Protein AF-A0A165WJ11-F1 (afdb_monomer_lite)

pLDDT: mean 82.3, std 11.99, range [43.03, 96.94]

Structure (mmCIF, N/CA/C/O backbone):
data_AF-A0A165WJ11-F1
#
_entry.id   AF-A0A165WJ11-F1
#
loop_
_atom_site.group_PDB
_atom_site.id
_atom_site.type_symbol
_atom_site.label_atom_id
_atom_site.label_alt_id
_atom_site.label_comp_id
_atom_site.label_asym_id
_atom_site.label_entity_id
_atom_site.label_seq_id
_atom_site.pdbx_PDB_ins_code
_atom_site.Cartn_x
_atom_site.Cartn_y
_atom_site.Cartn_z
_atom_site.occupancy
_atom_site.B_iso_or_equiv
_atom_site.auth_seq_id
_atom_site.auth_comp_id
_atom_site.auth_asym_id
_atom_site.auth_atom_id
_atom_site.pdbx_PDB_model_num
ATOM 1 N N . MET A 1 1 ? 4.875 23.033 -40.066 1.00 48.59 1 MET A N 1
ATOM 2 C CA . MET A 1 1 ? 4.685 21.988 -39.032 1.00 48.59 1 MET A CA 1
ATOM 3 C C . MET A 1 1 ? 4.139 22.684 -37.795 1.00 48.59 1 MET A C 1
ATOM 5 O O . MET A 1 1 ? 4.815 23.582 -37.316 1.00 48.59 1 MET A O 1
ATOM 9 N N . ASN A 1 2 ? 2.924 22.356 -37.334 1.00 47.69 2 ASN A N 1
ATOM 10 C CA . ASN A 1 2 ? 2.349 22.996 -36.141 1.00 47.69 2 ASN A CA 1
ATOM 11 C C . ASN A 1 2 ? 3.231 22.732 -34.910 1.00 47.69 2 ASN A C 1
ATOM 13 O O . ASN A 1 2 ? 3.652 21.597 -34.676 1.00 47.69 2 ASN A O 1
ATOM 17 N N . ASP A 1 3 ? 3.474 23.776 -34.120 1.00 55.25 3 ASP A N 1
ATOM 18 C CA . ASP A 1 3 ? 4.407 23.809 -32.983 1.00 55.25 3 ASP A CA 1
ATOM 19 C C . ASP A 1 3 ? 4.107 22.725 -31.920 1.00 55.25 3 ASP A C 1
ATOM 21 O O . ASP A 1 3 ? 4.991 22.093 -31.335 1.00 55.25 3 ASP A O 1
ATOM 25 N N . MET A 1 4 ? 2.824 22.382 -31.767 1.00 52.50 4 MET A N 1
ATOM 26 C CA . MET A 1 4 ? 2.350 21.315 -30.882 1.00 52.50 4 MET A CA 1
ATOM 27 C C . MET A 1 4 ? 2.879 19.917 -31.260 1.00 52.50 4 MET A C 1
ATOM 29 O O . MET A 1 4 ? 3.156 19.108 -30.371 1.00 52.50 4 MET A O 1
ATOM 33 N N . ASN A 1 5 ? 3.056 19.623 -32.552 1.00 67.88 5 ASN A N 1
ATOM 34 C CA . ASN A 1 5 ? 3.582 18.329 -32.999 1.00 67.88 5 ASN A CA 1
ATOM 35 C C . ASN A 1 5 ? 5.097 18.247 -32.789 1.00 67.88 5 ASN A C 1
ATOM 37 O O . ASN A 1 5 ? 5.601 17.210 -32.367 1.00 67.88 5 ASN A O 1
ATOM 41 N N . LEU A 1 6 ? 5.810 19.362 -32.970 1.00 66.50 6 LEU A N 1
ATOM 42 C CA . LEU A 1 6 ? 7.246 19.445 -32.709 1.00 66.50 6 LEU A CA 1
ATOM 43 C C . LEU A 1 6 ? 7.560 19.243 -31.219 1.00 66.50 6 LEU A C 1
ATOM 45 O O . LEU A 1 6 ? 8.477 18.501 -30.875 1.00 66.50 6 LEU A O 1
ATOM 49 N N . LYS A 1 7 ? 6.763 19.834 -30.318 1.00 74.06 7 LYS A N 1
ATOM 50 C CA . LYS A 1 7 ? 6.911 19.640 -28.866 1.00 74.06 7 LYS A CA 1
ATOM 51 C C . LYS A 1 7 ? 6.667 18.190 -28.435 1.00 74.06 7 LYS A C 1
ATOM 53 O O . LYS A 1 7 ? 7.416 17.670 -27.611 1.00 74.06 7 LYS A O 1
ATOM 58 N N . LYS A 1 8 ? 5.649 17.523 -28.993 1.00 76.38 8 LYS A N 1
ATOM 59 C CA . LYS A 1 8 ? 5.380 16.098 -28.719 1.00 76.38 8 LYS A CA 1
ATOM 60 C C . LYS A 1 8 ? 6.546 15.217 -29.153 1.00 76.38 8 LYS A C 1
ATOM 62 O O . LYS A 1 8 ? 6.975 14.366 -28.382 1.00 76.38 8 LYS A O 1
ATOM 67 N N . ILE A 1 9 ? 7.077 15.476 -30.344 1.00 72.94 9 ILE A N 1
ATOM 68 C CA . ILE A 1 9 ? 8.211 14.738 -30.894 1.00 72.94 9 ILE A CA 1
ATOM 69 C C . ILE A 1 9 ? 9.472 14.960 -30.043 1.00 72.94 9 ILE A C 1
ATOM 71 O O . ILE A 1 9 ? 10.093 13.997 -29.611 1.00 72.94 9 ILE A O 1
ATOM 75 N N . ARG A 1 10 ? 9.780 16.206 -29.661 1.00 71.06 10 ARG A N 1
ATOM 76 C CA . ARG A 1 10 ? 10.898 16.520 -28.747 1.00 71.06 10 ARG A CA 1
ATOM 77 C C . ARG A 1 10 ? 10.795 15.793 -27.404 1.00 71.06 10 ARG A C 1
ATOM 79 O O . ARG A 1 10 ? 11.788 15.280 -26.897 1.00 71.06 10 ARG A O 1
ATOM 86 N N . ASN A 1 11 ? 9.594 15.737 -26.833 1.00 83.25 11 ASN A N 1
ATOM 87 C CA . ASN A 1 11 ? 9.373 15.105 -25.535 1.00 83.25 11 ASN A CA 1
ATOM 88 C C . ASN A 1 11 ? 9.396 13.572 -25.600 1.00 83.25 11 ASN A C 1
ATOM 90 O O . ASN A 1 11 ? 9.582 12.938 -24.561 1.00 83.25 11 ASN A O 1
ATOM 94 N N . LEU A 1 12 ? 9.214 12.974 -26.782 1.00 85.25 12 LEU A N 1
ATOM 95 C CA . LEU A 1 12 ? 9.145 11.525 -26.953 1.00 85.25 12 LEU A CA 1
ATOM 96 C C . LEU A 1 12 ? 10.451 10.846 -26.528 1.00 85.25 12 LEU A C 1
ATOM 98 O O . LEU A 1 12 ? 10.419 9.900 -25.742 1.00 85.25 12 LEU A O 1
ATOM 102 N N . THR A 1 13 ? 11.597 11.374 -26.963 1.00 84.12 13 THR A N 1
ATOM 103 C CA . THR A 1 13 ? 12.920 10.837 -26.610 1.00 84.12 13 THR A CA 1
ATOM 104 C C . THR A 1 13 ? 13.157 10.898 -25.101 1.00 84.12 13 THR A C 1
ATOM 106 O O . THR A 1 13 ? 13.431 9.884 -24.461 1.00 84.12 13 THR A O 1
ATOM 109 N N . THR A 1 14 ? 12.969 12.074 -24.492 1.00 86.12 14 THR A N 1
ATOM 110 C CA . THR A 1 14 ? 13.187 12.272 -23.050 1.00 86.12 14 THR A CA 1
ATOM 111 C C . THR A 1 14 ? 12.241 11.422 -22.202 1.00 86.12 14 THR A C 1
ATOM 113 O O . THR A 1 14 ? 12.669 10.826 -21.212 1.00 86.12 14 THR A O 1
ATOM 116 N N . ALA A 1 15 ? 10.965 11.326 -22.588 1.00 89.00 15 ALA A N 1
ATOM 117 C CA . ALA A 1 15 ? 9.985 10.513 -21.877 1.00 89.00 15 ALA A CA 1
ATOM 118 C C . ALA A 1 15 ? 10.317 9.016 -21.959 1.00 89.00 15 ALA A C 1
ATOM 120 O O . ALA A 1 15 ? 10.199 8.314 -20.954 1.00 89.00 15 ALA A O 1
ATOM 121 N N . THR A 1 16 ? 10.756 8.530 -23.122 1.00 87.81 16 THR A N 1
ATOM 122 C CA . THR A 1 16 ? 11.101 7.114 -23.328 1.00 87.81 16 THR A CA 1
ATOM 123 C C . THR A 1 16 ? 12.359 6.733 -22.547 1.00 87.81 16 THR A C 1
ATOM 125 O O . THR A 1 16 ? 12.336 5.745 -21.817 1.00 87.81 16 THR A O 1
ATOM 128 N N . ILE A 1 17 ? 13.399 7.576 -22.550 1.00 87.19 17 ILE A N 1
ATOM 129 C CA . ILE A 1 17 ? 14.606 7.377 -21.725 1.00 87.19 17 ILE A CA 1
ATOM 130 C C . ILE A 1 17 ? 14.259 7.361 -20.229 1.00 87.19 17 ILE A C 1
ATOM 132 O O . ILE A 1 17 ? 14.729 6.501 -19.480 1.00 87.19 17 ILE A O 1
ATOM 136 N N . ALA A 1 18 ? 13.420 8.294 -19.767 1.00 90.56 18 ALA A N 1
ATOM 137 C CA . ALA A 1 18 ? 12.992 8.330 -18.369 1.00 90.56 18 ALA A CA 1
ATOM 138 C C . ALA A 1 18 ? 12.208 7.064 -17.979 1.00 90.56 18 ALA A C 1
ATOM 140 O O . ALA A 1 18 ? 12.424 6.509 -16.897 1.00 90.56 18 ALA A O 1
ATOM 141 N N . LYS A 1 19 ? 11.335 6.572 -18.871 1.00 92.00 19 LYS A N 1
ATOM 142 C CA . LYS A 1 19 ? 10.634 5.292 -18.695 1.00 92.00 19 LYS A CA 1
ATOM 143 C C . LYS A 1 19 ? 11.618 4.126 -18.633 1.00 92.00 19 LYS A C 1
ATOM 145 O O . LYS A 1 19 ? 11.514 3.339 -17.696 1.00 92.00 19 LYS A O 1
ATOM 150 N N . TYR A 1 20 ? 12.583 4.048 -19.550 1.00 91.06 20 TYR A N 1
ATOM 151 C CA . TYR A 1 20 ? 13.607 3.001 -19.568 1.00 91.06 20 TYR A CA 1
ATOM 152 C C . TYR A 1 20 ? 14.383 2.952 -18.252 1.00 91.06 20 TYR A C 1
ATOM 154 O O . TYR A 1 20 ? 14.381 1.922 -17.583 1.00 91.06 20 TYR A O 1
ATOM 162 N N . LYS A 1 21 ? 14.947 4.081 -17.802 1.00 91.56 21 LYS A N 1
ATOM 163 C CA . LYS A 1 21 ? 15.697 4.151 -16.533 1.00 91.56 21 LYS A CA 1
ATOM 164 C C . LYS A 1 21 ? 14.852 3.704 -15.341 1.00 91.56 21 LYS A C 1
ATOM 166 O O . LYS A 1 21 ? 15.313 2.935 -14.501 1.00 91.56 21 LYS A O 1
ATOM 171 N N . LYS A 1 22 ? 13.589 4.142 -15.289 1.00 93.62 22 LYS A N 1
ATOM 172 C CA . LYS A 1 22 ? 12.646 3.720 -14.249 1.00 93.62 22 LYS A CA 1
ATOM 173 C C . LYS A 1 22 ? 12.397 2.210 -14.294 1.00 93.62 22 LYS A C 1
ATOM 175 O O . LYS A 1 22 ? 12.379 1.569 -13.247 1.00 93.62 22 LYS A O 1
ATOM 180 N N . LYS A 1 23 ? 12.181 1.637 -15.480 1.00 92.31 23 LYS A N 1
ATOM 181 C CA . LYS A 1 23 ? 11.913 0.202 -15.647 1.00 92.31 23 LYS A CA 1
ATOM 182 C C . LYS A 1 23 ? 13.143 -0.659 -15.371 1.00 92.31 23 LYS A C 1
ATOM 184 O O . LYS A 1 23 ? 12.988 -1.687 -14.720 1.00 92.31 23 LYS A O 1
ATOM 189 N N . ALA A 1 24 ? 14.337 -0.203 -15.741 1.00 92.12 24 ALA A N 1
ATOM 190 C CA . ALA A 1 24 ? 15.605 -0.845 -15.400 1.00 92.12 24 ALA A CA 1
ATOM 191 C C . ALA A 1 24 ? 15.810 -0.931 -13.877 1.00 92.12 24 ALA A C 1
ATOM 193 O O . ALA A 1 24 ? 16.044 -2.016 -13.352 1.00 92.12 24 ALA A O 1
ATOM 194 N N . ALA A 1 25 ? 15.593 0.166 -13.145 1.00 92.62 25 ALA A N 1
ATOM 195 C CA . ALA A 1 25 ? 15.669 0.151 -11.680 1.00 92.62 25 ALA A CA 1
ATOM 196 C C . ALA A 1 25 ? 14.619 -0.785 -11.041 1.00 92.62 25 ALA A C 1
ATOM 198 O O . ALA A 1 25 ? 14.902 -1.503 -10.081 1.00 92.62 25 ALA A O 1
ATOM 199 N N . ILE A 1 26 ? 13.396 -0.823 -11.591 1.00 91.50 26 ILE A N 1
ATOM 200 C CA . ILE A 1 26 ? 12.354 -1.762 -11.140 1.00 91.50 26 ILE A CA 1
ATOM 201 C C . ILE A 1 26 ? 12.776 -3.215 -11.399 1.00 91.50 26 ILE A C 1
ATOM 203 O O . ILE A 1 26 ? 12.565 -4.065 -10.535 1.00 91.50 26 ILE A O 1
ATOM 207 N N . ARG A 1 27 ? 13.378 -3.507 -12.557 1.00 93.00 27 ARG A N 1
ATOM 208 C CA . ARG A 1 27 ? 13.888 -4.839 -12.900 1.00 93.00 27 ARG A CA 1
ATOM 209 C C . ARG A 1 27 ? 14.934 -5.307 -11.890 1.00 93.00 27 ARG A C 1
ATOM 211 O O . ARG A 1 27 ? 14.823 -6.426 -11.403 1.00 93.00 27 ARG A O 1
ATOM 218 N N . GLU A 1 28 ? 15.898 -4.458 -11.532 1.00 92.25 28 GLU A N 1
ATOM 219 C CA . GLU A 1 28 ? 16.914 -4.781 -10.517 1.00 92.25 28 GLU A CA 1
ATOM 220 C C . GLU A 1 28 ? 16.280 -5.133 -9.166 1.00 92.25 28 GLU A C 1
ATOM 222 O O . GLU A 1 28 ? 16.619 -6.149 -8.559 1.00 92.25 28 GLU A O 1
ATOM 227 N N . SER A 1 29 ? 15.292 -4.347 -8.729 1.00 87.56 29 SER A N 1
ATOM 228 C CA . SER A 1 29 ? 14.539 -4.628 -7.503 1.00 87.56 29 SER A CA 1
ATOM 229 C C . SER A 1 29 ? 13.782 -5.964 -7.572 1.00 87.56 29 SER A C 1
ATOM 231 O O . SER A 1 29 ? 13.807 -6.742 -6.615 1.00 87.56 29 SER A O 1
ATOM 233 N N . ARG A 1 30 ? 13.148 -6.275 -8.711 1.00 90.12 30 ARG A N 1
ATOM 234 C CA . ARG A 1 30 ? 12.429 -7.544 -8.928 1.00 90.12 30 ARG A CA 1
ATOM 235 C C . ARG A 1 30 ? 13.365 -8.749 -8.98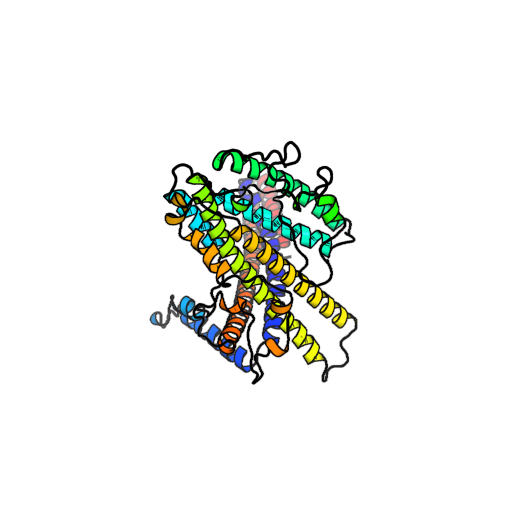1 1.00 90.12 30 ARG A C 1
ATOM 237 O O . ARG A 1 30 ? 13.032 -9.790 -8.421 1.00 90.12 30 ARG A O 1
ATOM 244 N N . MET A 1 31 ? 14.538 -8.600 -9.591 1.00 91.75 31 MET A N 1
ATOM 245 C CA . MET A 1 31 ? 15.580 -9.627 -9.613 1.00 91.75 31 MET A CA 1
ATOM 246 C C . MET A 1 31 ? 16.073 -9.927 -8.193 1.00 91.75 31 MET A C 1
ATOM 248 O O . MET A 1 31 ? 16.050 -11.079 -7.769 1.00 91.75 31 MET A O 1
ATOM 252 N N . ALA A 1 32 ? 16.377 -8.889 -7.407 1.00 86.19 32 ALA A N 1
ATOM 253 C CA . ALA A 1 32 ? 16.774 -9.047 -6.009 1.00 86.19 32 ALA A CA 1
ATOM 254 C C . ALA A 1 32 ? 15.692 -9.737 -5.152 1.00 86.19 32 ALA A C 1
ATOM 256 O O . ALA A 1 32 ? 16.013 -10.534 -4.264 1.00 86.19 32 ALA A O 1
ATOM 257 N N . LEU A 1 33 ? 14.408 -9.458 -5.418 1.00 84.75 33 LEU A N 1
ATOM 258 C CA . LEU A 1 33 ? 13.287 -10.143 -4.771 1.00 84.75 33 LEU A CA 1
ATOM 259 C C . LEU A 1 33 ? 13.218 -11.624 -5.170 1.00 84.75 33 LEU A C 1
ATOM 261 O O . LEU A 1 33 ? 13.041 -12.475 -4.297 1.00 84.75 33 LEU A O 1
ATOM 265 N N . LEU A 1 34 ? 13.362 -11.945 -6.458 1.00 88.75 34 LEU A N 1
ATOM 266 C CA . LEU A 1 34 ? 13.363 -13.328 -6.935 1.00 88.75 34 LEU A CA 1
ATOM 267 C C . LEU A 1 34 ? 14.520 -14.126 -6.321 1.00 88.75 34 LEU A C 1
ATOM 269 O O . LEU A 1 34 ? 14.297 -15.241 -5.849 1.00 88.75 34 LEU A O 1
ATOM 273 N N . ASP A 1 35 ? 15.712 -13.537 -6.236 1.00 85.69 35 ASP A N 1
ATOM 274 C CA . ASP A 1 35 ? 16.878 -14.148 -5.590 1.00 85.69 35 ASP A CA 1
ATOM 275 C C . ASP A 1 35 ? 16.649 -14.379 -4.090 1.00 85.69 35 ASP A C 1
ATOM 277 O O . ASP A 1 35 ? 17.054 -15.402 -3.533 1.00 85.69 35 ASP A O 1
ATOM 281 N N . ALA A 1 36 ? 15.952 -13.459 -3.413 1.00 78.69 36 ALA A N 1
ATOM 282 C CA . ALA A 1 36 ? 15.526 -13.653 -2.027 1.00 78.69 36 ALA A CA 1
ATOM 283 C C . ALA A 1 36 ? 14.542 -14.810 -1.873 1.00 78.69 36 ALA A C 1
ATOM 285 O O . ALA A 1 36 ? 14.708 -15.642 -0.981 1.00 78.69 36 ALA A O 1
ATOM 286 N N . MET A 1 37 ? 13.560 -14.920 -2.766 1.00 82.25 37 MET A N 1
ATOM 287 C CA . MET A 1 37 ? 12.612 -16.034 -2.740 1.00 82.25 37 MET A CA 1
ATOM 288 C C . MET A 1 37 ? 13.270 -17.364 -3.115 1.00 82.25 37 MET A C 1
ATOM 290 O O . MET A 1 37 ? 12.893 -18.412 -2.585 1.00 82.25 37 MET A O 1
ATOM 294 N N . ALA A 1 38 ? 14.283 -17.336 -3.983 1.00 81.75 38 ALA A N 1
ATOM 295 C CA . ALA A 1 38 ? 15.008 -18.521 -4.414 1.00 81.75 38 ALA A CA 1
ATOM 296 C C . ALA A 1 38 ? 15.762 -19.223 -3.279 1.00 81.75 38 ALA A C 1
ATOM 298 O O . ALA A 1 38 ? 15.949 -20.435 -3.318 1.00 81.75 38 ALA A O 1
ATOM 299 N N . GLN A 1 39 ? 16.153 -18.472 -2.256 1.00 74.81 39 GLN A N 1
ATOM 300 C CA . GLN A 1 39 ? 16.848 -18.997 -1.080 1.00 74.81 39 GLN A CA 1
ATOM 301 C C . GLN A 1 39 ? 15.892 -19.529 -0.007 1.00 74.81 39 GLN A C 1
ATOM 303 O O . GLN A 1 39 ? 16.293 -20.310 0.853 1.00 74.81 39 GLN A O 1
ATOM 308 N N . ASN A 1 40 ? 14.617 -19.145 -0.074 1.00 72.00 40 ASN A N 1
ATOM 309 C CA . ASN A 1 40 ? 13.575 -19.636 0.829 1.00 72.00 40 ASN A CA 1
ATOM 310 C C . ASN A 1 40 ? 12.921 -20.929 0.357 1.00 72.00 40 ASN A C 1
ATOM 312 O O . ASN A 1 40 ? 12.120 -21.509 1.082 1.00 72.00 40 ASN A O 1
ATOM 316 N N . SER A 1 41 ? 13.222 -21.358 -0.864 1.00 77.25 41 SER A N 1
ATOM 317 C CA . SER A 1 41 ? 12.546 -22.465 -1.522 1.00 77.25 41 SER A CA 1
ATOM 318 C C . SER A 1 41 ? 13.551 -23.488 -2.034 1.00 77.25 41 SER A C 1
ATOM 320 O O . SER A 1 41 ? 14.612 -23.149 -2.567 1.00 77.25 41 SER A O 1
ATOM 322 N N . SER A 1 42 ? 13.206 -24.767 -1.886 1.00 81.62 42 SER A N 1
ATOM 323 C CA . SER A 1 42 ? 14.030 -25.851 -2.416 1.00 81.62 42 SER A CA 1
ATOM 324 C C . SER A 1 42 ? 14.133 -25.757 -3.945 1.00 81.62 42 SER A C 1
ATOM 326 O O . SER A 1 42 ? 13.233 -25.243 -4.618 1.00 81.62 42 SER A O 1
ATOM 328 N N . VAL A 1 43 ? 15.229 -26.266 -4.515 1.00 84.81 43 VAL A N 1
ATOM 329 C CA . VAL A 1 43 ? 15.399 -26.351 -5.979 1.00 84.81 43 VAL A CA 1
ATOM 330 C C . VAL A 1 43 ? 14.256 -27.160 -6.605 1.00 84.81 43 VAL A C 1
ATOM 332 O O . VAL A 1 43 ? 13.717 -26.761 -7.636 1.00 84.81 43 VAL A O 1
ATOM 335 N N . THR A 1 44 ? 13.826 -28.237 -5.947 1.00 85.88 44 THR A N 1
ATOM 336 C CA . THR A 1 44 ? 12.707 -29.084 -6.379 1.00 85.88 44 THR A CA 1
ATOM 337 C C . THR A 1 44 ? 11.398 -28.299 -6.457 1.00 85.88 44 THR A C 1
ATOM 339 O O . THR A 1 44 ? 10.725 -28.321 -7.486 1.00 85.88 44 THR A O 1
ATOM 342 N N . SER A 1 45 ? 11.061 -27.541 -5.407 1.00 86.06 45 SER A N 1
ATOM 343 C CA . SER A 1 45 ? 9.864 -26.691 -5.378 1.00 86.06 45 SER A CA 1
ATOM 344 C C . SER A 1 45 ? 9.895 -25.660 -6.504 1.00 86.06 45 SER A C 1
ATOM 346 O O . SER A 1 45 ? 8.920 -25.518 -7.235 1.00 86.06 45 SER A O 1
ATOM 348 N N . ARG A 1 46 ? 11.036 -24.987 -6.698 1.00 88.69 46 ARG A N 1
ATOM 349 C CA . ARG A 1 46 ? 11.197 -23.976 -7.751 1.00 88.69 46 ARG A CA 1
ATOM 350 C C . ARG A 1 46 ? 11.090 -24.546 -9.154 1.00 88.69 46 ARG A C 1
ATOM 352 O O . ARG A 1 46 ? 10.482 -23.913 -10.007 1.00 88.69 46 ARG A O 1
ATOM 359 N N . THR A 1 47 ? 11.652 -25.728 -9.385 1.00 90.25 47 THR A N 1
ATOM 360 C CA . THR A 1 47 ? 11.561 -26.417 -10.680 1.00 90.25 47 THR A CA 1
ATOM 361 C C . THR A 1 47 ? 10.102 -26.724 -11.001 1.00 90.25 47 THR A C 1
ATOM 363 O O . THR A 1 47 ? 9.605 -26.316 -12.047 1.00 90.25 47 THR A O 1
ATOM 366 N N . LYS A 1 48 ? 9.371 -27.293 -10.034 1.00 90.00 48 LYS A N 1
ATOM 367 C CA . LYS A 1 48 ? 7.929 -27.532 -10.153 1.00 90.00 48 LYS A CA 1
ATOM 368 C C . LYS A 1 48 ? 7.154 -26.244 -10.445 1.00 90.00 48 LYS A C 1
ATOM 370 O O . LYS A 1 48 ? 6.296 -26.221 -11.319 1.00 90.00 48 LYS A O 1
ATOM 375 N N . TRP A 1 49 ? 7.432 -25.152 -9.735 1.00 91.00 49 TRP A N 1
ATOM 376 C CA . TRP A 1 49 ? 6.736 -23.881 -9.964 1.00 91.00 49 TRP A CA 1
ATOM 377 C C . TRP A 1 49 ? 7.083 -23.257 -11.322 1.00 91.00 49 TRP A C 1
ATOM 379 O O . TRP A 1 49 ? 6.208 -22.690 -11.972 1.00 91.00 49 TRP A O 1
ATOM 389 N N . GLN A 1 50 ? 8.326 -23.401 -11.790 1.00 91.19 50 GLN A N 1
ATOM 390 C CA . GLN A 1 50 ? 8.742 -22.967 -13.125 1.00 91.19 50 GLN A CA 1
ATOM 391 C C . GLN A 1 50 ? 8.004 -23.750 -14.221 1.00 91.19 50 GLN A C 1
ATOM 393 O O . GLN A 1 50 ? 7.555 -23.154 -15.197 1.00 91.19 50 GLN A O 1
ATOM 398 N N . GLU A 1 51 ? 7.827 -25.062 -14.050 1.00 91.31 51 GLU A N 1
ATOM 399 C CA . GLU A 1 51 ? 7.023 -25.891 -14.955 1.00 91.31 51 GLU A CA 1
ATOM 400 C C . GLU A 1 51 ? 5.557 -25.450 -14.975 1.00 91.31 51 GLU A C 1
ATOM 402 O O . GLU A 1 51 ? 4.953 -25.366 -16.046 1.00 91.31 51 GLU A O 1
ATOM 407 N N . GLN A 1 52 ? 4.994 -25.105 -13.811 1.00 89.44 52 GLN A N 1
ATOM 408 C CA . GLN A 1 52 ? 3.633 -24.575 -13.725 1.00 89.44 52 GLN A CA 1
ATOM 409 C C . GLN A 1 52 ? 3.492 -23.232 -14.461 1.00 89.44 52 GLN A C 1
ATOM 411 O O . GLN A 1 52 ? 2.521 -23.051 -15.193 1.00 89.44 52 GLN A O 1
ATOM 416 N N . ILE A 1 53 ? 4.467 -22.319 -14.338 1.00 89.56 53 ILE A N 1
ATOM 417 C CA . ILE A 1 53 ? 4.498 -21.063 -15.113 1.00 89.56 53 ILE A CA 1
ATOM 418 C C . ILE A 1 53 ? 4.587 -21.359 -16.614 1.00 89.56 53 ILE A C 1
ATOM 420 O O . ILE A 1 53 ? 3.818 -20.811 -17.400 1.00 89.56 53 ILE A O 1
ATOM 424 N N . ALA A 1 54 ? 5.479 -22.263 -17.027 1.00 88.38 54 ALA A N 1
ATOM 425 C CA . ALA A 1 54 ? 5.638 -22.629 -18.433 1.00 88.38 54 ALA A CA 1
ATOM 426 C C . ALA A 1 54 ? 4.368 -23.273 -19.016 1.00 88.38 54 ALA A C 1
ATOM 428 O O . ALA A 1 54 ? 4.072 -23.111 -20.201 1.00 88.38 54 ALA A O 1
ATOM 429 N N . LEU A 1 55 ? 3.614 -24.019 -18.208 1.00 87.62 55 LEU A N 1
ATOM 430 C CA . LEU A 1 55 ? 2.299 -24.531 -18.586 1.00 87.62 55 LEU A CA 1
ATOM 431 C C . LEU A 1 55 ? 1.275 -23.396 -18.718 1.00 87.62 55 LEU A C 1
ATOM 433 O O . LEU A 1 55 ? 0.524 -23.375 -19.691 1.00 87.62 55 LEU A O 1
ATOM 437 N N . ALA A 1 56 ? 1.268 -22.447 -17.778 1.00 86.12 56 ALA A N 1
ATOM 438 C CA . ALA A 1 56 ? 0.373 -21.293 -17.805 1.00 86.12 56 ALA A CA 1
ATOM 439 C C . ALA A 1 56 ? 0.593 -20.420 -19.044 1.00 86.12 56 ALA A C 1
ATOM 441 O O . ALA A 1 56 ? -0.367 -20.084 -19.734 1.00 86.12 56 ALA A O 1
ATOM 442 N N . TYR A 1 57 ? 1.849 -20.124 -19.384 1.00 84.81 57 TYR A N 1
ATOM 443 C CA . TYR A 1 57 ? 2.180 -19.397 -20.609 1.00 84.81 57 TYR A CA 1
ATOM 444 C C . TYR A 1 57 ? 1.744 -20.171 -21.853 1.00 84.81 57 TYR A C 1
ATOM 446 O O . TYR A 1 57 ? 1.053 -19.605 -22.692 1.00 84.81 57 TYR A O 1
ATOM 454 N N . ARG A 1 58 ? 2.020 -21.480 -21.934 1.00 83.62 58 ARG A N 1
ATOM 455 C CA . ARG A 1 58 ? 1.582 -22.312 -23.069 1.00 83.62 58 ARG A CA 1
ATOM 456 C C . ARG A 1 58 ? 0.066 -22.316 -23.276 1.00 83.62 58 ARG A C 1
ATOM 458 O O . ARG A 1 58 ? -0.373 -22.224 -24.412 1.00 83.62 58 ARG A O 1
ATOM 465 N N . ARG A 1 59 ? -0.730 -22.396 -22.205 1.00 81.19 59 ARG A N 1
ATOM 466 C CA . ARG A 1 59 ? -2.205 -22.395 -22.293 1.00 81.19 59 ARG A CA 1
ATOM 467 C C . ARG A 1 59 ? -2.807 -21.018 -22.575 1.00 81.19 59 ARG A C 1
ATOM 469 O O . ARG A 1 59 ? -3.964 -20.930 -22.973 1.00 81.19 59 ARG A O 1
ATOM 476 N N . ARG A 1 60 ? -2.044 -19.944 -22.360 1.00 78.12 60 ARG A N 1
ATOM 477 C CA . ARG A 1 60 ? -2.464 -18.564 -22.636 1.00 78.12 60 ARG A CA 1
ATOM 478 C C . ARG A 1 60 ? -1.989 -18.065 -24.001 1.00 78.12 60 ARG A C 1
ATOM 480 O O . ARG A 1 60 ? -2.599 -17.159 -24.562 1.00 78.12 60 ARG A O 1
ATOM 487 N N . SER A 1 61 ? -0.905 -18.619 -24.530 1.00 78.06 61 SER A N 1
ATOM 488 C CA . SER A 1 61 ? -0.429 -18.304 -25.872 1.00 78.06 61 SER A CA 1
ATOM 489 C C . SER A 1 61 ? -1.397 -18.863 -26.909 1.00 78.06 61 SER A C 1
ATOM 491 O O . SER A 1 61 ? -1.728 -20.046 -26.893 1.00 78.06 61 SER A O 1
ATOM 493 N N . ILE A 1 62 ? -1.852 -18.000 -27.817 1.00 73.88 62 ILE A N 1
ATOM 494 C CA . ILE A 1 62 ? -2.641 -18.429 -28.970 1.00 73.88 62 ILE A CA 1
ATOM 495 C C . ILE A 1 62 ? -1.687 -19.154 -29.916 1.00 73.88 62 ILE A C 1
ATOM 497 O O . ILE A 1 62 ? -0.871 -18.526 -30.588 1.00 73.88 62 ILE A O 1
ATOM 501 N N . ASP A 1 63 ? -1.787 -20.477 -29.949 1.00 74.94 63 ASP A N 1
ATOM 502 C CA . ASP A 1 63 ? -1.181 -21.281 -30.998 1.00 74.94 63 ASP A CA 1
ATOM 503 C C . ASP A 1 63 ? -2.122 -21.287 -32.209 1.00 74.94 63 ASP A C 1
ATOM 505 O O . ASP A 1 63 ? -3.224 -21.834 -32.152 1.00 74.94 63 ASP A O 1
ATOM 509 N N . LEU A 1 64 ? -1.694 -20.664 -33.309 1.00 74.19 64 LEU A N 1
ATOM 510 C CA . LEU A 1 64 ? -2.470 -20.621 -34.551 1.00 74.19 64 LEU A CA 1
ATOM 511 C C . LEU A 1 64 ? -2.668 -22.019 -35.158 1.00 74.19 64 LEU A C 1
ATOM 513 O O . LEU A 1 64 ? -3.663 -22.235 -35.847 1.00 74.19 64 LEU A O 1
ATOM 517 N N . ALA A 1 65 ? -1.766 -22.970 -34.885 1.00 79.44 65 ALA A N 1
ATOM 518 C CA . ALA A 1 65 ? -1.901 -24.358 -35.323 1.00 79.44 65 ALA A CA 1
ATOM 519 C C . ALA A 1 65 ? -2.877 -25.155 -34.441 1.00 79.44 65 ALA A C 1
ATOM 521 O O . ALA A 1 65 ? -3.476 -26.126 -34.906 1.00 79.44 65 ALA A O 1
ATOM 522 N N . ASN A 1 66 ? -3.081 -24.738 -33.187 1.00 75.50 66 ASN A N 1
ATOM 523 C CA . ASN A 1 66 ? -4.044 -25.358 -32.281 1.00 75.50 66 ASN A CA 1
ATOM 524 C C . ASN A 1 66 ? -4.795 -24.332 -31.406 1.00 75.50 66 ASN A C 1
ATOM 526 O O . ASN A 1 66 ? -4.569 -24.255 -30.194 1.00 75.50 66 ASN A O 1
ATOM 530 N N . PRO A 1 67 ? -5.771 -23.596 -31.975 1.00 77.75 67 PRO A N 1
ATOM 531 C CA . PRO A 1 67 ? -6.507 -22.561 -31.244 1.00 77.75 67 PRO A CA 1
ATOM 532 C C . PRO A 1 67 ? -7.308 -23.089 -30.045 1.00 77.75 67 PRO A C 1
ATOM 534 O O . PRO A 1 67 ? -7.620 -22.335 -29.129 1.00 77.75 67 PRO A O 1
ATOM 537 N N . ARG A 1 68 ? -7.634 -24.390 -30.023 1.00 77.62 68 ARG A N 1
ATOM 538 C CA . ARG A 1 68 ? -8.359 -25.039 -28.916 1.00 77.62 68 ARG A CA 1
ATOM 539 C C . ARG A 1 68 ? -7.506 -25.213 -27.656 1.00 77.62 68 ARG A C 1
ATOM 541 O O . ARG A 1 68 ? -8.061 -25.494 -26.600 1.00 77.62 68 ARG A O 1
ATOM 548 N N . ALA A 1 69 ? -6.183 -25.067 -27.757 1.00 76.62 69 ALA A N 1
ATOM 549 C CA . ALA A 1 69 ? -5.281 -25.109 -26.607 1.00 76.62 69 ALA A CA 1
ATOM 550 C C . ALA A 1 69 ? -5.325 -23.822 -25.760 1.00 76.62 69 ALA A C 1
ATOM 552 O O . ALA A 1 69 ? -4.833 -23.828 -24.629 1.00 76.62 69 ALA A O 1
ATOM 553 N N . TYR A 1 70 ? -5.912 -22.743 -26.293 1.00 82.38 70 TYR A N 1
ATOM 554 C CA . TYR A 1 70 ? -6.094 -21.484 -25.582 1.00 82.38 70 TYR A CA 1
ATOM 555 C C . TYR A 1 70 ? -7.205 -21.605 -24.532 1.00 82.38 70 TYR A C 1
ATOM 557 O O . TYR A 1 70 ? -8.374 -21.801 -24.865 1.00 82.38 70 TYR A O 1
ATOM 565 N N . ASP A 1 71 ? -6.840 -21.443 -23.263 1.00 80.62 71 ASP A N 1
ATOM 566 C CA . ASP A 1 71 ? -7.775 -21.411 -22.139 1.00 80.62 71 ASP A CA 1
ATOM 567 C C . ASP A 1 71 ? -7.659 -20.065 -21.400 1.00 80.62 71 ASP A C 1
ATOM 569 O O . ASP A 1 71 ? -6.742 -19.873 -20.590 1.00 80.62 71 ASP A O 1
ATOM 573 N N . PRO A 1 72 ? -8.582 -19.114 -21.643 1.00 75.69 72 PRO A N 1
ATOM 574 C CA . PRO A 1 72 ? -8.531 -17.794 -21.021 1.00 75.69 72 PRO A CA 1
ATOM 575 C C . PRO A 1 72 ? -8.740 -17.841 -19.501 1.00 75.69 72 PRO A C 1
ATOM 577 O O . PRO A 1 72 ? -8.264 -16.946 -18.805 1.00 75.69 72 PRO A O 1
ATOM 580 N N . LYS A 1 73 ? -9.414 -18.874 -18.975 1.00 82.44 73 LYS A N 1
ATOM 581 C CA . LYS A 1 73 ? -9.724 -19.020 -17.541 1.00 82.44 73 LYS A CA 1
ATOM 582 C C . LYS A 1 73 ? -8.637 -19.771 -16.773 1.00 82.44 73 LYS A C 1
ATOM 584 O O . LYS A 1 73 ? -8.666 -19.818 -15.540 1.00 82.44 73 LYS A O 1
ATOM 589 N N . PHE A 1 74 ? -7.648 -20.335 -17.468 1.00 80.94 74 PHE A N 1
ATOM 590 C CA . PHE A 1 74 ? -6.564 -21.074 -16.825 1.00 80.94 74 PHE A CA 1
ATOM 591 C C . PHE A 1 74 ? -5.792 -20.213 -15.821 1.00 80.94 74 PHE A C 1
ATOM 593 O O . PHE A 1 74 ? -5.406 -20.700 -14.760 1.00 80.94 74 PHE A O 1
ATOM 600 N N . MET A 1 75 ? -5.598 -18.925 -16.124 1.00 78.12 75 MET A N 1
ATOM 601 C CA . MET A 1 75 ? -4.879 -17.999 -15.244 1.00 78.12 75 MET A CA 1
ATOM 602 C C . MET A 1 75 ? -5.603 -17.774 -13.915 1.00 78.12 75 MET A C 1
ATOM 604 O O . MET A 1 75 ? -4.941 -17.714 -12.880 1.00 78.12 75 MET A O 1
ATOM 608 N N . ASP A 1 76 ? -6.938 -17.728 -13.926 1.00 79.69 76 ASP A N 1
ATOM 609 C CA . ASP A 1 76 ? -7.741 -17.589 -12.706 1.00 79.69 76 ASP A CA 1
ATOM 610 C C . ASP A 1 76 ? -7.562 -18.810 -11.800 1.00 79.69 76 ASP A C 1
ATOM 612 O O . ASP A 1 76 ? -7.429 -18.684 -10.585 1.00 79.69 76 ASP A O 1
ATOM 616 N N . THR A 1 77 ? -7.473 -20.000 -12.402 1.00 80.69 77 THR A N 1
ATOM 617 C CA . THR A 1 77 ? -7.218 -21.251 -11.675 1.00 80.69 77 THR A CA 1
ATOM 618 C C . THR A 1 77 ? -5.772 -21.326 -11.177 1.00 80.69 77 THR A C 1
ATOM 620 O O . THR A 1 77 ? -5.526 -21.709 -10.037 1.00 80.69 77 THR A O 1
ATOM 623 N N . PHE A 1 78 ? -4.803 -20.936 -12.008 1.00 82.19 78 PHE A N 1
ATOM 624 C CA . PHE A 1 78 ? -3.375 -20.960 -11.683 1.00 82.19 78 PHE A CA 1
ATOM 625 C C . PHE A 1 78 ? -3.017 -20.021 -10.522 1.00 82.19 78 PHE A C 1
ATOM 627 O O . PHE A 1 78 ? -2.221 -20.384 -9.648 1.00 82.19 78 PHE A O 1
ATOM 634 N N . PHE A 1 79 ? -3.629 -18.834 -10.499 1.00 80.31 79 PHE A N 1
ATOM 635 C CA . PHE A 1 79 ? -3.462 -17.849 -9.433 1.00 80.31 79 PHE A CA 1
ATOM 636 C C . PHE A 1 79 ? -4.435 -18.028 -8.265 1.00 80.31 79 PHE A C 1
ATOM 638 O O . PHE A 1 79 ? -4.402 -17.222 -7.334 1.00 80.31 79 PHE A O 1
ATOM 645 N N . ASN A 1 80 ? -5.269 -19.072 -8.271 1.00 81.50 80 ASN A N 1
ATOM 646 C CA . ASN A 1 80 ? -6.141 -19.362 -7.143 1.00 81.50 80 ASN A CA 1
ATOM 647 C C . ASN A 1 80 ? -5.300 -19.813 -5.939 1.00 81.50 80 ASN A C 1
ATOM 649 O O . ASN A 1 80 ? -4.871 -20.963 -5.846 1.00 81.50 80 ASN A O 1
ATOM 653 N N . SER A 1 81 ? -5.018 -18.874 -5.042 1.00 81.31 81 SER A N 1
ATOM 654 C CA . SER A 1 81 ? -4.273 -19.095 -3.808 1.00 81.31 81 SER A CA 1
ATOM 655 C C . SER A 1 81 ? -5.187 -19.508 -2.659 1.00 81.31 81 SER A C 1
ATOM 657 O O . SER A 1 81 ? -6.347 -19.095 -2.585 1.00 81.31 81 SER A O 1
ATOM 659 N N . LEU A 1 82 ? -4.634 -20.267 -1.711 1.00 82.25 82 LEU A N 1
ATOM 660 C CA . LEU A 1 82 ? -5.317 -20.679 -0.477 1.00 82.25 82 LEU A CA 1
ATOM 661 C C . LEU A 1 82 ? -5.564 -19.502 0.479 1.00 82.25 82 LEU A C 1
ATOM 663 O O . LEU A 1 82 ? -6.420 -19.574 1.361 1.00 82.25 82 LEU A O 1
ATOM 667 N N . PHE A 1 83 ? -4.837 -18.402 0.291 1.00 79.19 83 PHE A N 1
ATOM 668 C CA . PHE A 1 83 ? -5.027 -17.148 1.007 1.00 79.19 83 PHE A CA 1
ATOM 669 C C . PHE A 1 83 ? -5.700 -16.102 0.118 1.00 79.19 83 PHE A C 1
ATOM 671 O O . PHE A 1 83 ? -5.507 -16.061 -1.097 1.00 79.19 83 PHE A O 1
ATOM 678 N N . ILE A 1 84 ? -6.489 -15.239 0.742 1.00 80.88 84 ILE A N 1
ATOM 679 C CA . ILE A 1 84 ? -7.115 -14.082 0.120 1.00 80.88 84 ILE A CA 1
ATOM 680 C C . ILE A 1 84 ? -6.116 -12.935 0.211 1.00 80.88 84 ILE A C 1
ATOM 682 O O . ILE A 1 84 ? -5.752 -12.510 1.307 1.00 80.88 84 ILE A O 1
ATOM 686 N N . THR A 1 85 ? -5.678 -12.425 -0.938 1.00 81.12 85 THR A N 1
ATOM 687 C CA . THR A 1 85 ? -4.937 -11.162 -0.991 1.00 81.12 85 THR A CA 1
ATOM 688 C C . THR A 1 85 ? -5.939 -10.025 -0.812 1.00 81.12 85 THR A C 1
ATOM 690 O O . THR A 1 85 ? -6.812 -9.865 -1.671 1.00 81.12 85 THR A O 1
ATOM 693 N N . PRO A 1 86 ? -5.858 -9.243 0.276 1.00 84.56 86 PRO A N 1
ATOM 694 C CA . PRO A 1 86 ? -6.747 -8.109 0.470 1.00 84.56 86 PRO A CA 1
ATOM 695 C C . PRO A 1 86 ? -6.570 -7.113 -0.678 1.00 84.56 86 PRO A C 1
ATOM 697 O O . PRO A 1 86 ? -5.452 -6.834 -1.109 1.00 84.56 86 PRO A O 1
ATOM 700 N N . ASN A 1 87 ? -7.680 -6.586 -1.193 1.00 87.50 87 ASN A N 1
ATOM 701 C CA . ASN A 1 87 ? -7.655 -5.568 -2.234 1.00 87.50 87 ASN A CA 1
ATOM 702 C C . ASN A 1 87 ? -8.379 -4.321 -1.741 1.00 87.50 87 ASN A C 1
ATOM 704 O O . ASN A 1 87 ? -9.575 -4.131 -1.963 1.00 87.50 87 ASN A O 1
ATOM 708 N N . LYS A 1 88 ? -7.608 -3.451 -1.087 1.00 88.06 88 LYS A N 1
ATOM 709 C CA . LYS A 1 88 ? -8.091 -2.166 -0.585 1.00 88.06 88 LYS A CA 1
ATOM 710 C C . LYS A 1 88 ? -8.770 -1.333 -1.684 1.00 88.06 88 LYS A C 1
ATOM 712 O O . LYS A 1 88 ? -9.795 -0.723 -1.416 1.00 88.06 88 LYS A O 1
ATOM 717 N N . GLY A 1 89 ? -8.230 -1.317 -2.906 1.00 90.25 89 GLY A N 1
ATOM 718 C CA . GLY A 1 89 ? -8.793 -0.527 -4.007 1.00 90.25 89 GLY A CA 1
ATOM 719 C C . GLY A 1 89 ? -10.169 -1.026 -4.453 1.00 90.25 89 GLY A C 1
ATOM 720 O O . GLY A 1 89 ? -11.059 -0.221 -4.707 1.00 90.25 89 GLY A O 1
ATOM 721 N N . ALA A 1 90 ? -10.367 -2.346 -4.482 1.00 92.31 90 ALA A N 1
ATOM 722 C CA . ALA A 1 90 ? -11.679 -2.933 -4.749 1.00 92.31 90 ALA A CA 1
ATOM 723 C C . ALA A 1 90 ? -12.682 -2.618 -3.628 1.00 92.31 90 ALA A C 1
ATOM 725 O O . ALA A 1 90 ? -13.829 -2.292 -3.916 1.00 92.31 90 ALA A O 1
ATOM 726 N N . ALA A 1 91 ? -12.246 -2.649 -2.363 1.00 92.69 91 ALA A N 1
ATOM 727 C CA . ALA A 1 91 ? -13.093 -2.276 -1.231 1.00 92.69 91 ALA A CA 1
ATOM 728 C C . ALA A 1 91 ? -13.483 -0.785 -1.256 1.00 92.69 91 ALA A C 1
ATOM 730 O O . ALA A 1 91 ? -14.647 -0.462 -1.032 1.00 92.69 91 ALA A O 1
ATOM 731 N N . GLU A 1 92 ? -12.538 0.111 -1.575 1.00 94.06 92 GLU A N 1
ATOM 732 C CA . GLU A 1 92 ? -12.801 1.547 -1.754 1.00 94.06 92 GLU A CA 1
ATOM 733 C C . GLU A 1 92 ? -13.822 1.791 -2.874 1.00 94.06 92 GLU A C 1
ATOM 735 O O . GLU A 1 92 ? -14.765 2.556 -2.679 1.00 94.06 92 GLU A O 1
ATOM 740 N N . LEU A 1 93 ? -13.668 1.121 -4.022 1.00 94.56 93 LEU A N 1
ATOM 741 C CA . LEU A 1 93 ? -14.597 1.242 -5.147 1.00 94.56 93 LEU A CA 1
ATOM 742 C C . LEU A 1 93 ? -15.998 0.737 -4.785 1.00 94.56 93 LEU A C 1
ATOM 744 O O . LEU A 1 93 ? -16.963 1.468 -4.980 1.00 94.56 93 LEU A O 1
ATOM 748 N N . ALA A 1 94 ? -16.101 -0.456 -4.195 1.00 94.38 94 ALA A N 1
ATOM 749 C CA . ALA A 1 94 ? -17.381 -1.031 -3.788 1.00 94.38 94 ALA A CA 1
ATOM 750 C C . ALA A 1 94 ? -18.127 -0.129 -2.792 1.00 94.38 94 ALA A C 1
ATOM 752 O O . ALA A 1 94 ? -19.347 0.008 -2.862 1.00 94.38 94 ALA A O 1
ATOM 753 N N . LEU A 1 95 ? -17.399 0.530 -1.883 1.00 94.12 95 LEU A N 1
ATOM 754 C CA . LEU A 1 95 ? -18.000 1.477 -0.950 1.00 94.12 95 LEU A CA 1
ATOM 755 C C . LEU A 1 95 ? -18.498 2.748 -1.646 1.00 94.12 95 LEU A C 1
ATOM 757 O O . LEU A 1 95 ? -19.561 3.255 -1.300 1.00 94.12 95 LEU A O 1
ATOM 761 N N . ILE A 1 96 ? -17.742 3.270 -2.614 1.00 94.31 96 ILE A N 1
ATOM 762 C CA . ILE A 1 96 ? -18.151 4.442 -3.400 1.00 94.31 96 ILE A CA 1
ATOM 763 C C . ILE A 1 96 ? -19.396 4.118 -4.230 1.00 94.31 96 ILE A C 1
ATOM 765 O O . ILE A 1 96 ? -20.335 4.909 -4.244 1.00 94.31 96 ILE A O 1
ATOM 769 N N . GLU A 1 97 ? -19.429 2.958 -4.885 1.00 94.00 97 GLU A N 1
ATOM 770 C CA . GLU A 1 97 ? -20.587 2.499 -5.661 1.00 94.00 97 GLU A CA 1
ATOM 771 C C . GLU A 1 97 ? -21.826 2.331 -4.774 1.00 94.00 97 GLU A C 1
ATOM 773 O O . GLU A 1 97 ? -22.914 2.768 -5.147 1.00 94.00 97 GLU A O 1
ATOM 778 N N . ARG A 1 98 ? -21.652 1.781 -3.566 1.00 92.12 98 ARG A N 1
ATOM 779 C CA . ARG A 1 98 ? -22.720 1.690 -2.564 1.00 92.12 98 ARG A CA 1
ATOM 780 C C . ARG A 1 98 ? -23.238 3.067 -2.140 1.00 92.12 98 ARG A C 1
ATOM 782 O O . ARG A 1 98 ? -24.446 3.272 -2.114 1.00 92.12 98 ARG A O 1
ATOM 789 N N . ASP A 1 99 ? -22.350 4.020 -1.863 1.00 93.06 99 ASP A N 1
ATOM 790 C CA . ASP A 1 99 ? -22.726 5.389 -1.475 1.00 93.06 99 ASP A CA 1
ATOM 791 C C . ASP A 1 99 ? -23.523 6.107 -2.568 1.00 93.06 99 ASP A C 1
ATOM 793 O O . ASP A 1 99 ? -24.521 6.767 -2.281 1.00 93.06 99 ASP A O 1
ATOM 797 N N . MET A 1 100 ? -23.123 5.915 -3.827 1.00 90.56 100 MET A N 1
ATOM 798 C CA . MET A 1 100 ? -23.835 6.445 -4.991 1.00 90.56 100 MET A CA 1
ATOM 799 C C . MET A 1 100 ? -25.210 5.801 -5.206 1.00 90.56 100 MET A C 1
ATOM 801 O O . MET A 1 100 ? -26.094 6.452 -5.755 1.00 90.56 100 MET A O 1
ATOM 805 N N . ALA A 1 101 ? -25.395 4.541 -4.810 1.00 89.44 101 ALA A N 1
ATOM 806 C CA . ALA A 1 101 ? -26.677 3.849 -4.929 1.00 89.44 101 ALA A CA 1
ATOM 807 C C . ALA A 1 101 ? -27.652 4.206 -3.793 1.00 89.44 101 ALA A C 1
ATOM 809 O O . ALA A 1 101 ? -28.860 4.246 -4.011 1.00 89.44 101 ALA A O 1
ATOM 810 N N . GLU A 1 102 ? -27.138 4.453 -2.585 1.00 83.81 102 GLU A N 1
ATOM 811 C CA . GLU A 1 102 ? -27.950 4.690 -1.385 1.00 83.81 102 GLU A CA 1
ATOM 812 C C . GLU A 1 102 ? -28.316 6.169 -1.157 1.00 83.81 102 GLU A C 1
ATOM 814 O O . GLU A 1 102 ? -29.195 6.452 -0.341 1.00 83.81 102 GLU A O 1
ATOM 819 N N . THR A 1 103 ? -27.656 7.128 -1.824 1.00 80.44 103 THR A N 1
ATOM 820 C CA . THR A 1 103 ? -27.840 8.565 -1.542 1.00 80.44 103 THR A CA 1
ATOM 821 C C . THR A 1 103 ? -27.892 9.451 -2.788 1.00 80.44 103 THR A C 1
ATOM 823 O O . THR A 1 103 ? -27.189 9.226 -3.767 1.00 80.44 103 THR A O 1
ATOM 826 N N . ASN A 1 104 ? -28.697 10.520 -2.718 1.00 73.50 104 ASN A N 1
ATOM 827 C CA . ASN A 1 104 ? -28.754 11.563 -3.753 1.00 73.50 104 ASN A CA 1
ATOM 828 C C . ASN A 1 104 ? -27.588 12.568 -3.659 1.00 73.50 104 ASN A C 1
ATOM 830 O O . ASN A 1 104 ? -27.290 13.252 -4.636 1.00 73.50 104 ASN A O 1
ATOM 834 N N . GLU A 1 105 ? -26.920 12.652 -2.503 1.00 76.69 105 GLU A N 1
ATOM 835 C CA . GLU A 1 105 ? -25.754 13.510 -2.255 1.00 76.69 105 GLU A CA 1
ATOM 836 C C . GLU A 1 105 ? -24.538 12.651 -1.854 1.00 76.69 105 GLU A C 1
ATOM 838 O O . GLU A 1 105 ? -24.193 12.560 -0.673 1.00 76.69 105 GLU A O 1
ATOM 843 N N . PRO A 1 106 ? -23.885 11.982 -2.823 1.00 81.56 106 PRO A N 1
ATOM 844 C CA . PRO A 1 106 ? -22.766 11.092 -2.544 1.00 81.56 106 PRO A CA 1
ATOM 845 C C . PRO A 1 106 ? -21.541 11.874 -2.060 1.00 81.56 106 PRO A C 1
ATOM 847 O O . PRO A 1 106 ? -21.230 12.969 -2.536 1.00 81.56 106 PRO A O 1
ATOM 850 N N . GLY A 1 107 ? -20.777 11.281 -1.148 1.00 89.62 107 GLY A N 1
ATOM 851 C CA . GLY A 1 107 ? -19.599 11.936 -0.577 1.00 89.62 107 GLY A CA 1
ATOM 852 C C . GLY A 1 107 ? -19.140 11.347 0.748 1.00 89.62 107 GLY A C 1
ATOM 853 O O . GLY A 1 107 ? -17.983 11.545 1.134 1.00 89.62 107 GLY A O 1
ATOM 854 N N . LEU A 1 108 ? -20.000 10.573 1.408 1.00 93.56 108 LEU A N 1
ATOM 855 C CA . LEU A 1 108 ? -19.728 9.957 2.696 1.00 93.56 108 LEU A CA 1
ATOM 856 C C . LEU A 1 108 ? -18.635 8.892 2.592 1.00 93.56 108 LEU A C 1
ATOM 858 O O . LEU A 1 108 ? -17.686 8.908 3.377 1.00 93.56 108 LEU A O 1
ATOM 862 N N . ALA A 1 109 ? -18.691 8.024 1.578 1.00 94.88 109 ALA A N 1
ATOM 863 C CA . ALA A 1 109 ? -17.648 7.021 1.352 1.00 94.88 109 ALA A CA 1
ATOM 864 C C . ALA A 1 109 ? -16.278 7.680 1.144 1.00 94.88 109 ALA A C 1
ATOM 866 O O . ALA A 1 109 ? -15.280 7.306 1.763 1.00 94.88 109 ALA A O 1
ATOM 867 N N . LYS A 1 110 ? -16.235 8.730 0.316 1.00 95.31 110 LYS A N 1
ATOM 868 C CA . LYS A 1 110 ? -15.009 9.482 0.032 1.00 95.31 110 LYS A CA 1
ATOM 869 C C . LYS A 1 110 ? -14.487 10.220 1.263 1.00 95.31 110 LYS A C 1
ATOM 871 O O . LYS A 1 110 ? -13.269 10.306 1.436 1.00 95.31 110 LYS A O 1
ATOM 876 N N . LEU A 1 111 ? -15.373 10.747 2.110 1.00 96.31 111 LEU A N 1
ATOM 877 C CA . LEU A 1 111 ? -15.001 11.320 3.400 1.00 96.31 111 LEU A CA 1
ATOM 878 C C . LEU A 1 111 ? -14.274 10.260 4.237 1.00 96.31 111 LEU A C 1
ATOM 880 O O . LEU A 1 111 ? -13.100 10.451 4.554 1.00 96.31 111 LEU A O 1
ATOM 884 N N . ILE A 1 112 ? -14.915 9.119 4.501 1.00 96.75 112 ILE A N 1
ATOM 885 C CA . ILE A 1 112 ? -14.350 8.039 5.324 1.00 96.75 112 ILE A CA 1
ATOM 886 C C . ILE A 1 112 ? -13.006 7.544 4.774 1.00 96.75 112 ILE A C 1
ATOM 888 O O . ILE A 1 112 ? -12.024 7.475 5.517 1.00 96.75 112 ILE A O 1
ATOM 892 N N . ILE A 1 113 ? -12.924 7.264 3.470 1.00 96.25 113 ILE A N 1
ATOM 893 C CA . ILE A 1 113 ? -11.693 6.796 2.816 1.00 96.25 113 ILE A CA 1
ATOM 894 C C . ILE A 1 113 ? -10.548 7.795 3.034 1.00 96.25 113 ILE A C 1
ATOM 896 O O . ILE A 1 113 ? -9.462 7.409 3.475 1.00 96.25 113 ILE A O 1
ATOM 900 N N . ASN A 1 114 ? -10.788 9.085 2.783 1.00 96.56 114 ASN A N 1
ATOM 901 C CA . ASN A 1 114 ? -9.769 10.119 2.957 1.00 96.56 114 ASN A CA 1
ATOM 902 C C . ASN A 1 114 ? -9.351 10.283 4.424 1.00 96.56 114 ASN A C 1
ATOM 904 O O . ASN A 1 114 ? -8.166 10.464 4.700 1.00 96.56 114 ASN A O 1
ATOM 908 N N . GLY A 1 115 ? -10.297 10.206 5.364 1.00 96.38 115 GLY A N 1
ATOM 909 C CA . GLY A 1 115 ? -10.002 10.314 6.793 1.00 96.38 115 GLY A CA 1
ATOM 910 C C . GLY A 1 115 ? -9.137 9.157 7.297 1.00 96.38 115 GLY A C 1
ATOM 911 O O . GLY A 1 115 ? -8.154 9.378 8.005 1.00 96.38 115 GLY A O 1
ATOM 912 N N . LEU A 1 116 ? -9.424 7.926 6.864 1.00 95.56 116 LEU A N 1
ATOM 913 C CA . LEU A 1 116 ? -8.601 6.757 7.194 1.00 95.56 116 LEU A CA 1
ATOM 914 C C . LEU A 1 116 ? -7.199 6.842 6.577 1.00 95.56 116 LEU A C 1
ATOM 916 O O . LEU A 1 116 ? -6.213 6.527 7.245 1.00 95.56 116 LEU A O 1
ATOM 920 N N . GLN A 1 117 ? -7.087 7.318 5.332 1.00 95.38 117 GLN A N 1
ATOM 921 C CA . GLN A 1 117 ? -5.789 7.562 4.695 1.00 95.38 117 GLN A CA 1
ATOM 922 C C . GLN A 1 117 ? -4.968 8.614 5.461 1.00 95.38 117 GLN A C 1
ATOM 924 O O . GLN A 1 117 ? -3.769 8.417 5.657 1.00 95.38 117 GLN A O 1
ATOM 929 N N . LEU A 1 118 ? -5.605 9.686 5.953 1.00 96.25 118 LEU A N 1
ATOM 930 C CA . LEU A 1 118 ? -4.950 10.686 6.804 1.00 96.25 118 LEU A CA 1
ATOM 931 C C . LEU A 1 118 ? -4.451 10.078 8.116 1.00 96.25 118 LEU A C 1
ATOM 933 O O . LEU A 1 118 ? -3.309 10.326 8.489 1.00 96.25 118 LEU A O 1
ATOM 937 N N . GLN A 1 119 ? -5.253 9.250 8.791 1.00 94.69 119 GLN A N 1
ATOM 938 C CA . GLN A 1 119 ? -4.823 8.585 10.026 1.00 94.69 119 GLN A CA 1
ATOM 939 C C . GLN A 1 119 ? -3.616 7.665 9.813 1.00 94.69 119 GLN A C 1
ATOM 941 O O . GLN A 1 119 ? -2.734 7.584 10.665 1.00 94.69 119 GLN A O 1
ATOM 946 N N . ILE A 1 120 ? -3.536 6.982 8.675 1.00 92.81 120 ILE A N 1
ATOM 947 C CA . ILE A 1 120 ? -2.392 6.110 8.376 1.00 92.81 120 ILE A CA 1
ATOM 948 C C . ILE A 1 120 ? -1.154 6.928 8.080 1.00 92.81 120 ILE A C 1
ATOM 950 O O . ILE A 1 120 ? -0.088 6.619 8.600 1.00 92.81 120 ILE A O 1
ATOM 954 N N . GLU A 1 121 ? -1.299 8.007 7.320 1.00 93.94 121 GLU A N 1
ATOM 955 C CA . GLU A 1 121 ? -0.217 8.951 7.078 1.00 93.94 121 GLU A CA 1
ATOM 956 C C . GLU A 1 121 ? 0.296 9.568 8.389 1.00 93.94 121 GLU A C 1
ATOM 958 O O . GLU A 1 121 ? 1.505 9.624 8.602 1.00 93.94 121 GLU A O 1
ATOM 963 N N . GLN A 1 122 ? -0.600 9.938 9.311 1.00 94.12 122 GLN A N 1
ATOM 964 C CA . GLN A 1 122 ? -0.248 10.382 10.663 1.00 94.12 122 GLN A CA 1
ATOM 965 C C . GLN A 1 122 ? 0.601 9.336 11.401 1.00 94.12 122 GLN A C 1
ATOM 967 O O . GLN A 1 122 ? 1.674 9.658 11.909 1.00 94.12 122 GLN A O 1
ATOM 972 N N . LEU A 1 123 ? 0.165 8.074 11.422 1.00 92.06 123 LEU A N 1
ATOM 973 C CA . LEU A 1 123 ? 0.900 6.983 12.070 1.00 92.06 123 LEU A CA 1
ATOM 974 C C . LEU A 1 123 ? 2.249 6.709 11.382 1.00 92.06 123 LEU A C 1
ATOM 976 O O . LEU A 1 123 ? 3.257 6.508 12.056 1.00 92.06 123 LEU A O 1
ATOM 980 N N . SER A 1 124 ? 2.308 6.752 10.051 1.00 90.81 124 SER A N 1
ATOM 981 C CA . SER A 1 124 ? 3.547 6.589 9.283 1.00 90.81 124 SER A CA 1
ATOM 982 C C . SER A 1 124 ? 4.551 7.711 9.548 1.00 90.81 124 SER A C 1
ATOM 984 O O . SER A 1 124 ? 5.743 7.435 9.676 1.00 90.81 124 SER A O 1
ATOM 986 N N . TRP A 1 125 ? 4.102 8.960 9.692 1.00 90.81 125 TRP A N 1
ATOM 987 C CA . TRP A 1 125 ? 4.988 10.075 10.033 1.00 90.81 125 TRP A CA 1
ATOM 988 C C . TRP A 1 125 ? 5.487 10.009 11.480 1.00 90.81 125 TRP A C 1
ATOM 990 O O . TRP A 1 125 ? 6.663 10.285 11.717 1.00 90.81 125 TRP A O 1
ATOM 1000 N N . GLN A 1 126 ? 4.657 9.553 12.429 1.00 89.94 126 GLN A N 1
ATOM 1001 C CA . GLN A 1 126 ? 5.116 9.242 13.793 1.00 89.94 126 GLN A CA 1
ATOM 1002 C C . GLN A 1 126 ? 6.219 8.170 13.779 1.00 89.94 126 GLN A C 1
ATOM 1004 O O . GLN A 1 126 ? 7.234 8.312 14.465 1.00 89.94 126 GLN A O 1
ATOM 1009 N N . ALA A 1 127 ? 6.053 7.119 12.964 1.00 87.31 127 ALA A N 1
ATOM 1010 C CA . ALA A 1 127 ? 7.073 6.091 12.766 1.00 87.31 127 ALA A CA 1
ATOM 1011 C C . ALA A 1 127 ? 8.362 6.658 12.157 1.00 87.31 127 ALA A C 1
ATOM 1013 O O . ALA A 1 127 ? 9.462 6.388 12.647 1.00 87.31 127 ALA A O 1
ATOM 1014 N N . TYR A 1 128 ? 8.217 7.465 11.104 1.00 87.12 128 TYR A N 1
ATOM 1015 C CA . TYR A 1 128 ? 9.326 8.060 10.373 1.00 87.12 128 TYR A CA 1
ATOM 1016 C C . TYR A 1 128 ? 10.188 8.958 11.263 1.00 87.12 128 TYR A C 1
ATOM 1018 O O . TYR A 1 128 ? 11.405 8.769 11.298 1.00 87.12 128 TYR A O 1
ATOM 1026 N N . GLU A 1 129 ? 9.576 9.895 11.998 1.00 85.56 129 GLU A N 1
ATOM 1027 C CA . GLU A 1 129 ? 10.286 10.833 12.879 1.00 85.56 129 GLU A CA 1
ATOM 1028 C C . GLU A 1 129 ? 11.184 10.081 13.863 1.00 85.56 129 GLU A C 1
ATOM 1030 O O . GLU A 1 129 ? 12.376 10.370 13.987 1.00 85.56 129 GLU A O 1
ATOM 1035 N N . LYS A 1 130 ? 10.636 9.057 14.520 1.00 80.56 130 LYS A N 1
ATOM 1036 C CA . LYS A 1 130 ? 11.385 8.298 15.516 1.00 80.56 130 LYS A CA 1
ATOM 1037 C C . LYS A 1 130 ? 12.500 7.457 14.899 1.00 80.56 130 LYS A C 1
ATOM 1039 O O . LYS A 1 130 ? 13.607 7.452 15.431 1.00 80.56 130 LYS A O 1
ATOM 1044 N N . ASN A 1 131 ? 12.233 6.770 13.788 1.00 79.50 131 ASN A N 1
ATOM 1045 C CA . ASN A 1 131 ? 13.237 5.928 13.129 1.00 79.50 131 ASN A CA 1
ATOM 1046 C C . ASN A 1 131 ? 14.422 6.746 12.593 1.00 79.50 131 ASN A C 1
ATOM 1048 O O . ASN A 1 131 ? 15.507 6.199 12.419 1.00 79.50 131 ASN A O 1
ATOM 1052 N N . HIS A 1 132 ? 14.229 8.049 12.374 1.00 80.19 132 HIS A N 1
ATOM 1053 C CA . HIS A 1 132 ? 15.251 8.957 11.865 1.00 80.19 132 HIS A CA 1
ATOM 1054 C C . HIS A 1 132 ? 15.736 9.962 12.911 1.00 80.19 132 HIS A C 1
ATOM 1056 O O . HIS A 1 132 ? 16.316 10.967 12.531 1.00 80.19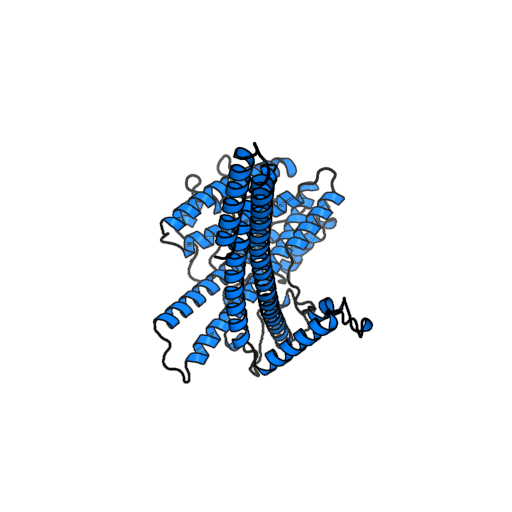 132 HIS A O 1
ATOM 1062 N N . THR A 1 133 ? 15.513 9.751 14.210 1.00 80.00 133 THR A N 1
ATOM 1063 C CA . THR A 1 133 ? 16.037 10.650 15.252 1.00 80.00 133 THR A CA 1
ATOM 1064 C C . THR A 1 133 ? 17.446 10.202 15.692 1.00 80.00 133 THR A C 1
ATOM 1066 O O . THR A 1 133 ? 17.595 9.043 16.078 1.00 80.00 133 THR A O 1
ATOM 1069 N N . PRO A 1 134 ? 18.474 11.084 15.699 1.00 79.69 134 PRO A N 1
ATOM 1070 C CA . PRO A 1 134 ? 18.449 12.499 15.312 1.00 79.69 134 PRO A CA 1
ATOM 1071 C C . PRO A 1 134 ? 18.339 12.706 13.791 1.00 79.69 134 PRO A C 1
ATOM 1073 O O . PRO A 1 134 ? 19.054 12.083 13.010 1.00 79.69 134 PRO A O 1
ATOM 1076 N N . MET A 1 135 ? 17.453 13.619 13.376 1.00 83.50 135 MET A N 1
ATOM 1077 C CA . MET A 1 135 ? 17.125 13.826 11.959 1.00 83.50 135 MET A CA 1
ATOM 1078 C C . MET A 1 135 ? 18.228 14.543 11.191 1.00 83.50 135 MET A C 1
ATOM 1080 O O . MET A 1 135 ? 18.697 15.608 11.599 1.00 83.50 135 MET A O 1
ATOM 1084 N N . THR A 1 136 ? 18.561 14.005 10.015 1.00 89.00 136 THR A N 1
ATOM 1085 C CA . THR A 1 136 ? 19.387 14.693 9.018 1.00 89.00 136 THR A CA 1
ATOM 1086 C C . THR A 1 136 ? 18.650 15.908 8.447 1.00 89.00 136 THR A C 1
ATOM 1088 O O . THR A 1 136 ? 17.419 15.937 8.399 1.00 89.00 136 THR A O 1
ATOM 1091 N N . GLU A 1 137 ? 19.390 16.916 7.981 1.00 87.94 137 GLU A N 1
ATOM 1092 C CA . GLU A 1 137 ? 18.805 18.144 7.420 1.00 87.94 137 GLU A CA 1
ATOM 1093 C C . GLU A 1 137 ? 17.826 17.883 6.249 1.00 87.94 137 GLU A C 1
ATOM 1095 O O . GLU A 1 137 ? 16.726 18.443 6.266 1.00 87.94 137 GLU A O 1
ATOM 1100 N N . PRO A 1 138 ? 18.112 16.978 5.286 1.00 89.31 138 PRO A N 1
ATOM 1101 C CA . PRO A 1 138 ? 17.135 16.606 4.259 1.00 89.31 138 PRO A CA 1
ATOM 1102 C C . PRO A 1 138 ? 15.856 15.986 4.840 1.00 89.31 138 PRO A C 1
ATOM 1104 O O . PRO A 1 138 ? 14.752 16.353 4.435 1.00 89.31 138 PRO A O 1
ATOM 1107 N N . SER A 1 139 ? 15.990 15.099 5.833 1.00 86.38 139 SER A N 1
ATOM 1108 C CA . SER A 1 139 ? 14.846 14.459 6.499 1.00 86.38 139 SER A CA 1
ATOM 1109 C C . SER A 1 139 ? 13.990 15.475 7.246 1.00 86.38 139 SER A C 1
ATOM 1111 O O . SER A 1 139 ? 12.765 15.384 7.225 1.00 86.38 139 SER A O 1
ATOM 1113 N N . ARG A 1 140 ? 14.621 16.472 7.876 1.00 87.00 140 ARG A N 1
ATOM 1114 C CA . ARG A 1 140 ? 13.931 17.563 8.571 1.00 87.00 140 ARG A CA 1
ATOM 1115 C C . ARG A 1 140 ? 13.111 18.409 7.600 1.00 87.00 140 ARG A C 1
ATOM 1117 O O . ARG A 1 140 ? 11.942 18.664 7.869 1.00 87.00 140 ARG A O 1
ATOM 1124 N N . ARG A 1 141 ? 13.682 18.798 6.454 1.00 89.31 141 ARG A N 1
ATOM 1125 C CA . ARG A 1 141 ? 12.959 19.555 5.412 1.00 89.31 141 ARG A CA 1
ATOM 1126 C C . ARG A 1 141 ? 11.761 18.781 4.877 1.00 89.31 141 ARG A C 1
ATOM 1128 O O . ARG A 1 141 ? 10.674 19.344 4.766 1.00 89.31 141 ARG A O 1
ATOM 1135 N N . MET A 1 142 ? 11.952 17.492 4.594 1.00 90.44 142 MET A N 1
ATOM 1136 C CA . MET A 1 142 ? 10.875 16.614 4.142 1.00 90.44 142 MET A CA 1
ATOM 1137 C C . MET A 1 142 ? 9.752 16.523 5.181 1.00 90.44 142 MET A C 1
ATOM 1139 O O . MET A 1 142 ? 8.586 16.687 4.831 1.00 90.44 142 MET A O 1
ATOM 1143 N N . MET A 1 143 ? 10.096 16.338 6.458 1.00 89.31 143 MET A N 1
ATOM 1144 C CA . MET A 1 143 ? 9.124 16.266 7.550 1.00 89.31 143 MET A CA 1
ATOM 1145 C C . MET A 1 143 ? 8.352 17.575 7.725 1.00 89.31 143 MET A C 1
ATOM 1147 O O . MET A 1 143 ? 7.135 17.554 7.874 1.00 89.31 143 MET A O 1
ATOM 1151 N N . THR A 1 144 ? 9.024 18.725 7.656 1.00 89.44 144 THR A N 1
ATOM 1152 C CA . THR A 1 144 ? 8.355 20.031 7.734 1.00 89.44 144 THR A CA 1
ATOM 1153 C C . THR A 1 144 ? 7.373 20.224 6.577 1.00 89.44 144 THR A C 1
ATOM 1155 O O . THR A 1 144 ? 6.233 20.624 6.806 1.00 89.44 144 THR A O 1
ATOM 1158 N N . ALA A 1 145 ? 7.767 19.882 5.345 1.00 92.25 145 ALA A N 1
ATOM 1159 C CA . ALA A 1 145 ? 6.875 19.955 4.187 1.00 92.25 145 ALA A CA 1
ATOM 1160 C C . ALA A 1 145 ? 5.667 19.007 4.327 1.00 92.25 145 ALA A C 1
ATOM 1162 O O . ALA A 1 145 ? 4.528 19.403 4.057 1.00 92.25 145 ALA A O 1
ATOM 1163 N N . ALA A 1 146 ? 5.903 17.781 4.803 1.00 92.06 146 ALA A N 1
ATOM 1164 C CA . ALA A 1 146 ? 4.853 16.807 5.081 1.00 92.06 146 ALA A CA 1
ATOM 1165 C C . ALA A 1 146 ? 3.874 17.314 6.150 1.00 92.06 146 ALA A C 1
ATOM 1167 O O . ALA A 1 146 ? 2.665 17.273 5.936 1.00 92.06 146 ALA A O 1
ATOM 1168 N N . ARG A 1 147 ? 4.378 17.887 7.250 1.00 92.88 147 ARG A N 1
ATOM 1169 C CA . ARG A 1 147 ? 3.579 18.498 8.325 1.00 92.88 147 ARG A CA 1
ATOM 1170 C C . ARG A 1 147 ? 2.666 19.607 7.816 1.00 92.88 147 ARG A C 1
ATOM 1172 O O . ARG A 1 147 ? 1.482 19.623 8.154 1.00 92.88 147 ARG A O 1
ATOM 1179 N N . THR A 1 148 ? 3.183 20.512 6.986 1.00 93.19 148 THR A N 1
ATOM 1180 C CA . THR A 1 148 ? 2.380 21.593 6.395 1.00 93.19 148 THR A CA 1
ATOM 1181 C C . THR A 1 148 ? 1.263 21.039 5.511 1.00 93.19 148 THR A C 1
ATOM 1183 O O . THR A 1 148 ? 0.109 21.438 5.661 1.00 93.19 148 THR A O 1
ATOM 1186 N N . SER A 1 149 ? 1.581 20.080 4.635 1.00 94.88 149 SER A N 1
ATOM 1187 C CA . SER A 1 149 ? 0.593 19.421 3.769 1.00 94.88 149 SER A CA 1
ATOM 1188 C C . SER A 1 149 ? -0.482 18.683 4.576 1.00 94.88 149 SER A C 1
ATOM 1190 O O . SER A 1 149 ? -1.681 18.848 4.330 1.00 94.88 149 SER A O 1
ATOM 1192 N N . LEU A 1 150 ? -0.061 17.921 5.589 1.00 94.69 150 LEU A N 1
ATOM 1193 C CA . LEU A 1 150 ? -0.934 17.140 6.459 1.00 94.69 150 LEU A CA 1
ATOM 1194 C C . LEU A 1 150 ? -1.898 18.042 7.232 1.00 94.69 150 LEU A C 1
ATOM 1196 O O . LEU A 1 150 ? -3.103 17.798 7.222 1.00 94.69 150 LEU A O 1
ATOM 1200 N N . LYS A 1 151 ? -1.401 19.138 7.819 1.00 94.25 151 LYS A N 1
ATOM 1201 C CA . LYS A 1 151 ? -2.230 20.128 8.522 1.00 94.25 151 LYS A CA 1
ATOM 1202 C C . LYS A 1 151 ? -3.332 20.693 7.621 1.00 94.25 151 LYS A C 1
ATOM 1204 O O . LYS A 1 151 ? -4.493 20.720 8.026 1.00 94.25 151 LYS A O 1
ATOM 1209 N N . THR A 1 152 ? -2.991 21.107 6.400 1.00 95.31 152 THR A N 1
ATOM 1210 C CA . THR A 1 152 ? -3.967 21.656 5.445 1.00 95.31 152 THR A CA 1
ATOM 1211 C C . THR A 1 152 ? -5.010 20.615 5.038 1.00 95.31 152 THR A C 1
ATOM 1213 O O . THR A 1 152 ? -6.200 20.924 4.966 1.00 95.31 152 THR A O 1
ATOM 1216 N N . ARG A 1 153 ? -4.594 19.365 4.805 1.00 96.94 153 ARG A N 1
ATOM 1217 C CA . ARG A 1 153 ? -5.514 18.282 4.429 1.00 96.94 153 ARG A CA 1
ATOM 1218 C C . ARG A 1 153 ? -6.445 17.877 5.571 1.00 96.94 153 ARG A C 1
ATOM 1220 O O . ARG A 1 153 ? -7.624 17.672 5.304 1.00 96.94 153 ARG A O 1
ATOM 1227 N N . ILE A 1 154 ? -5.959 17.835 6.813 1.00 95.56 154 ILE A N 1
ATOM 1228 C CA . ILE A 1 154 ? -6.791 17.583 8.001 1.00 95.56 154 ILE A CA 1
ATOM 1229 C C . ILE A 1 154 ? -7.818 18.703 8.179 1.00 95.56 154 ILE A C 1
ATOM 1231 O O . ILE A 1 154 ? -8.998 18.418 8.338 1.00 95.56 154 ILE A O 1
ATOM 1235 N N . ALA A 1 155 ? -7.408 19.971 8.075 1.00 94.00 155 ALA A N 1
ATOM 1236 C CA . ALA A 1 155 ? -8.335 21.097 8.193 1.00 94.00 155 ALA A CA 1
ATOM 1237 C C . ALA A 1 155 ? -9.444 21.048 7.125 1.00 94.00 155 ALA A C 1
ATOM 1239 O O . ALA A 1 155 ? -10.621 21.214 7.440 1.00 94.00 155 ALA A O 1
ATOM 1240 N N . LYS A 1 156 ? -9.081 20.756 5.868 1.00 96.00 156 LYS A N 1
ATOM 1241 C CA . LYS A 1 156 ? -10.049 20.585 4.775 1.00 96.00 156 LYS A CA 1
ATOM 1242 C C . LYS A 1 156 ? -10.987 19.400 5.019 1.00 96.00 156 LYS A C 1
ATOM 1244 O O . LYS A 1 156 ? -12.181 19.515 4.764 1.00 96.00 156 LYS A O 1
ATOM 1249 N N . HIS A 1 157 ? -10.450 18.279 5.492 1.00 96.31 157 HIS A N 1
ATOM 1250 C CA . HIS A 1 157 ? -11.231 17.086 5.794 1.00 96.31 157 HIS A CA 1
ATOM 1251 C C . HIS A 1 157 ? -12.228 17.337 6.931 1.00 96.31 157 HIS A C 1
ATOM 1253 O O . HIS A 1 157 ? -13.408 17.067 6.755 1.00 96.31 157 HIS A O 1
ATOM 1259 N N . ASN A 1 158 ? -11.787 17.928 8.044 1.00 94.81 158 ASN A N 1
ATOM 1260 C CA . ASN A 1 158 ? -12.651 18.220 9.191 1.00 94.81 158 ASN A CA 1
ATOM 1261 C C . ASN A 1 158 ? -13.747 19.240 8.839 1.00 94.81 158 ASN A C 1
ATOM 1263 O O . ASN A 1 158 ? -14.863 19.131 9.333 1.00 94.81 158 ASN A O 1
ATOM 1267 N N . LYS A 1 159 ? -13.466 20.200 7.943 1.00 93.31 159 LYS A N 1
ATOM 1268 C CA . LYS A 1 159 ? -14.499 21.103 7.414 1.00 93.31 159 LYS A CA 1
ATOM 1269 C C . LYS A 1 159 ? -15.579 20.333 6.642 1.00 93.31 159 LYS A C 1
ATOM 1271 O O . LYS A 1 159 ? -16.758 20.514 6.914 1.00 93.31 159 LYS A O 1
ATOM 1276 N N . LEU A 1 160 ? -15.173 19.449 5.728 1.00 93.94 160 LEU A N 1
ATOM 1277 C CA . LEU A 1 160 ? -16.105 18.614 4.962 1.00 93.94 160 LEU A CA 1
ATOM 1278 C C . LEU A 1 160 ? -16.887 17.646 5.866 1.00 93.94 160 LEU A C 1
ATOM 1280 O O . LEU A 1 160 ? -18.067 17.403 5.641 1.00 93.94 160 LEU A O 1
ATOM 1284 N N . ALA A 1 161 ? -16.246 17.102 6.902 1.00 93.31 161 ALA A N 1
ATOM 1285 C CA . ALA A 1 161 ? -16.907 16.244 7.878 1.00 93.31 161 ALA A CA 1
ATOM 1286 C C . ALA A 1 161 ? -18.000 16.999 8.644 1.00 93.31 161 ALA A C 1
ATOM 1288 O O . ALA A 1 161 ? -19.091 16.468 8.814 1.00 93.31 161 ALA A O 1
ATOM 1289 N N . ALA A 1 162 ? -17.752 18.250 9.042 1.00 91.56 162 ALA A N 1
ATOM 1290 C CA . ALA A 1 162 ? -18.768 19.085 9.677 1.00 91.56 162 ALA A CA 1
ATOM 1291 C C . ALA A 1 162 ? -19.959 19.381 8.745 1.00 91.56 162 ALA A C 1
ATOM 1293 O O . ALA A 1 162 ? -21.095 19.418 9.211 1.00 91.56 162 ALA A O 1
ATOM 1294 N N . GLU A 1 163 ? -19.706 19.557 7.443 1.00 91.81 163 GLU A N 1
ATOM 1295 C CA . GLU A 1 163 ? -20.747 19.755 6.423 1.00 91.81 163 GLU A CA 1
ATOM 1296 C C . GLU A 1 163 ? -21.606 18.490 6.226 1.00 91.81 163 GLU A C 1
ATOM 1298 O O . GLU A 1 163 ? -22.827 18.590 6.180 1.00 91.81 163 GLU A O 1
ATOM 1303 N N . LEU A 1 164 ? -20.992 17.300 6.159 1.00 91.31 164 LEU A N 1
ATOM 1304 C CA . LEU A 1 164 ? -21.691 16.041 5.846 1.00 91.31 164 LEU A CA 1
ATOM 1305 C C . LEU A 1 164 ? -22.273 15.312 7.067 1.00 91.31 164 LEU A C 1
ATOM 1307 O O . LEU A 1 164 ? -23.334 14.703 6.987 1.00 91.31 164 LEU A O 1
ATOM 1311 N N . LEU A 1 165 ? -21.564 15.322 8.193 1.00 89.88 165 LEU A N 1
ATOM 1312 C CA . LEU A 1 165 ? -21.932 14.586 9.408 1.00 89.88 165 LEU A CA 1
ATOM 1313 C C . LEU A 1 165 ? -22.585 15.491 10.464 1.00 89.88 165 LEU A C 1
ATOM 1315 O O . LEU A 1 165 ? -22.971 15.018 11.535 1.00 89.88 165 LEU A O 1
ATOM 1319 N N . GLY A 1 166 ? -22.654 16.797 10.203 1.00 87.75 166 GLY A N 1
ATOM 1320 C CA . GLY A 1 166 ? -23.091 17.805 11.160 1.00 87.75 166 GLY A CA 1
ATOM 1321 C C . GLY A 1 166 ? -22.008 18.202 12.176 1.00 87.75 166 GLY A C 1
ATOM 1322 O O . GLY A 1 166 ? -20.915 17.614 12.207 1.00 87.75 166 GLY A O 1
ATOM 1323 N N . PRO A 1 167 ? -22.304 19.206 13.022 1.00 84.81 167 PRO A N 1
ATOM 1324 C CA . PRO A 1 167 ? -21.354 19.762 13.977 1.00 84.81 167 PRO A CA 1
ATOM 1325 C C . PRO A 1 167 ? -20.953 18.748 15.053 1.00 84.81 167 PRO A C 1
ATOM 1327 O O . PRO A 1 167 ? -21.730 17.880 15.451 1.00 84.81 167 PRO A O 1
ATOM 1330 N N . LEU A 1 168 ? -19.726 18.886 15.557 1.00 81.94 168 LEU A N 1
ATOM 1331 C CA . LEU A 1 168 ? -19.247 18.112 16.698 1.00 81.94 168 LEU A CA 1
ATOM 1332 C C . LEU A 1 168 ? -19.961 18.557 17.977 1.00 81.94 168 LEU A C 1
ATOM 1334 O O . LEU A 1 168 ? -20.071 19.753 18.248 1.00 81.94 168 LEU A O 1
ATOM 1338 N N . SER A 1 169 ? -20.392 17.593 18.792 1.00 68.06 169 SER A N 1
ATOM 1339 C CA . SER A 1 169 ? -20.847 17.873 20.155 1.00 68.06 169 SER A CA 1
ATOM 1340 C C . SER A 1 169 ? -19.644 18.328 20.978 1.00 68.06 169 SER A C 1
ATOM 1342 O O . SER A 1 169 ? -18.748 17.531 21.255 1.00 68.06 169 SER A O 1
ATOM 1344 N N . VAL A 1 170 ? -19.603 19.609 21.343 1.00 59.72 170 VAL A N 1
ATOM 1345 C CA . VAL A 1 170 ? -18.538 20.155 22.189 1.00 59.72 170 VAL A CA 1
ATOM 1346 C C . VAL A 1 170 ? -18.818 19.731 23.625 1.00 59.72 170 VAL A C 1
ATOM 1348 O O . VAL A 1 170 ? -19.837 20.091 24.207 1.00 59.72 170 VAL A O 1
ATOM 1351 N N . ASP A 1 171 ? -17.931 18.912 24.171 1.00 55.62 171 ASP A N 1
ATOM 1352 C CA . ASP A 1 171 ? -17.973 18.483 25.564 1.00 55.62 171 ASP A CA 1
ATOM 1353 C C . AS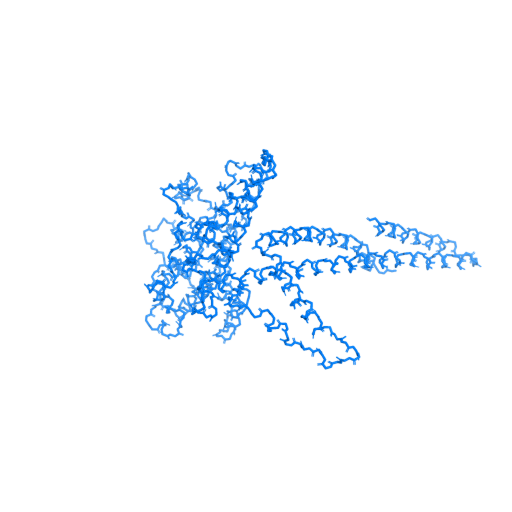P A 1 171 ? -17.256 19.545 26.416 1.00 55.62 171 ASP A C 1
ATOM 1355 O O . ASP A 1 171 ? -16.124 19.922 26.105 1.00 55.62 171 ASP A O 1
ATOM 1359 N N . ASN A 1 172 ? -17.893 20.028 27.490 1.00 48.69 172 ASN A N 1
ATOM 1360 C CA . ASN A 1 172 ? -17.365 21.088 28.371 1.00 48.69 172 ASN A CA 1
ATOM 1361 C C . ASN A 1 172 ? -16.017 20.728 29.033 1.00 48.69 172 ASN A C 1
ATOM 1363 O O . ASN A 1 172 ? -15.368 21.584 29.626 1.00 48.69 172 ASN A O 1
ATOM 1367 N N . SER A 1 173 ? -15.605 19.458 28.958 1.00 51.47 173 SER A N 1
ATOM 1368 C CA . SER A 1 173 ? -14.322 18.946 29.454 1.00 51.47 173 SER A CA 1
ATOM 1369 C C . SER A 1 173 ? -13.139 19.133 28.491 1.00 51.47 173 SER A C 1
ATOM 1371 O O . SER A 1 173 ? -11.999 18.847 28.863 1.00 51.47 173 SER A O 1
ATOM 1373 N N . GLN A 1 174 ? -13.374 19.590 27.257 1.00 55.84 174 GLN A N 1
ATOM 1374 C CA . GLN A 1 174 ? -12.324 19.779 26.256 1.00 55.84 174 GLN A CA 1
ATOM 1375 C C . GLN A 1 174 ? -11.722 21.190 26.319 1.00 55.84 174 GLN A C 1
ATOM 1377 O O . GLN A 1 174 ? -12.436 22.152 26.602 1.00 55.84 174 GLN A O 1
ATOM 1382 N N . PRO A 1 175 ? -10.413 21.352 26.038 1.00 55.91 175 PRO A N 1
ATOM 1383 C CA . PRO A 1 175 ? -9.797 22.674 26.000 1.00 55.91 175 PRO A CA 1
ATOM 1384 C C . PRO A 1 175 ? -10.529 23.557 24.982 1.00 55.91 175 PRO A C 1
ATOM 1386 O O . PRO A 1 175 ? -10.687 23.154 23.828 1.00 55.91 175 PRO A O 1
ATOM 1389 N N . GLU A 1 176 ? -10.962 24.750 25.410 1.00 54.44 176 GLU A N 1
ATOM 1390 C CA . GLU A 1 176 ? -11.828 25.661 24.645 1.00 54.44 176 GLU A CA 1
ATOM 1391 C C . GLU A 1 176 ? -11.438 25.730 23.158 1.00 54.44 176 GLU A C 1
ATOM 1393 O O . GLU A 1 176 ? -10.394 26.284 22.798 1.00 54.44 176 GLU A O 1
ATOM 1398 N N . GLY A 1 177 ? -12.263 25.145 22.282 1.00 60.66 177 GLY A N 1
ATOM 1399 C CA . GLY A 1 177 ? -12.155 25.284 20.826 1.00 60.66 177 GLY A CA 1
ATOM 1400 C C . GLY A 1 177 ? -11.422 24.184 20.036 1.00 60.66 177 GLY A C 1
ATOM 1401 O O . GLY A 1 177 ? -11.170 24.408 18.855 1.00 60.66 177 GLY A O 1
ATOM 1402 N N . ASP A 1 178 ? -11.075 23.020 20.605 1.00 70.56 178 ASP A N 1
ATOM 1403 C CA . ASP A 1 178 ? -10.674 21.832 19.808 1.00 70.56 178 ASP A CA 1
ATOM 1404 C C . ASP A 1 178 ? -11.423 20.566 20.256 1.00 70.56 178 ASP A C 1
ATOM 1406 O O . ASP A 1 178 ? -10.957 19.807 21.109 1.00 70.56 178 ASP A O 1
ATOM 1410 N N . ALA A 1 179 ? -12.581 20.314 19.637 1.00 72.81 179 ALA A N 1
ATOM 1411 C CA . ALA A 1 179 ? -13.432 19.168 19.963 1.00 72.81 179 ALA A CA 1
ATOM 1412 C C . ALA A 1 179 ? -12.796 17.800 19.633 1.00 72.81 179 ALA A C 1
ATOM 1414 O O . ALA A 1 179 ? -13.252 16.750 20.088 1.00 72.81 179 ALA A O 1
ATOM 1415 N N . LEU A 1 180 ? -11.708 17.792 18.859 1.00 81.38 180 LEU A N 1
ATOM 1416 C CA . LEU A 1 180 ? -11.004 16.584 18.438 1.00 81.38 180 LEU A CA 1
ATOM 1417 C C . LEU A 1 180 ? -9.667 16.408 19.167 1.00 81.38 180 LEU A C 1
ATOM 1419 O O . LEU A 1 180 ? -8.882 15.526 18.796 1.00 81.38 180 LEU A O 1
ATOM 1423 N N . PHE A 1 181 ? -9.399 17.199 20.211 1.00 78.44 181 PHE A N 1
ATOM 1424 C CA . PHE A 1 181 ? -8.101 17.230 20.883 1.00 78.44 181 PHE A CA 1
ATOM 1425 C C . PHE A 1 181 ? -7.614 15.837 21.318 1.00 78.44 181 PHE A C 1
ATOM 1427 O O . PHE A 1 181 ? -6.515 15.425 20.946 1.00 78.44 181 PHE A O 1
ATOM 1434 N N . ASP A 1 182 ? -8.464 15.050 21.977 1.00 77.19 182 ASP A N 1
ATOM 1435 C CA . ASP A 1 182 ? -8.100 13.717 22.488 1.00 77.19 182 ASP A CA 1
ATOM 1436 C C . ASP A 1 182 ? -8.285 12.577 21.477 1.00 77.19 182 ASP A C 1
ATOM 1438 O O . ASP A 1 182 ? -8.022 11.412 21.776 1.00 77.19 182 ASP A O 1
ATOM 1442 N N . THR A 1 183 ? -8.721 12.896 20.257 1.00 83.25 183 THR A N 1
ATOM 1443 C CA . THR A 1 183 ? -9.099 11.893 19.250 1.00 83.25 183 THR A CA 1
ATOM 1444 C C . THR A 1 183 ? -7.972 11.545 18.279 1.00 83.25 183 THR A C 1
ATOM 1446 O O . THR A 1 183 ? -8.131 10.633 17.469 1.00 83.25 183 THR A O 1
ATOM 1449 N N . GLY A 1 184 ? -6.822 12.221 18.357 1.00 84.69 184 GLY A N 1
ATOM 1450 C CA . GLY A 1 184 ? -5.668 11.950 17.496 1.00 84.69 184 GLY A CA 1
ATOM 1451 C C . GLY A 1 184 ? -5.148 10.515 17.618 1.00 84.69 184 GLY A C 1
ATOM 1452 O O . GLY A 1 184 ? -5.159 9.927 18.702 1.00 84.69 184 GLY A O 1
ATOM 1453 N N . VAL A 1 185 ? -4.691 9.940 16.507 1.00 88.62 185 VAL A N 1
ATOM 1454 C CA . VAL A 1 185 ? -4.102 8.591 16.478 1.00 88.62 185 VAL A CA 1
ATOM 1455 C C . VAL A 1 185 ? -2.681 8.599 17.034 1.00 88.62 185 VAL A C 1
ATOM 1457 O O . VAL A 1 185 ? -1.955 9.586 16.898 1.00 88.62 185 VAL A O 1
ATOM 1460 N N . ARG A 1 186 ? -2.273 7.511 17.697 1.00 87.12 186 ARG A N 1
ATOM 1461 C CA . ARG A 1 186 ? -0.944 7.403 18.316 1.00 87.12 186 ARG A CA 1
ATOM 1462 C C . ARG A 1 186 ? -0.388 5.993 18.207 1.00 87.12 186 ARG A C 1
ATOM 1464 O O . ARG A 1 186 ? -1.057 5.042 18.604 1.00 87.12 186 ARG A O 1
ATOM 1471 N N . LEU A 1 187 ? 0.860 5.872 17.762 1.00 83.62 187 LEU A N 1
ATOM 1472 C CA . LEU A 1 187 ? 1.601 4.618 17.883 1.00 83.62 187 LEU A CA 1
ATOM 1473 C C . LEU A 1 187 ? 1.891 4.325 19.361 1.00 83.62 187 LEU A C 1
ATOM 1475 O O . LEU A 1 187 ? 2.370 5.187 20.099 1.00 83.62 187 LEU A O 1
ATOM 1479 N N . ARG A 1 188 ? 1.603 3.097 19.799 1.00 76.19 188 ARG A N 1
ATOM 1480 C CA . ARG A 1 188 ? 1.876 2.616 21.163 1.00 76.19 188 ARG A CA 1
ATOM 1481 C C . ARG A 1 188 ? 3.048 1.647 21.166 1.00 76.19 188 ARG A C 1
ATOM 1483 O O . ARG A 1 188 ? 3.215 0.884 20.221 1.00 76.19 188 ARG A O 1
ATOM 1490 N N . GLY A 1 189 ? 3.847 1.646 22.232 1.00 67.38 189 GLY A N 1
ATOM 1491 C CA . GLY A 1 189 ? 4.904 0.647 22.405 1.00 67.38 189 GLY A CA 1
ATOM 1492 C C . GLY A 1 189 ? 4.339 -0.774 22.417 1.00 67.38 189 GLY A C 1
ATOM 1493 O O . GLY A 1 189 ? 3.331 -1.019 23.069 1.00 67.38 189 GLY A O 1
ATOM 1494 N N . MET A 1 190 ? 4.976 -1.690 21.680 1.00 67.50 190 MET A N 1
ATOM 1495 C CA . MET A 1 190 ? 4.644 -3.125 21.704 1.00 67.50 190 MET A CA 1
ATOM 1496 C C . MET A 1 190 ? 5.633 -3.957 22.533 1.00 67.50 190 MET A C 1
ATOM 1498 O O . MET A 1 190 ? 5.420 -5.151 22.707 1.00 67.50 190 MET A O 1
ATOM 1502 N N . THR A 1 191 ? 6.711 -3.355 23.039 1.00 61.81 191 THR A N 1
ATOM 1503 C CA . THR A 1 191 ? 7.721 -3.996 23.895 1.00 61.81 191 THR A CA 1
ATOM 1504 C C . THR A 1 191 ? 7.646 -3.446 25.324 1.00 61.81 191 THR A C 1
ATOM 1506 O O . THR A 1 191 ? 7.044 -2.401 25.567 1.00 61.81 191 THR A O 1
ATOM 1509 N N . SER A 1 192 ? 8.243 -4.164 26.283 1.00 52.19 192 SER A N 1
ATOM 1510 C CA . SER A 1 192 ? 8.215 -3.841 27.723 1.00 52.19 192 SER A CA 1
ATOM 1511 C C . SER A 1 192 ? 8.905 -2.525 28.099 1.00 52.19 192 SER A C 1
ATOM 1513 O O . SER A 1 192 ? 8.705 -2.016 29.198 1.00 52.19 192 SER A O 1
ATOM 1515 N N . LEU A 1 193 ? 9.695 -1.949 27.196 1.00 43.03 193 LEU A N 1
ATOM 1516 C CA . LEU A 1 193 ? 10.258 -0.613 27.339 1.00 43.03 193 LEU A CA 1
ATOM 1517 C C . LEU A 1 193 ? 9.462 0.323 26.443 1.00 43.03 193 LEU A C 1
ATOM 1519 O O . LEU A 1 193 ? 9.247 -0.005 25.281 1.00 43.03 193 LEU A O 1
ATOM 1523 N N . GLY A 1 194 ? 9.036 1.469 26.982 1.00 50.34 194 GLY A N 1
ATOM 1524 C CA . GLY A 1 194 ? 8.247 2.520 26.327 1.00 50.34 194 GLY A CA 1
ATOM 1525 C C . GLY A 1 194 ? 8.938 3.155 25.118 1.00 50.34 194 GLY A C 1
ATOM 1526 O O . GLY A 1 194 ? 9.162 4.359 25.074 1.00 50.34 194 GLY A O 1
ATOM 1527 N N . GLU A 1 195 ? 9.253 2.343 24.111 1.00 54.34 195 GLU A N 1
ATOM 1528 C CA . GLU A 1 195 ? 10.034 2.676 22.934 1.00 54.34 195 GLU A CA 1
ATOM 1529 C C . GLU A 1 195 ? 9.443 3.906 22.242 1.00 54.34 195 GLU A C 1
ATOM 1531 O O . GLU A 1 195 ? 10.183 4.729 21.722 1.00 54.34 195 GLU A O 1
ATOM 1536 N N . TRP A 1 196 ? 8.116 4.046 22.208 1.00 54.91 196 TRP A N 1
ATOM 1537 C CA . TRP A 1 196 ? 7.406 5.106 21.483 1.00 54.91 196 TRP A CA 1
ATOM 1538 C C . TRP A 1 196 ? 6.893 6.252 22.377 1.00 54.91 196 TRP A C 1
ATOM 1540 O O . TRP A 1 196 ? 6.319 7.208 21.861 1.00 54.91 196 TRP A O 1
ATOM 1550 N N . GLU A 1 197 ? 7.155 6.224 23.689 1.00 51.03 197 GLU A N 1
ATOM 1551 C CA . GLU A 1 197 ? 6.859 7.344 24.593 1.00 51.03 197 GLU A CA 1
ATOM 1552 C C . GLU A 1 197 ? 8.037 8.330 24.642 1.00 51.03 197 GLU A C 1
ATOM 1554 O O . GLU A 1 197 ? 8.879 8.304 25.536 1.00 51.03 197 GLU A O 1
ATOM 1559 N N . THR A 1 198 ? 8.123 9.216 23.650 1.00 52.91 198 THR A N 1
ATOM 1560 C CA . THR A 1 198 ? 9.208 10.209 23.543 1.00 52.91 198 THR A CA 1
ATOM 1561 C C . THR A 1 198 ? 8.819 11.584 24.102 1.00 52.91 198 THR A C 1
ATOM 1563 O O . THR A 1 198 ? 7.658 11.854 24.420 1.00 52.91 198 THR A O 1
ATOM 1566 N N . ALA A 1 199 ? 9.785 12.510 24.167 1.00 50.75 199 ALA A N 1
ATOM 1567 C CA . ALA A 1 199 ? 9.526 13.925 24.446 1.00 50.75 199 ALA A CA 1
ATOM 1568 C C . ALA A 1 199 ? 8.524 14.555 23.451 1.00 50.75 199 ALA A C 1
ATOM 1570 O O . ALA A 1 199 ? 7.695 15.358 23.872 1.00 50.75 199 ALA A O 1
ATOM 1571 N N . SER A 1 200 ? 8.518 14.124 22.179 1.00 54.06 200 SER A N 1
ATOM 1572 C CA . SER A 1 200 ? 7.510 14.513 21.171 1.00 54.06 200 SER A CA 1
ATOM 1573 C C . SER A 1 200 ? 6.107 14.031 21.568 1.00 54.06 200 SER A C 1
ATOM 1575 O O . SER A 1 200 ? 5.154 14.804 21.542 1.00 54.06 200 SER A O 1
ATOM 1577 N N . SER A 1 201 ? 5.975 12.808 22.104 1.00 54.81 201 SER A N 1
ATOM 1578 C CA . SER A 1 201 ? 4.700 12.329 22.664 1.00 54.81 201 SER A CA 1
ATOM 1579 C C . SER A 1 201 ? 4.241 13.120 23.900 1.00 54.81 201 SER A C 1
ATOM 1581 O O . SER A 1 201 ? 3.038 13.147 24.178 1.00 54.81 201 SER A O 1
ATOM 1583 N N . ARG A 1 202 ? 5.160 13.740 24.654 1.00 56.59 202 ARG A N 1
ATOM 1584 C CA . ARG A 1 202 ? 4.836 14.637 25.779 1.00 56.59 202 ARG A CA 1
ATOM 1585 C C . ARG A 1 202 ? 4.447 16.035 25.284 1.00 56.59 202 ARG A C 1
ATOM 1587 O O . ARG A 1 202 ? 3.455 16.575 25.761 1.00 56.59 202 ARG A O 1
ATOM 1594 N N . GLN A 1 203 ? 5.145 16.574 24.283 1.00 55.28 203 GLN A N 1
ATOM 1595 C CA . GLN A 1 203 ? 4.791 17.826 23.595 1.00 55.28 203 GLN A CA 1
ATOM 1596 C C . GLN A 1 203 ? 3.449 17.721 22.857 1.00 55.28 203 GLN A C 1
ATOM 1598 O O . GLN A 1 203 ? 2.671 18.662 22.865 1.00 55.28 203 GLN A O 1
ATOM 1603 N N . ALA A 1 204 ? 3.093 16.548 22.328 1.00 56.34 204 ALA A N 1
ATOM 1604 C CA . ALA A 1 204 ? 1.776 16.284 21.745 1.00 56.34 204 ALA A CA 1
ATOM 1605 C C . ALA A 1 204 ? 0.611 16.394 22.750 1.00 56.34 204 ALA A C 1
ATOM 1607 O O . ALA A 1 204 ? -0.548 16.433 22.336 1.00 56.34 204 ALA A O 1
ATOM 1608 N N . ARG A 1 205 ? 0.893 16.421 24.062 1.00 61.84 205 ARG A N 1
ATOM 1609 C CA . ARG A 1 205 ? -0.099 16.697 25.118 1.00 61.84 205 ARG A CA 1
ATOM 1610 C C . ARG A 1 205 ? -0.274 18.200 25.368 1.00 61.84 205 ARG A C 1
ATOM 1612 O O . ARG A 1 205 ? -1.214 18.588 26.048 1.00 61.84 205 ARG A O 1
ATOM 1619 N N . GLN A 1 206 ? 0.604 19.041 24.820 1.00 63.50 206 GLN A N 1
ATOM 1620 C CA . GLN A 1 206 ? 0.521 20.496 24.898 1.00 63.50 206 GLN A CA 1
ATOM 1621 C C . GLN A 1 206 ? -0.115 21.057 23.623 1.00 63.50 206 GLN A C 1
ATOM 1623 O O . GLN A 1 206 ? 0.303 20.757 22.507 1.00 63.50 206 GLN A O 1
ATOM 1628 N N . ARG A 1 207 ? -1.128 21.911 23.782 1.00 62.34 207 ARG A N 1
ATOM 1629 C CA . ARG A 1 207 ? -1.919 22.446 22.664 1.00 62.34 207 ARG A CA 1
ATOM 1630 C C . ARG A 1 207 ? -1.101 23.290 21.679 1.00 62.34 207 ARG A C 1
ATOM 1632 O O . ARG A 1 207 ? -1.312 23.183 20.476 1.00 62.34 207 ARG A O 1
ATOM 1639 N N . SER A 1 208 ? -0.168 24.101 22.172 1.00 65.81 208 SER A N 1
ATOM 1640 C CA . SER A 1 208 ? 0.609 25.056 21.365 1.00 65.81 208 SER A CA 1
ATOM 1641 C C . SER A 1 208 ? 1.746 24.423 20.558 1.00 65.81 208 SER A C 1
ATOM 1643 O O . SER A 1 208 ? 2.157 24.986 19.548 1.00 65.81 208 SER A O 1
ATOM 1645 N N . THR A 1 209 ? 2.246 23.257 20.972 1.00 70.69 209 THR A N 1
ATOM 1646 C CA . THR A 1 209 ? 3.406 22.581 20.359 1.00 70.69 209 THR A CA 1
ATOM 1647 C C . THR A 1 209 ? 3.034 21.269 19.665 1.00 70.69 209 THR A C 1
ATOM 1649 O O . THR A 1 209 ? 3.907 20.551 19.168 1.00 70.69 209 THR A O 1
ATOM 1652 N N . ARG A 1 210 ? 1.731 20.959 19.591 1.00 78.50 210 ARG A N 1
ATOM 1653 C CA . ARG A 1 210 ? 1.213 19.738 18.975 1.00 78.50 210 ARG A CA 1
ATOM 1654 C C . ARG A 1 210 ? 1.520 19.715 17.482 1.00 78.50 210 ARG A C 1
ATOM 1656 O O . ARG A 1 210 ? 1.100 20.592 16.723 1.00 78.50 210 ARG A O 1
ATOM 1663 N N . GLN A 1 211 ? 2.208 18.659 17.069 1.00 86.94 211 GLN A N 1
ATOM 1664 C CA . GLN A 1 211 ? 2.527 18.422 15.670 1.00 86.94 211 GLN A CA 1
ATOM 1665 C C . GLN A 1 211 ? 1.313 17.840 14.909 1.00 86.94 211 GLN A C 1
ATOM 1667 O O . GLN A 1 211 ? 0.464 17.181 15.525 1.00 86.94 211 GLN A O 1
ATOM 1672 N N . PRO A 1 212 ? 1.202 18.068 13.585 1.00 89.75 212 PRO A N 1
ATOM 1673 C CA . PRO A 1 212 ? 0.063 17.623 12.773 1.00 89.75 212 PRO A CA 1
ATOM 1674 C C . PRO A 1 212 ? -0.198 16.110 12.775 1.00 89.75 212 PRO A C 1
ATOM 1676 O O . PRO A 1 212 ? -1.339 15.688 12.574 1.00 89.75 212 PRO A O 1
ATOM 1679 N N . GLU A 1 213 ? 0.814 15.278 13.045 1.00 90.50 213 GLU A N 1
ATOM 1680 C CA . GLU A 1 213 ? 0.645 13.819 13.118 1.00 90.50 213 GLU A CA 1
ATOM 1681 C C . GLU A 1 213 ? -0.230 13.388 14.293 1.00 90.50 213 GLU A C 1
ATOM 1683 O O . GLU A 1 213 ? -0.704 12.258 14.336 1.00 90.50 213 GLU A O 1
ATOM 1688 N N . PHE A 1 214 ? -0.435 14.281 15.258 1.00 89.69 214 PHE A N 1
ATOM 1689 C CA . PHE A 1 214 ? -1.245 14.012 16.429 1.00 89.69 214 PHE A CA 1
ATOM 1690 C C . PHE A 1 214 ? -2.620 14.648 16.351 1.00 89.69 214 PHE A C 1
ATOM 1692 O O . PHE A 1 214 ? -3.369 14.436 17.295 1.00 89.69 214 PHE A O 1
ATOM 1699 N N . TYR A 1 215 ? -2.952 15.441 15.325 1.00 90.56 215 TYR A N 1
ATOM 1700 C CA . TYR A 1 215 ? -4.249 16.126 15.214 1.00 90.56 215 TYR A CA 1
ATOM 1701 C C . TYR A 1 215 ? -5.402 15.128 15.078 1.00 90.56 215 TYR A C 1
ATOM 1703 O O . TYR A 1 215 ? -5.233 14.035 14.541 1.00 90.56 215 TYR A O 1
ATOM 1711 N N . GLY A 1 216 ? -6.579 15.485 15.584 1.00 90.56 216 GLY A N 1
ATOM 1712 C CA . GLY A 1 216 ? -7.766 14.664 15.386 1.00 90.56 216 GLY A CA 1
ATOM 1713 C C . GLY A 1 216 ? -8.309 14.801 13.964 1.00 90.56 216 GLY A C 1
ATOM 1714 O O . GLY A 1 216 ? -8.335 15.896 13.394 1.00 90.56 216 GLY A O 1
ATOM 1715 N N . VAL A 1 217 ? -8.725 13.673 13.400 1.00 93.88 217 VAL A N 1
ATOM 1716 C CA . VAL A 1 217 ? -9.405 13.583 12.104 1.00 93.88 217 VAL A CA 1
ATOM 1717 C C . VAL A 1 217 ? -10.862 13.255 12.402 1.00 93.88 217 VAL A C 1
ATOM 1719 O O . VAL A 1 217 ? -11.118 12.278 13.108 1.00 93.88 217 VAL A O 1
ATOM 1722 N N . ASP A 1 218 ? -11.786 14.082 11.917 1.00 93.62 218 ASP A N 1
ATOM 1723 C CA . ASP A 1 218 ? -13.218 13.934 12.180 1.00 93.62 218 ASP A CA 1
ATOM 1724 C C . ASP A 1 218 ? -13.798 12.727 11.431 1.00 93.62 218 ASP A C 1
ATOM 1726 O O . ASP A 1 218 ? -14.209 12.802 10.275 1.00 93.62 218 ASP A O 1
ATOM 1730 N N . LEU A 1 219 ? -13.790 11.590 12.117 1.00 93.88 219 LEU A N 1
ATOM 1731 C CA . LEU A 1 219 ? -14.404 10.339 11.701 1.00 93.88 219 LEU A CA 1
ATOM 1732 C C . LEU A 1 219 ? -15.452 9.921 12.739 1.00 93.88 219 LEU A C 1
ATOM 1734 O O . LEU A 1 219 ? -15.344 10.328 13.899 1.00 93.88 219 LEU A O 1
ATOM 1738 N N . PRO A 1 220 ? -16.417 9.058 12.383 1.00 92.44 220 PRO A N 1
ATOM 1739 C CA . PRO A 1 220 ? -17.355 8.480 13.346 1.00 92.44 220 PRO A CA 1
ATOM 1740 C C . PRO A 1 220 ? -16.674 7.949 14.620 1.00 92.44 220 PRO A C 1
ATOM 1742 O O . PRO A 1 220 ? -17.096 8.296 15.714 1.00 92.44 220 PRO A O 1
ATOM 1745 N N . SER A 1 221 ? -15.552 7.230 14.528 1.00 91.38 221 SER A N 1
ATOM 1746 C CA . SER A 1 221 ? -14.793 6.758 15.708 1.00 91.38 221 SER A CA 1
ATOM 1747 C C . SER A 1 221 ? -14.129 7.848 16.562 1.00 91.38 221 SER A C 1
ATOM 1749 O O . SER A 1 221 ? -13.639 7.565 17.659 1.00 91.38 221 SER A O 1
ATOM 1751 N N . ALA A 1 222 ? -14.037 9.081 16.060 1.00 90.00 222 ALA A N 1
ATOM 1752 C CA . ALA A 1 222 ? -13.575 10.245 16.812 1.00 90.00 222 ALA A CA 1
ATOM 1753 C C . ALA A 1 222 ? -14.734 10.975 17.513 1.00 90.00 222 ALA A C 1
ATOM 1755 O O . ALA A 1 222 ? -14.501 11.699 18.482 1.00 90.00 222 ALA A O 1
ATOM 1756 N N . ARG A 1 223 ? -15.975 10.771 17.058 1.00 88.06 223 ARG A N 1
ATOM 1757 C CA . ARG A 1 223 ? -17.176 11.352 17.660 1.00 88.06 223 ARG A CA 1
ATOM 1758 C C . ARG A 1 223 ? -17.575 10.512 18.873 1.00 88.06 223 ARG A C 1
ATOM 1760 O O . ARG A 1 223 ? -17.791 9.310 18.768 1.00 88.06 223 ARG A O 1
ATOM 1767 N N . LYS A 1 224 ? -17.621 11.136 20.052 1.00 79.56 224 LYS A N 1
ATOM 1768 C CA . LYS A 1 224 ? -18.021 10.459 21.294 1.00 79.56 224 LYS A CA 1
ATOM 1769 C C . LYS A 1 224 ? -19.521 10.135 21.265 1.00 79.56 224 LYS A C 1
ATOM 1771 O O . LYS A 1 224 ? -20.317 10.947 20.802 1.00 79.56 224 LYS A O 1
ATOM 1776 N N . GLY A 1 225 ? -19.899 9.006 21.863 1.00 80.56 225 GLY A N 1
ATOM 1777 C CA . GLY A 1 225 ? -21.296 8.600 22.032 1.00 80.56 225 GLY A CA 1
ATOM 1778 C C . GLY A 1 225 ? -21.817 7.695 20.914 1.00 80.56 225 GLY A C 1
ATOM 1779 O O . GLY A 1 225 ? -21.094 7.334 19.990 1.00 80.56 225 GLY A O 1
ATOM 1780 N N . LYS A 1 226 ? -23.086 7.294 21.033 1.00 84.25 226 LYS A N 1
ATOM 1781 C CA . LYS A 1 226 ? -23.743 6.425 20.050 1.00 84.25 226 LYS A CA 1
ATOM 1782 C C . LYS A 1 226 ? -24.168 7.230 18.826 1.00 84.25 226 LYS A C 1
ATOM 1784 O O . LYS A 1 226 ? -24.680 8.340 18.970 1.00 84.25 226 LYS A O 1
ATOM 1789 N N . MET A 1 227 ? -24.027 6.646 17.638 1.00 88.00 227 MET A N 1
ATOM 1790 C CA . MET A 1 227 ? -24.500 7.242 16.388 1.00 88.00 227 MET A CA 1
ATOM 1791 C C . MET A 1 227 ? -26.030 7.322 16.416 1.00 88.00 227 MET A C 1
ATOM 1793 O O . MET A 1 227 ? -26.723 6.318 16.241 1.00 88.00 227 MET A O 1
ATOM 1797 N N . GLY A 1 228 ? -26.536 8.516 16.730 1.00 82.75 228 GLY A N 1
ATOM 1798 C CA . GLY A 1 228 ? -27.958 8.782 16.958 1.00 82.75 228 GLY A CA 1
ATOM 1799 C C . GLY A 1 228 ? -28.732 9.243 15.724 1.00 82.75 228 GLY A C 1
ATOM 1800 O O . GLY A 1 228 ? -29.948 9.372 15.806 1.00 82.75 228 GLY A O 1
ATOM 1801 N N . SER A 1 229 ? -28.060 9.490 14.597 1.00 87.94 229 SER A N 1
ATOM 1802 C CA . SER A 1 229 ? -28.698 9.809 13.315 1.00 87.94 229 SER A CA 1
ATOM 1803 C C . SER A 1 229 ? -28.390 8.738 12.273 1.00 87.94 229 SER A C 1
ATOM 1805 O O . SER A 1 229 ? -27.349 8.082 12.340 1.00 87.94 229 SER A O 1
ATOM 1807 N N . GLU A 1 230 ? -29.273 8.596 11.283 1.00 89.06 230 GLU A N 1
ATOM 1808 C CA . GLU A 1 230 ? -29.099 7.640 10.183 1.00 89.06 230 GLU A CA 1
ATOM 1809 C C . GLU A 1 230 ? -27.795 7.896 9.412 1.00 89.06 230 GLU A C 1
ATOM 1811 O O . GLU A 1 230 ? -27.029 6.970 9.164 1.00 89.06 230 GLU A O 1
ATOM 1816 N N . ILE A 1 231 ? -27.488 9.165 9.113 1.00 90.00 231 ILE A N 1
ATOM 1817 C CA . ILE A 1 231 ? -26.259 9.552 8.402 1.00 90.00 231 ILE A CA 1
ATOM 1818 C C . ILE A 1 231 ? -25.014 9.165 9.210 1.00 90.00 231 ILE A C 1
ATOM 1820 O O . ILE A 1 231 ? -24.071 8.606 8.652 1.00 90.00 231 ILE A O 1
ATOM 1824 N N . LEU A 1 232 ? -25.005 9.413 10.526 1.00 90.12 232 LEU A N 1
ATOM 1825 C CA . LEU A 1 232 ? -23.880 9.040 11.389 1.00 90.12 232 LEU A CA 1
ATOM 1826 C C . LEU A 1 232 ? -23.742 7.522 11.533 1.00 90.12 232 LEU A C 1
ATOM 1828 O O . LEU A 1 232 ? -22.621 7.016 11.576 1.00 90.12 232 LEU A O 1
ATOM 1832 N N . ALA A 1 233 ? -24.855 6.789 11.586 1.00 91.31 233 ALA A N 1
ATOM 1833 C CA . ALA A 1 233 ? -24.836 5.331 11.633 1.00 91.31 233 ALA A CA 1
ATOM 1834 C C . ALA A 1 233 ? -24.318 4.734 10.313 1.00 91.31 233 ALA A C 1
ATOM 1836 O O . ALA A 1 233 ? -23.443 3.870 10.330 1.00 91.31 233 ALA A O 1
ATOM 1837 N N . ARG A 1 234 ? -24.750 5.264 9.162 1.00 91.44 234 ARG A N 1
ATOM 1838 C CA . ARG A 1 234 ? -24.204 4.884 7.850 1.00 91.44 234 ARG A CA 1
ATOM 1839 C C . ARG A 1 234 ? -22.708 5.191 7.764 1.00 91.44 234 ARG A C 1
ATOM 1841 O O . ARG A 1 234 ? -21.926 4.343 7.345 1.00 91.44 234 ARG A O 1
ATOM 1848 N N . ALA A 1 235 ? -22.289 6.370 8.224 1.00 93.06 235 ALA A N 1
ATOM 1849 C CA . ALA A 1 235 ? -20.880 6.758 8.264 1.00 93.06 235 ALA A CA 1
ATOM 1850 C C . ALA A 1 235 ? -20.051 5.800 9.132 1.00 93.06 235 ALA A C 1
ATOM 1852 O O . ALA A 1 235 ? -18.961 5.388 8.736 1.00 93.06 235 ALA A O 1
ATOM 1853 N N . GLY A 1 236 ? -20.576 5.425 10.303 1.00 93.25 236 GLY A N 1
ATOM 1854 C CA . GLY A 1 236 ? -19.955 4.451 11.196 1.00 93.25 236 GLY A CA 1
ATOM 1855 C C . GLY A 1 236 ? -19.837 3.067 10.559 1.00 93.25 236 GLY A C 1
ATOM 1856 O O . GLY A 1 236 ? -18.769 2.461 10.636 1.00 93.25 236 GLY A O 1
ATOM 1857 N N . ALA A 1 237 ? -20.875 2.601 9.861 1.00 93.00 237 ALA A N 1
ATOM 1858 C CA . ALA A 1 237 ? -20.839 1.352 9.101 1.00 93.00 237 ALA A CA 1
ATOM 1859 C C . ALA A 1 237 ? -19.773 1.386 7.990 1.00 93.00 237 ALA A C 1
ATOM 1861 O O . ALA A 1 237 ? -18.971 0.461 7.870 1.00 93.00 237 ALA A O 1
ATOM 1862 N N . TYR A 1 238 ? -19.693 2.483 7.231 1.00 94.81 238 TYR A N 1
ATOM 1863 C CA . TYR A 1 238 ? -18.660 2.687 6.210 1.00 94.81 238 TYR A CA 1
ATOM 1864 C C . TYR A 1 238 ? -17.250 2.696 6.804 1.00 94.81 238 TYR A C 1
ATOM 1866 O O . TYR A 1 238 ? -16.327 2.109 6.233 1.00 94.81 238 TYR A O 1
ATOM 1874 N N . GLU A 1 239 ? -17.067 3.338 7.960 1.00 95.12 239 GLU A N 1
ATOM 1875 C CA . GLU A 1 239 ? -15.787 3.333 8.662 1.00 95.12 239 GLU A CA 1
ATOM 1876 C C . GLU A 1 239 ? -15.400 1.925 9.118 1.00 95.12 239 GLU A C 1
ATOM 1878 O O . GLU A 1 239 ? -14.254 1.523 8.912 1.00 95.12 239 GLU A O 1
ATOM 1883 N N . ILE A 1 240 ? -16.337 1.162 9.685 1.00 93.75 240 ILE A N 1
ATOM 1884 C CA . ILE A 1 240 ? -16.114 -0.234 10.073 1.00 93.75 240 ILE A CA 1
ATOM 1885 C C . ILE A 1 240 ? -15.697 -1.071 8.862 1.00 93.75 240 ILE A C 1
ATOM 1887 O O . ILE A 1 240 ? -14.644 -1.709 8.906 1.00 93.75 240 ILE A O 1
ATOM 1891 N N . TYR A 1 241 ? -16.481 -1.024 7.782 1.00 93.19 241 TYR A N 1
ATOM 1892 C CA . TYR A 1 241 ? -16.224 -1.782 6.558 1.00 93.19 241 TYR A CA 1
ATOM 1893 C C . TYR A 1 241 ? -14.826 -1.497 6.002 1.00 93.19 241 TYR A C 1
ATOM 1895 O O . TYR A 1 241 ? -14.057 -2.411 5.690 1.00 93.19 241 TYR A O 1
ATOM 1903 N N . MET A 1 242 ? -14.449 -0.219 5.917 1.00 94.62 242 MET A N 1
ATOM 1904 C CA . MET A 1 242 ? -13.118 0.136 5.440 1.00 94.62 242 MET A CA 1
ATOM 1905 C C . MET A 1 242 ? -12.037 -0.321 6.406 1.00 94.62 242 MET A C 1
ATOM 1907 O O . MET A 1 242 ? -11.043 -0.895 5.964 1.00 94.62 242 MET A O 1
ATOM 1911 N N . ARG A 1 243 ? -12.194 -0.086 7.713 1.00 93.06 243 ARG A N 1
ATOM 1912 C CA . ARG A 1 243 ? -11.185 -0.491 8.696 1.00 93.06 243 ARG A CA 1
ATOM 1913 C C . ARG A 1 243 ? -10.963 -1.997 8.681 1.00 93.06 243 ARG A C 1
ATOM 1915 O O . ARG A 1 243 ? -9.807 -2.390 8.709 1.00 93.06 243 ARG A O 1
ATOM 1922 N N . GLU A 1 244 ? -12.000 -2.818 8.552 1.00 91.19 244 GLU A N 1
ATOM 1923 C CA . GLU A 1 244 ? -11.866 -4.273 8.406 1.00 91.19 244 GLU A CA 1
ATOM 1924 C C . GLU A 1 244 ? -10.983 -4.647 7.202 1.00 91.19 244 GLU A C 1
ATOM 1926 O O . GLU A 1 244 ? -10.016 -5.401 7.341 1.00 91.19 244 GLU A O 1
ATOM 1931 N N . ASN A 1 245 ? -11.247 -4.047 6.039 1.00 91.62 245 ASN A N 1
ATOM 1932 C CA . ASN A 1 245 ? -10.443 -4.253 4.832 1.00 91.62 245 ASN A CA 1
ATOM 1933 C C . ASN A 1 245 ? -8.992 -3.767 5.004 1.00 91.62 245 ASN A C 1
ATOM 1935 O O . ASN A 1 245 ? -8.048 -4.413 4.542 1.00 91.62 245 ASN A O 1
ATOM 1939 N N . TRP A 1 246 ? -8.786 -2.652 5.709 1.00 91.25 246 TRP A N 1
ATOM 1940 C CA . TRP A 1 246 ? -7.452 -2.165 6.058 1.00 91.25 246 TRP A CA 1
ATOM 1941 C C . TRP A 1 246 ? -6.737 -3.080 7.058 1.00 91.25 246 TRP A C 1
ATOM 1943 O O . TRP A 1 246 ? -5.544 -3.315 6.890 1.00 91.25 246 TRP A O 1
ATOM 1953 N N . LEU A 1 247 ? -7.426 -3.627 8.066 1.00 91.62 247 LEU A N 1
ATOM 1954 C CA . LEU A 1 247 ? -6.848 -4.601 8.997 1.00 91.62 247 LEU A CA 1
ATOM 1955 C C . LEU A 1 247 ? -6.357 -5.829 8.229 1.00 91.62 247 LEU A C 1
ATOM 1957 O O . LEU A 1 247 ? -5.221 -6.250 8.436 1.00 91.62 247 LEU A O 1
ATOM 1961 N N . ALA A 1 248 ? -7.162 -6.356 7.301 1.00 90.25 248 ALA A N 1
ATOM 1962 C CA . ALA A 1 248 ? -6.754 -7.466 6.445 1.00 90.25 248 ALA A CA 1
ATOM 1963 C C . ALA A 1 248 ? -5.486 -7.125 5.640 1.00 90.25 248 ALA A C 1
ATOM 1965 O O . ALA A 1 248 ? -4.545 -7.921 5.626 1.00 90.25 248 ALA A O 1
ATOM 1966 N N . GLN A 1 249 ? -5.417 -5.929 5.036 1.00 91.62 249 GLN A N 1
ATOM 1967 C CA . GLN A 1 249 ? -4.215 -5.458 4.334 1.00 91.62 249 GLN A CA 1
ATOM 1968 C C . GLN A 1 249 ? -2.998 -5.387 5.263 1.00 91.62 249 GLN A C 1
ATOM 1970 O O . GLN A 1 249 ? -1.937 -5.892 4.912 1.00 91.62 249 GLN A O 1
ATOM 1975 N N . LEU A 1 250 ? -3.136 -4.787 6.448 1.00 92.44 250 LEU A N 1
ATOM 1976 C CA . LEU A 1 250 ? -2.042 -4.650 7.413 1.00 92.44 250 LEU A CA 1
ATOM 1977 C C . LEU A 1 250 ? -1.516 -6.017 7.865 1.00 92.44 250 LEU A C 1
ATOM 1979 O O . LEU A 1 250 ? -0.304 -6.213 7.928 1.00 92.44 250 LEU A O 1
ATOM 1983 N N . LEU A 1 251 ? -2.407 -6.980 8.119 1.00 91.94 251 LEU A N 1
ATOM 1984 C CA . LEU A 1 251 ? -2.024 -8.360 8.428 1.00 91.94 251 LEU A CA 1
ATOM 1985 C C . LEU A 1 251 ? -1.278 -9.017 7.260 1.00 91.94 251 LEU A C 1
ATOM 1987 O O . LEU A 1 251 ? -0.268 -9.685 7.479 1.00 91.94 251 LEU A O 1
ATOM 1991 N N . HIS A 1 252 ? -1.720 -8.789 6.021 1.00 89.69 252 HIS A N 1
ATOM 1992 C CA . HIS A 1 252 ? -1.025 -9.289 4.837 1.00 89.69 252 HIS A CA 1
ATOM 1993 C C . HIS A 1 252 ? 0.388 -8.697 4.698 1.00 89.69 252 HIS A C 1
ATOM 1995 O O . HIS A 1 252 ? 1.341 -9.443 4.473 1.00 89.69 252 HIS A O 1
ATOM 2001 N N . GLU A 1 253 ? 0.555 -7.387 4.902 1.00 90.19 253 GLU A N 1
ATOM 2002 C CA . GLU A 1 253 ? 1.872 -6.732 4.899 1.00 90.19 253 GLU A CA 1
ATOM 2003 C C . GLU A 1 253 ? 2.791 -7.273 6.006 1.00 90.19 253 GLU A C 1
ATOM 2005 O O . GLU A 1 253 ? 3.982 -7.502 5.777 1.00 90.19 253 GLU A O 1
ATOM 2010 N N . ILE A 1 254 ? 2.244 -7.550 7.195 1.00 90.62 254 ILE A N 1
ATOM 2011 C CA . ILE A 1 254 ? 2.976 -8.207 8.286 1.00 90.62 254 ILE A CA 1
ATOM 2012 C C . ILE A 1 254 ? 3.468 -9.589 7.838 1.00 90.62 254 ILE A C 1
ATOM 2014 O O . ILE A 1 254 ? 4.661 -9.870 7.964 1.00 90.62 254 ILE A O 1
ATOM 2018 N N . CYS A 1 255 ? 2.602 -10.430 7.262 1.00 87.00 255 CYS A N 1
ATOM 2019 C CA . CYS A 1 255 ? 2.993 -11.738 6.723 1.00 87.00 255 CYS A CA 1
ATOM 2020 C C . CYS A 1 255 ? 4.105 -11.611 5.667 1.00 87.00 255 CYS A C 1
ATOM 2022 O O . CYS A 1 255 ? 5.087 -12.360 5.696 1.00 87.00 255 CYS A O 1
ATOM 2024 N N . LEU A 1 256 ? 3.994 -10.640 4.752 1.00 85.62 256 LEU A N 1
ATOM 2025 C CA . LEU A 1 256 ? 5.006 -10.395 3.724 1.00 85.62 256 LEU A CA 1
ATOM 2026 C C . LEU A 1 256 ? 6.363 -10.013 4.330 1.00 85.62 256 LEU A C 1
ATOM 2028 O O . LEU A 1 256 ? 7.395 -10.546 3.904 1.00 85.62 256 LEU A O 1
ATOM 2032 N N . LEU A 1 257 ? 6.389 -9.123 5.318 1.00 86.12 257 LEU A N 1
ATOM 2033 C CA . LEU A 1 257 ? 7.634 -8.716 5.965 1.00 86.12 257 LEU A CA 1
ATOM 2034 C C . LEU A 1 257 ? 8.239 -9.833 6.823 1.00 86.12 257 LEU A C 1
ATOM 2036 O O . LEU A 1 257 ? 9.456 -10.011 6.795 1.00 86.12 257 LEU A O 1
ATOM 2040 N N . LEU A 1 258 ? 7.423 -10.625 7.524 1.00 83.19 258 LEU A N 1
ATOM 2041 C CA . LEU A 1 258 ? 7.899 -11.772 8.304 1.00 83.19 258 LEU A CA 1
ATOM 2042 C C . LEU A 1 258 ? 8.603 -12.798 7.411 1.00 83.19 258 LEU A C 1
ATOM 2044 O O . LEU A 1 258 ? 9.715 -13.220 7.723 1.00 83.19 258 LEU A O 1
ATOM 2048 N N . VAL A 1 259 ? 8.033 -13.127 6.249 1.00 79.56 259 VAL A N 1
ATOM 2049 C CA . VAL A 1 259 ? 8.691 -14.018 5.277 1.00 79.56 259 VAL A CA 1
ATOM 2050 C C . VAL A 1 259 ? 10.029 -13.456 4.777 1.00 79.56 259 VAL A C 1
ATOM 2052 O O . VAL A 1 259 ? 10.996 -14.204 4.618 1.00 79.56 259 VAL A O 1
ATOM 2055 N N . ASP A 1 260 ? 10.127 -12.146 4.544 1.00 77.62 260 ASP A N 1
ATOM 2056 C CA . ASP A 1 260 ? 11.387 -11.523 4.109 1.00 77.62 260 ASP A CA 1
ATOM 2057 C C . ASP A 1 260 ? 12.452 -11.491 5.228 1.00 77.62 260 ASP A C 1
ATOM 2059 O O . ASP A 1 260 ? 13.658 -11.622 4.972 1.00 77.62 260 ASP A O 1
ATOM 2063 N N . GLN A 1 261 ? 12.021 -11.385 6.489 1.00 77.44 261 GLN A N 1
ATOM 2064 C CA . GLN A 1 261 ? 12.899 -11.542 7.653 1.00 77.44 261 GLN A CA 1
ATOM 2065 C C . GLN A 1 261 ? 13.454 -12.962 7.753 1.00 77.44 261 GLN A C 1
ATOM 2067 O O . GLN A 1 261 ? 14.664 -13.128 7.925 1.00 77.44 261 GLN A O 1
ATOM 2072 N N . VAL A 1 262 ? 12.604 -13.982 7.582 1.00 75.44 262 VAL A N 1
ATOM 2073 C CA . VAL A 1 262 ? 13.028 -15.394 7.563 1.00 75.44 262 VAL A CA 1
ATOM 2074 C C . VAL A 1 262 ? 14.090 -15.610 6.492 1.00 75.44 262 VAL A C 1
ATOM 2076 O O . VAL A 1 262 ? 15.120 -16.227 6.762 1.00 75.44 262 VAL A O 1
ATOM 2079 N N . ALA A 1 263 ? 13.892 -15.031 5.306 1.00 72.06 263 ALA A N 1
ATOM 2080 C CA . ALA A 1 263 ? 14.857 -15.093 4.212 1.00 72.06 263 ALA A CA 1
ATOM 2081 C C . ALA A 1 263 ? 16.224 -14.544 4.604 1.00 72.06 263 ALA A C 1
ATOM 2083 O O . ALA A 1 263 ? 17.268 -15.161 4.388 1.00 72.06 263 ALA A O 1
ATOM 2084 N N . THR A 1 264 ? 16.209 -13.370 5.225 1.00 71.88 264 THR A N 1
ATOM 2085 C CA . THR A 1 264 ? 17.421 -12.668 5.637 1.00 71.88 264 THR A CA 1
ATOM 2086 C C . THR A 1 264 ? 18.144 -13.434 6.754 1.00 71.88 264 THR A C 1
ATOM 2088 O O . THR A 1 264 ? 19.376 -13.520 6.761 1.00 71.88 264 THR A O 1
ATOM 2091 N N . LEU A 1 265 ? 17.401 -14.053 7.676 1.00 71.12 265 LEU A N 1
ATOM 2092 C CA . LEU A 1 265 ? 17.956 -14.906 8.729 1.00 71.12 265 LEU A CA 1
ATOM 2093 C C . LEU A 1 265 ? 18.570 -16.192 8.162 1.00 71.12 265 LEU A C 1
ATOM 2095 O O . LEU A 1 265 ? 19.714 -16.500 8.496 1.00 71.12 265 LEU A O 1
ATOM 2099 N N . ARG A 1 266 ? 17.877 -16.882 7.248 1.00 70.69 266 ARG A N 1
ATOM 2100 C CA . ARG A 1 266 ? 18.384 -18.090 6.576 1.00 70.69 266 ARG A CA 1
ATOM 2101 C C . ARG A 1 266 ? 19.674 -17.824 5.806 1.00 70.69 266 ARG A C 1
ATOM 2103 O O . ARG A 1 266 ? 20.616 -18.589 5.976 1.00 70.69 266 ARG A O 1
ATOM 2110 N N . ARG A 1 267 ? 19.765 -16.714 5.055 1.00 67.25 267 ARG A N 1
ATOM 2111 C CA . ARG A 1 267 ? 21.028 -16.269 4.422 1.00 67.25 267 ARG A CA 1
ATOM 2112 C C . ARG A 1 267 ? 22.157 -16.189 5.441 1.00 67.25 267 ARG A C 1
ATOM 2114 O O . ARG A 1 267 ? 23.227 -16.746 5.229 1.00 67.25 267 ARG A O 1
ATOM 2121 N N . THR A 1 268 ? 21.902 -15.511 6.562 1.00 65.31 268 THR A N 1
ATOM 2122 C CA . THR A 1 268 ? 22.911 -15.329 7.615 1.00 65.31 268 THR A CA 1
ATOM 2123 C C . THR A 1 268 ? 23.410 -16.684 8.123 1.00 65.31 268 THR A C 1
ATOM 2125 O O . THR A 1 268 ? 24.611 -16.898 8.217 1.00 65.31 268 THR A O 1
ATOM 2128 N N . ILE A 1 269 ? 22.491 -17.614 8.400 1.00 64.19 269 ILE A N 1
ATOM 2129 C CA . ILE A 1 269 ? 22.810 -18.941 8.938 1.00 64.19 269 ILE A CA 1
ATOM 2130 C C . ILE A 1 269 ? 23.550 -19.797 7.896 1.00 64.19 269 ILE A C 1
ATOM 2132 O O . ILE A 1 269 ? 24.594 -20.359 8.212 1.00 64.19 269 ILE A O 1
ATOM 2136 N N . GLN A 1 270 ? 23.077 -19.848 6.644 1.00 57.59 270 GLN A N 1
ATOM 2137 C CA . GLN A 1 270 ? 23.663 -20.655 5.561 1.00 57.59 270 GLN A CA 1
ATOM 2138 C C . GLN A 1 270 ? 25.063 -20.202 5.123 1.00 57.59 270 GLN A C 1
ATOM 2140 O O . GLN A 1 270 ? 25.832 -21.025 4.636 1.00 57.59 270 GLN A O 1
ATOM 2145 N N . HIS A 1 271 ? 25.429 -18.932 5.308 1.00 54.22 271 HIS A N 1
ATOM 2146 C CA . HIS A 1 271 ? 26.792 -18.456 5.036 1.00 54.22 271 HIS A CA 1
ATOM 2147 C C . HIS A 1 271 ? 27.809 -18.830 6.128 1.00 54.22 271 HIS A C 1
ATOM 2149 O O . HIS A 1 271 ? 29.000 -18.647 5.922 1.00 54.22 271 HIS A O 1
ATOM 2155 N N . THR A 1 272 ? 27.366 -19.386 7.258 1.00 50.06 272 THR A N 1
ATOM 2156 C CA . THR A 1 272 ? 28.216 -19.714 8.415 1.00 50.06 272 THR A CA 1
ATOM 2157 C C . THR A 1 272 ? 28.924 -21.093 8.371 1.00 50.06 272 THR A C 1
ATOM 2159 O O . THR A 1 272 ? 29.965 -21.209 9.011 1.00 50.06 272 THR A O 1
ATOM 2162 N N . PRO A 1 273 ? 28.478 -22.154 7.652 1.00 47.16 273 PRO A N 1
ATOM 2163 C CA . PRO A 1 273 ? 29.090 -23.483 7.811 1.00 47.16 273 PRO A CA 1
ATOM 2164 C C . PRO A 1 273 ? 30.350 -23.759 6.971 1.00 47.16 273 PRO A C 1
ATOM 2166 O O . PRO A 1 273 ? 31.070 -24.698 7.295 1.00 47.16 273 PRO A O 1
ATOM 2169 N N . ARG A 1 274 ? 30.611 -23.033 5.869 1.00 44.91 274 ARG A N 1
ATOM 2170 C CA . ARG A 1 274 ? 31.711 -23.377 4.927 1.00 44.91 274 ARG A CA 1
ATOM 2171 C C . ARG A 1 274 ? 32.318 -22.227 4.116 1.00 44.91 274 ARG A C 1
ATOM 2173 O O . ARG A 1 274 ? 33.439 -22.371 3.639 1.00 44.91 274 ARG A O 1
ATOM 2180 N N . ALA A 1 275 ? 31.610 -21.117 3.938 1.00 51.31 275 ALA A N 1
ATOM 2181 C CA . ALA A 1 275 ? 32.212 -19.876 3.459 1.00 51.31 275 ALA A CA 1
ATOM 2182 C C . ALA A 1 275 ? 32.759 -19.148 4.694 1.00 51.31 275 ALA A C 1
ATOM 2184 O O . ALA A 1 275 ? 32.134 -19.222 5.746 1.00 51.31 275 ALA A O 1
ATOM 2185 N N . GLY A 1 276 ? 33.935 -18.524 4.613 1.00 57.62 276 GLY A N 1
ATOM 2186 C CA . GLY A 1 276 ? 34.553 -17.849 5.760 1.00 57.62 276 GLY A CA 1
ATOM 2187 C C . GLY A 1 276 ? 33.624 -16.841 6.465 1.00 57.62 276 GLY A C 1
ATOM 2188 O O . GLY A 1 276 ? 32.555 -16.510 5.946 1.00 57.62 276 GLY A O 1
ATOM 2189 N N . PRO A 1 277 ? 34.019 -16.337 7.649 1.00 60.25 277 PRO A N 1
ATOM 2190 C CA . PRO A 1 277 ? 33.198 -15.409 8.420 1.00 60.25 277 PRO A CA 1
ATOM 2191 C C . PRO A 1 277 ? 32.709 -14.259 7.535 1.00 60.25 277 PRO A C 1
ATOM 2193 O O . PRO A 1 277 ? 33.484 -13.668 6.780 1.00 60.25 277 PRO A O 1
ATOM 2196 N N . MET A 1 278 ? 31.407 -13.974 7.615 1.00 64.06 278 MET A N 1
ATOM 2197 C CA . MET A 1 278 ? 30.773 -12.888 6.874 1.00 64.06 278 MET A CA 1
ATOM 2198 C C . MET A 1 278 ? 31.590 -11.605 7.052 1.00 64.06 278 MET A C 1
ATOM 2200 O O . MET A 1 278 ? 31.966 -11.255 8.173 1.00 64.06 278 MET A O 1
ATOM 2204 N N . SER A 1 279 ? 31.860 -10.893 5.955 1.00 70.94 279 SER A N 1
ATOM 2205 C CA . SER A 1 279 ? 32.569 -9.617 6.036 1.00 70.94 279 SER A CA 1
ATOM 2206 C C . SER A 1 279 ? 31.858 -8.683 7.017 1.00 70.94 279 SER A C 1
ATOM 2208 O O . SER A 1 279 ? 30.627 -8.681 7.134 1.00 70.94 279 SER A O 1
ATOM 2210 N N . GLN A 1 280 ? 32.621 -7.839 7.713 1.00 72.19 280 GLN A N 1
ATOM 2211 C CA . GLN A 1 280 ? 32.062 -6.851 8.636 1.00 72.19 280 GLN A CA 1
ATOM 2212 C C . GLN A 1 280 ? 31.039 -5.939 7.932 1.00 72.19 280 GLN A C 1
ATOM 2214 O O . GLN A 1 280 ? 30.041 -5.538 8.535 1.00 72.19 280 GLN A O 1
ATOM 2219 N N . LYS A 1 281 ? 31.253 -5.655 6.638 1.00 73.81 281 LYS A N 1
ATOM 2220 C CA . LYS A 1 281 ? 30.324 -4.890 5.794 1.00 73.81 281 LYS A CA 1
ATOM 2221 C C . LYS A 1 281 ? 28.994 -5.624 5.603 1.00 73.81 281 LYS A C 1
ATOM 2223 O O . LYS A 1 281 ? 27.939 -5.030 5.817 1.00 73.81 281 LYS A O 1
ATOM 2228 N N . ASP A 1 282 ? 29.047 -6.908 5.271 1.00 68.69 282 ASP A N 1
ATOM 2229 C CA . ASP A 1 282 ? 27.861 -7.734 5.015 1.00 68.69 282 ASP A CA 1
ATOM 2230 C C . ASP A 1 282 ? 27.087 -8.019 6.305 1.00 68.69 282 ASP A C 1
ATOM 2232 O O . ASP A 1 282 ? 25.855 -8.021 6.313 1.00 68.69 282 ASP A O 1
ATOM 2236 N N . THR A 1 283 ? 27.802 -8.150 7.425 1.00 69.56 283 THR A N 1
ATOM 2237 C CA . THR A 1 283 ? 27.209 -8.298 8.760 1.00 69.56 283 THR A CA 1
ATOM 2238 C C . THR A 1 283 ? 26.421 -7.048 9.139 1.00 69.56 283 THR A C 1
ATOM 2240 O O . THR A 1 283 ? 25.253 -7.142 9.519 1.00 69.56 283 THR A O 1
ATOM 2243 N N . ARG A 1 284 ? 27.022 -5.861 8.966 1.00 72.56 284 ARG A N 1
ATOM 2244 C CA . ARG A 1 284 ? 26.350 -4.576 9.211 1.00 72.56 284 ARG A CA 1
ATOM 2245 C C . ARG A 1 284 ? 25.146 -4.379 8.291 1.00 72.56 284 ARG A C 1
ATOM 2247 O O . ARG A 1 284 ? 24.089 -3.985 8.773 1.00 72.56 284 ARG A O 1
ATOM 2254 N N . ALA A 1 285 ? 25.272 -4.693 7.001 1.00 71.19 285 ALA A N 1
ATOM 2255 C CA . ALA A 1 285 ? 24.170 -4.592 6.042 1.00 71.19 285 ALA A CA 1
ATOM 2256 C C . ALA A 1 285 ? 23.007 -5.536 6.398 1.00 71.19 285 ALA A C 1
ATOM 2258 O O . ALA A 1 285 ? 21.843 -5.136 6.391 1.00 71.19 285 ALA A O 1
ATOM 2259 N N . THR A 1 286 ? 23.320 -6.772 6.787 1.00 68.19 286 THR A N 1
ATOM 2260 C CA . THR A 1 286 ? 22.330 -7.763 7.224 1.00 68.19 286 THR A CA 1
ATOM 2261 C C . THR A 1 286 ? 21.638 -7.335 8.518 1.00 68.19 286 THR A C 1
ATOM 2263 O O . THR A 1 286 ? 20.422 -7.472 8.644 1.00 68.19 286 THR A O 1
ATOM 2266 N N . GLN A 1 287 ? 22.387 -6.789 9.480 1.00 69.38 287 GLN A N 1
ATOM 2267 C CA . GLN A 1 287 ? 21.836 -6.278 10.735 1.00 69.38 287 GLN A CA 1
ATOM 2268 C C . GLN A 1 287 ? 20.935 -5.058 10.508 1.00 69.38 287 GLN A C 1
ATOM 2270 O O . GLN A 1 287 ? 19.848 -4.997 11.082 1.00 69.38 287 GLN A O 1
ATOM 2275 N N . ALA A 1 288 ? 21.340 -4.131 9.637 1.00 69.81 288 ALA A N 1
ATOM 2276 C CA . ALA A 1 288 ? 20.529 -2.981 9.249 1.00 69.81 288 ALA A CA 1
ATOM 2277 C C . ALA A 1 288 ? 19.210 -3.420 8.594 1.00 69.81 288 ALA A C 1
ATOM 2279 O O . ALA A 1 288 ? 18.143 -2.982 9.019 1.00 69.81 288 ALA A O 1
ATOM 2280 N N . LYS A 1 289 ? 19.267 -4.370 7.649 1.00 69.75 289 LYS A N 1
ATOM 2281 C CA . LYS A 1 289 ? 18.073 -4.919 6.990 1.00 69.75 289 LYS A CA 1
ATOM 2282 C C . LYS A 1 289 ? 17.124 -5.605 7.981 1.00 69.75 289 LYS A C 1
ATOM 2284 O O . LYS A 1 289 ? 15.917 -5.379 7.934 1.00 69.75 289 LYS A O 1
ATOM 2289 N N . LYS A 1 290 ? 17.654 -6.398 8.922 1.00 68.94 290 LYS A N 1
ATOM 2290 C CA . LYS A 1 290 ? 16.851 -7.024 9.992 1.00 68.94 290 LYS A CA 1
ATOM 2291 C C . LYS A 1 290 ? 16.158 -5.979 10.866 1.00 68.94 290 LYS A C 1
ATOM 2293 O O . LYS A 1 290 ? 14.989 -6.153 11.213 1.00 68.94 290 LYS A O 1
ATOM 2298 N N . LEU A 1 291 ? 16.865 -4.905 11.221 1.00 70.69 291 LEU A N 1
ATOM 2299 C CA . LEU A 1 291 ? 16.319 -3.814 12.026 1.00 70.69 291 LEU A CA 1
ATOM 2300 C C . LEU A 1 291 ? 15.180 -3.101 11.286 1.00 70.69 291 LEU A C 1
ATOM 2302 O O . LEU A 1 291 ? 14.102 -2.947 11.857 1.00 70.69 291 LEU A O 1
ATOM 2306 N N . GLU A 1 292 ? 15.398 -2.732 10.023 1.00 72.25 292 GLU A N 1
ATOM 2307 C CA . GLU A 1 292 ? 14.418 -2.064 9.160 1.00 72.25 292 GLU A CA 1
ATOM 2308 C C . GLU A 1 292 ? 13.150 -2.906 8.983 1.00 72.25 292 GLU A C 1
ATOM 2310 O O . GLU A 1 292 ? 12.042 -2.441 9.248 1.00 72.25 292 GLU A O 1
ATOM 2315 N N . GLN A 1 293 ? 13.293 -4.186 8.634 1.00 70.06 293 GLN A N 1
ATOM 2316 C CA . GLN A 1 293 ? 12.143 -5.081 8.501 1.00 70.06 293 GLN A CA 1
ATOM 2317 C C . GLN A 1 293 ? 11.398 -5.229 9.830 1.00 70.06 293 GLN A C 1
ATOM 2319 O O . GLN A 1 293 ? 10.169 -5.252 9.857 1.00 70.06 293 GLN A O 1
ATOM 2324 N N . SER A 1 294 ? 12.123 -5.339 10.948 1.00 75.69 294 SER A N 1
ATOM 2325 C CA . SER A 1 294 ? 11.513 -5.432 12.281 1.00 75.69 294 SER A CA 1
ATOM 2326 C C . SER A 1 294 ? 10.787 -4.143 12.652 1.00 75.69 294 SER A C 1
ATOM 2328 O O . SER A 1 294 ? 9.771 -4.177 13.338 1.00 75.69 294 SER A O 1
ATOM 2330 N N . GLN A 1 295 ? 11.280 -2.983 12.215 1.00 81.75 295 GLN A N 1
ATOM 2331 C CA . GLN A 1 295 ? 10.563 -1.715 12.342 1.00 81.75 295 GLN A CA 1
ATOM 2332 C C . GLN A 1 295 ? 9.281 -1.724 11.502 1.00 81.75 295 GLN A C 1
ATOM 2334 O O . GLN A 1 295 ? 8.229 -1.418 12.052 1.00 81.75 295 GLN A O 1
ATOM 2339 N N . GLY A 1 296 ? 9.333 -2.147 10.234 1.00 85.62 296 GLY A N 1
ATOM 2340 C CA . GLY A 1 296 ? 8.158 -2.222 9.356 1.00 85.62 296 GLY A CA 1
ATOM 2341 C C . GLY A 1 296 ? 7.039 -3.105 9.916 1.00 85.62 296 GLY A C 1
ATOM 2342 O O . GLY A 1 296 ? 5.906 -2.646 10.052 1.00 85.62 296 GLY A O 1
ATOM 2343 N N . VAL A 1 297 ? 7.370 -4.332 10.344 1.00 88.38 297 VAL A N 1
ATOM 2344 C CA . VAL A 1 297 ? 6.407 -5.252 10.985 1.00 88.38 297 VAL A CA 1
ATOM 2345 C C . VAL A 1 297 ? 5.763 -4.596 12.206 1.00 88.38 297 VAL A C 1
ATOM 2347 O O . VAL A 1 297 ? 4.549 -4.669 12.392 1.00 88.38 297 VAL A O 1
ATOM 2350 N N . ARG A 1 298 ? 6.570 -3.912 13.028 1.00 87.06 298 ARG A N 1
ATOM 2351 C CA . ARG A 1 298 ? 6.072 -3.252 14.236 1.00 87.06 298 ARG A CA 1
ATOM 2352 C C . ARG A 1 298 ? 5.122 -2.101 13.930 1.00 87.06 298 ARG A C 1
ATOM 2354 O O . ARG A 1 298 ? 4.098 -1.984 14.594 1.00 87.06 298 ARG A O 1
ATOM 2361 N N . VAL A 1 299 ? 5.442 -1.280 12.933 1.00 89.31 299 VAL A N 1
ATOM 2362 C CA . VAL A 1 299 ? 4.597 -0.149 12.530 1.00 89.31 299 VAL A CA 1
ATOM 2363 C C . VAL A 1 299 ? 3.238 -0.646 12.043 1.00 89.31 299 VAL A C 1
ATOM 2365 O O . VAL A 1 299 ? 2.218 -0.153 12.520 1.00 89.31 299 VAL A O 1
ATOM 2368 N N . TYR A 1 300 ? 3.196 -1.662 11.176 1.00 92.94 300 TYR A N 1
ATOM 2369 C CA . TYR A 1 300 ? 1.923 -2.212 10.697 1.00 92.94 300 TYR A CA 1
ATOM 2370 C C . TYR A 1 300 ? 1.098 -2.859 11.811 1.00 92.94 300 TYR A C 1
ATOM 2372 O O . TYR A 1 300 ? -0.114 -2.661 11.867 1.00 92.94 300 TYR A O 1
ATOM 2380 N N . ALA A 1 301 ? 1.736 -3.564 12.746 1.00 91.69 301 ALA A N 1
ATOM 2381 C CA . ALA A 1 301 ? 1.037 -4.149 13.888 1.00 91.69 301 ALA A CA 1
ATOM 2382 C C . ALA A 1 301 ? 0.466 -3.081 14.841 1.00 91.69 301 ALA A C 1
ATOM 2384 O O . ALA A 1 301 ? -0.654 -3.212 15.334 1.00 91.69 301 ALA A O 1
ATOM 2385 N N . GLN A 1 302 ? 1.182 -1.974 15.049 1.00 90.38 302 GLN A N 1
ATOM 2386 C CA . GLN A 1 302 ? 0.674 -0.836 15.823 1.00 90.38 302 GLN A CA 1
ATOM 2387 C C . GLN A 1 302 ? -0.485 -0.126 15.116 1.00 90.38 302 GLN A C 1
ATOM 2389 O O . GLN A 1 302 ? -1.467 0.228 15.769 1.00 90.38 302 GLN A O 1
ATOM 2394 N N . GLN A 1 303 ? -0.395 0.058 13.795 1.00 92.81 303 GLN A N 1
ATOM 2395 C CA . GLN A 1 303 ? -1.497 0.589 12.987 1.00 92.81 303 GLN A CA 1
ATOM 2396 C C . GLN A 1 303 ? -2.734 -0.311 13.092 1.00 92.81 303 GLN A C 1
ATOM 2398 O O . GLN A 1 303 ? -3.834 0.191 13.325 1.00 92.81 303 GLN A O 1
ATOM 2403 N N . TYR A 1 304 ? -2.542 -1.631 13.016 1.00 93.75 304 TYR A N 1
ATOM 2404 C CA . TYR A 1 304 ? -3.597 -2.623 13.210 1.00 93.75 304 TYR A CA 1
ATOM 2405 C C . TYR A 1 304 ? -4.251 -2.471 14.593 1.00 93.75 304 TYR A C 1
ATOM 2407 O O . TYR A 1 304 ? -5.473 -2.367 14.690 1.00 93.75 304 TYR A O 1
ATOM 2415 N N . ASN A 1 305 ? -3.456 -2.372 15.663 1.00 92.19 305 ASN A N 1
ATOM 2416 C CA . ASN A 1 305 ? -3.975 -2.241 17.027 1.00 92.19 305 ASN A CA 1
ATOM 2417 C C . ASN A 1 305 ? -4.756 -0.934 17.237 1.00 92.19 305 ASN A C 1
ATOM 2419 O O . ASN A 1 305 ? -5.810 -0.947 17.879 1.00 92.19 305 ASN A O 1
ATOM 2423 N N . GLU A 1 306 ? -4.292 0.188 16.678 1.00 91.62 306 GLU A N 1
ATOM 2424 C CA . GLU A 1 306 ? -5.030 1.456 16.744 1.00 91.62 306 GLU A CA 1
ATOM 2425 C C . GLU A 1 306 ? -6.349 1.363 15.966 1.00 91.62 306 GLU A C 1
ATOM 2427 O O . GLU A 1 306 ? -7.391 1.776 16.470 1.00 91.62 306 GLU A O 1
ATOM 2432 N N . PHE A 1 307 ? -6.350 0.761 14.776 1.00 92.31 307 PHE A N 1
ATOM 2433 C CA . PHE A 1 307 ? -7.561 0.602 13.967 1.00 92.31 307 PHE A CA 1
ATOM 2434 C C . PHE A 1 307 ? -8.586 -0.312 14.634 1.00 92.31 307 PHE A C 1
ATOM 2436 O O . PHE A 1 307 ? -9.761 0.047 14.727 1.00 92.31 307 PHE A O 1
ATOM 2443 N N . ARG A 1 308 ? -8.126 -1.436 15.186 1.00 92.12 308 ARG A N 1
ATOM 2444 C CA . ARG A 1 308 ? -8.929 -2.344 16.007 1.00 92.12 308 ARG A CA 1
ATOM 2445 C C . ARG A 1 308 ? -9.565 -1.611 17.188 1.00 92.12 308 ARG A C 1
ATOM 2447 O O . ARG A 1 308 ? -10.762 -1.749 17.437 1.00 92.12 308 ARG A O 1
ATOM 2454 N N . LYS A 1 309 ? -8.777 -0.814 17.917 1.00 90.50 309 LYS A N 1
ATOM 2455 C CA . LYS A 1 309 ? -9.265 -0.022 19.053 1.00 90.50 309 LYS A CA 1
ATOM 2456 C C . LYS A 1 309 ? -10.356 0.961 18.623 1.00 90.50 309 LYS A C 1
ATOM 2458 O O . LYS A 1 309 ? -11.344 1.103 19.335 1.00 90.50 309 LYS A O 1
ATOM 2463 N N . ARG A 1 310 ? -10.186 1.630 17.477 1.00 90.06 310 ARG A N 1
ATOM 2464 C CA . ARG A 1 310 ? -11.173 2.582 16.944 1.00 90.06 310 ARG A CA 1
ATOM 2465 C C . ARG A 1 310 ? -12.470 1.903 16.544 1.00 90.06 310 ARG A C 1
ATOM 2467 O O . ARG A 1 310 ? -13.516 2.406 16.922 1.00 90.06 310 ARG A O 1
ATOM 2474 N N . MET A 1 311 ? -12.404 0.752 15.872 1.00 90.12 311 MET A N 1
ATOM 2475 C CA . MET A 1 311 ? -13.598 -0.026 15.515 1.00 90.12 311 MET A CA 1
ATOM 2476 C C . MET A 1 311 ? -14.431 -0.393 16.741 1.00 90.12 311 MET A C 1
ATOM 2478 O O . MET A 1 311 ? -15.645 -0.239 16.708 1.00 90.12 311 M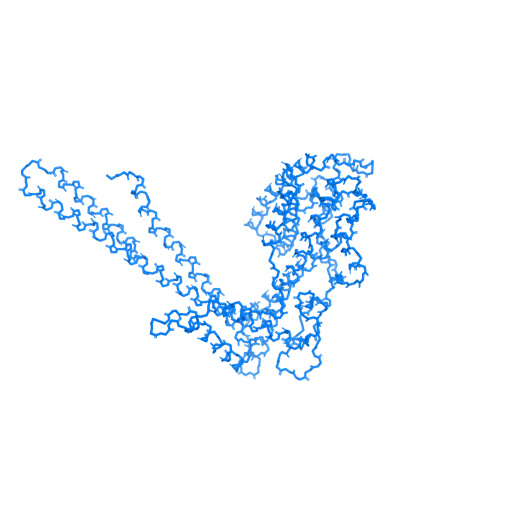ET A O 1
ATOM 2482 N N . LYS A 1 312 ? -13.784 -0.798 17.844 1.00 86.81 312 LYS A N 1
ATOM 2483 C CA . LYS A 1 312 ? -14.480 -1.121 19.099 1.00 86.81 312 LYS A CA 1
ATOM 2484 C C . LYS A 1 312 ? -15.267 0.068 19.676 1.00 86.81 312 LYS A C 1
ATOM 2486 O O . LYS A 1 312 ? -16.230 -0.147 20.395 1.00 86.81 312 LYS A O 1
ATOM 2491 N N . GLY A 1 313 ? -14.848 1.302 19.393 1.00 85.19 313 GLY A N 1
ATOM 2492 C CA . GLY A 1 313 ? -15.512 2.511 19.883 1.00 85.19 313 GLY A CA 1
ATOM 2493 C C . GLY A 1 313 ? -16.689 2.991 19.031 1.00 85.19 313 GLY A C 1
ATOM 2494 O O . GLY A 1 313 ? -17.351 3.943 19.433 1.00 85.19 313 GLY A O 1
ATOM 2495 N N . ILE A 1 314 ? -16.940 2.389 17.862 1.00 89.19 314 ILE A N 1
ATOM 2496 C CA . ILE A 1 314 ? -18.040 2.794 16.980 1.00 89.19 314 ILE A CA 1
ATOM 2497 C C . ILE A 1 314 ? -19.295 2.015 17.382 1.00 89.19 314 ILE A C 1
ATOM 2499 O O . ILE A 1 314 ? -19.418 0.822 17.110 1.00 89.19 314 ILE A O 1
ATOM 2503 N N . GLU A 1 315 ? -20.255 2.706 17.989 1.00 87.50 315 GLU A N 1
ATOM 2504 C CA . GLU A 1 315 ? -21.543 2.134 18.382 1.00 87.50 315 GLU A CA 1
ATOM 2505 C C . GLU A 1 315 ? -22.691 2.903 17.724 1.00 87.50 315 GLU A C 1
ATOM 2507 O O . GLU A 1 315 ? -22.746 4.130 17.797 1.00 87.50 315 GLU A O 1
ATOM 2512 N N . ALA A 1 316 ? -23.637 2.197 17.104 1.00 85.94 316 ALA A N 1
ATOM 2513 C CA . ALA A 1 316 ? -24.894 2.786 16.645 1.00 85.94 316 ALA A CA 1
ATOM 2514 C C . ALA A 1 316 ? -25.982 2.697 17.718 1.00 85.94 316 ALA A C 1
ATOM 2516 O O . ALA A 1 316 ? -25.986 1.792 18.559 1.00 85.94 316 ALA A O 1
ATOM 2517 N N . ALA A 1 317 ? -26.947 3.620 17.673 1.00 84.94 317 ALA A N 1
ATOM 2518 C CA . ALA A 1 317 ? -28.185 3.428 18.417 1.00 84.94 317 ALA A CA 1
ATOM 2519 C C . ALA A 1 317 ? -28.886 2.133 17.939 1.00 84.94 317 ALA A C 1
ATOM 2521 O O . ALA A 1 317 ? -28.830 1.828 16.743 1.00 84.94 317 ALA A O 1
ATOM 2522 N N . PRO A 1 318 ? -29.569 1.379 18.826 1.00 83.75 318 PRO A N 1
ATOM 2523 C CA . PRO A 1 318 ? -30.147 0.075 18.480 1.00 83.75 318 PRO A CA 1
ATOM 2524 C C . PRO A 1 318 ? -31.055 0.092 17.243 1.00 83.75 318 PRO A C 1
ATOM 2526 O O . PRO A 1 318 ? -31.048 -0.860 16.469 1.00 83.75 318 PRO A O 1
ATOM 2529 N N . ALA A 1 319 ? -31.777 1.197 17.026 1.00 83.88 319 ALA A N 1
ATOM 2530 C CA . ALA A 1 319 ? -32.650 1.391 15.869 1.00 83.88 319 ALA A CA 1
ATOM 2531 C C . ALA A 1 319 ? -31.903 1.359 14.521 1.00 83.88 319 ALA A C 1
ATOM 2533 O O . ALA A 1 319 ? -32.455 0.880 13.537 1.00 83.88 319 ALA A O 1
ATOM 2534 N N . PHE A 1 320 ? -30.650 1.826 14.475 1.00 84.94 320 PHE A N 1
ATOM 2535 C CA . PHE A 1 320 ? -29.845 1.865 13.248 1.00 84.94 320 PHE A CA 1
ATOM 2536 C C . PHE A 1 320 ? -28.888 0.676 13.127 1.00 84.94 320 PHE A C 1
ATOM 2538 O O . PHE A 1 320 ? -28.572 0.257 12.018 1.00 84.94 320 PHE A O 1
ATOM 2545 N N . ALA A 1 321 ? -28.450 0.097 14.250 1.00 81.44 321 ALA A N 1
ATOM 2546 C CA . ALA A 1 321 ? -27.524 -1.037 14.250 1.00 81.44 321 ALA A CA 1
ATOM 2547 C C . ALA A 1 321 ? -28.076 -2.254 13.481 1.00 81.44 321 ALA A C 1
ATOM 2549 O O . ALA A 1 321 ? -27.320 -2.952 12.815 1.00 81.44 321 ALA A O 1
ATOM 2550 N N . ALA A 1 322 ? -29.394 -2.484 13.527 1.00 82.44 322 ALA A N 1
ATOM 2551 C CA . ALA A 1 322 ? -30.038 -3.585 12.808 1.00 82.44 322 ALA A CA 1
ATOM 2552 C C . ALA A 1 322 ? -30.015 -3.422 11.275 1.00 82.44 322 ALA A C 1
ATOM 2554 O O . ALA A 1 322 ? -30.059 -4.420 10.560 1.00 82.44 322 ALA A O 1
ATOM 2555 N N . ALA A 1 323 ? -29.930 -2.188 10.768 1.00 84.56 323 ALA A N 1
ATOM 2556 C CA . ALA A 1 323 ? -29.912 -1.899 9.333 1.00 84.56 323 ALA A CA 1
ATOM 2557 C C . ALA A 1 323 ? -28.521 -2.079 8.694 1.00 84.56 323 ALA A C 1
ATOM 2559 O O . ALA A 1 323 ? -28.402 -2.119 7.471 1.00 84.56 323 ALA A O 1
ATOM 2560 N N . HIS A 1 324 ? -27.471 -2.195 9.512 1.00 86.00 324 HIS A N 1
ATOM 2561 C CA . HIS A 1 324 ? -26.080 -2.183 9.070 1.00 86.00 324 HIS A CA 1
ATOM 2562 C C . HIS A 1 324 ? -25.321 -3.395 9.641 1.00 86.00 324 HIS A C 1
ATOM 2564 O O . HIS A 1 324 ? -24.898 -3.366 10.803 1.00 86.00 324 HIS A O 1
ATOM 2570 N N . PRO A 1 325 ? -25.129 -4.476 8.857 1.00 87.69 325 PRO A N 1
ATOM 2571 C CA . PRO A 1 325 ? -24.483 -5.704 9.333 1.00 87.69 325 PRO A CA 1
ATOM 2572 C C . PRO A 1 325 ? -23.035 -5.492 9.801 1.00 87.69 325 PRO A C 1
ATOM 2574 O O . PRO A 1 325 ? -22.519 -6.291 10.586 1.00 87.69 325 PRO A O 1
ATOM 2577 N N . GLU A 1 326 ? -22.389 -4.408 9.373 1.00 89.69 326 GLU A N 1
ATOM 2578 C CA . GLU A 1 326 ? -21.030 -4.023 9.754 1.00 89.69 326 GLU A CA 1
ATOM 2579 C C . GLU A 1 326 ? -20.873 -3.890 11.275 1.00 89.69 326 GLU A C 1
ATOM 2581 O O . GLU A 1 326 ? -19.843 -4.268 11.828 1.00 89.69 326 GLU A O 1
ATOM 2586 N N . TYR A 1 327 ? -21.913 -3.455 11.993 1.00 88.12 327 TYR A N 1
ATOM 2587 C CA . TYR A 1 327 ? -21.865 -3.328 13.454 1.00 88.12 327 TYR A CA 1
ATOM 2588 C C . TYR A 1 327 ? -21.707 -4.664 14.194 1.00 88.12 327 TYR A C 1
ATOM 2590 O O . TYR A 1 327 ? -21.326 -4.679 15.366 1.00 88.12 327 TYR A O 1
ATOM 2598 N N . SER A 1 328 ? -21.915 -5.799 13.519 1.00 83.75 328 SER A N 1
ATOM 2599 C CA . SER A 1 328 ? -21.613 -7.119 14.084 1.00 83.75 328 SER A CA 1
ATOM 2600 C C . SER A 1 328 ? -20.113 -7.352 14.314 1.00 83.75 328 SER A C 1
ATOM 2602 O O . SER A 1 328 ? -19.746 -8.255 15.073 1.00 83.75 328 SER A O 1
ATOM 2604 N N . ILE A 1 329 ? -19.233 -6.528 13.726 1.00 80.06 329 ILE A N 1
ATOM 2605 C CA . ILE A 1 329 ? -17.778 -6.654 13.871 1.00 80.06 329 ILE A CA 1
ATOM 2606 C C . ILE A 1 329 ? -17.326 -6.535 15.328 1.00 80.06 329 ILE A C 1
ATOM 2608 O O . ILE A 1 329 ? -16.369 -7.192 15.733 1.00 80.06 329 ILE A O 1
ATOM 2612 N N . THR A 1 330 ? -18.022 -5.736 16.143 1.00 73.38 330 THR A N 1
ATOM 2613 C CA . THR A 1 330 ? -17.677 -5.539 17.556 1.00 73.38 330 THR A CA 1
ATOM 2614 C C . THR A 1 330 ? -17.819 -6.853 18.315 1.00 73.38 330 THR A C 1
ATOM 2616 O O . THR A 1 330 ? -16.911 -7.237 19.051 1.00 73.38 330 THR A O 1
ATOM 2619 N N . ALA A 1 331 ? -18.871 -7.622 18.020 1.00 75.25 331 ALA A N 1
ATOM 2620 C CA . ALA A 1 331 ? -19.038 -8.967 18.557 1.00 75.25 331 ALA A CA 1
ATOM 2621 C C . ALA A 1 331 ? -17.938 -9.927 18.062 1.00 75.25 331 ALA A C 1
ATOM 2623 O O . ALA A 1 331 ? -17.509 -10.805 18.807 1.00 75.25 331 ALA A O 1
ATOM 2624 N N . GLN A 1 332 ? -17.434 -9.769 16.832 1.00 80.50 332 GLN A N 1
ATOM 2625 C CA . GLN A 1 332 ? -16.302 -10.566 16.336 1.00 80.50 332 GLN A CA 1
ATOM 2626 C C . GLN A 1 332 ? -14.990 -10.219 17.062 1.00 80.50 332 GLN A C 1
ATOM 2628 O O . GLN A 1 332 ? -14.215 -11.116 17.403 1.00 80.50 332 GLN A O 1
ATOM 2633 N N . ILE A 1 333 ? -14.751 -8.933 17.344 1.00 80.44 333 ILE A N 1
ATOM 2634 C CA . ILE A 1 333 ? -13.614 -8.466 18.152 1.00 80.44 333 ILE A CA 1
ATOM 2635 C C . ILE A 1 333 ? -13.698 -9.043 19.571 1.00 80.44 333 ILE A C 1
ATOM 2637 O O . ILE A 1 333 ? -12.692 -9.528 20.090 1.00 80.44 333 ILE A O 1
ATOM 2641 N N . GLU A 1 334 ? -14.879 -9.020 20.189 1.00 77.56 334 GLU A N 1
ATOM 2642 C CA . GLU A 1 334 ? -15.118 -9.565 21.533 1.00 77.56 334 GLU A CA 1
ATOM 2643 C C . GLU A 1 334 ? -14.948 -11.084 21.595 1.00 77.56 334 GLU A C 1
ATOM 2645 O O . GLU A 1 334 ? -14.382 -11.600 22.555 1.00 77.56 334 GLU A O 1
ATOM 2650 N N . ARG A 1 335 ? -15.340 -11.800 20.535 1.00 77.50 335 ARG A N 1
ATOM 2651 C CA . ARG A 1 335 ? -15.084 -13.242 20.370 1.00 77.50 335 ARG A CA 1
ATOM 2652 C C . ARG A 1 335 ? -13.614 -13.577 20.092 1.00 77.50 335 ARG A C 1
ATOM 2654 O O . ARG A 1 335 ? -13.277 -14.749 19.962 1.00 77.50 335 ARG A O 1
ATOM 2661 N N . GLY A 1 336 ? -12.742 -12.575 19.976 1.00 78.19 336 GLY A N 1
ATOM 2662 C CA . GLY A 1 336 ? -11.306 -12.762 19.774 1.00 78.19 336 GLY A CA 1
ATOM 2663 C C . GLY A 1 336 ? -10.888 -13.032 18.328 1.00 78.19 336 GLY A C 1
ATOM 2664 O O . GLY A 1 336 ? -9.726 -13.353 18.101 1.00 78.19 336 GLY A O 1
ATOM 2665 N N . GLN A 1 337 ? -11.783 -12.874 17.342 1.00 82.00 337 GLN A N 1
ATOM 2666 C CA . GLN A 1 337 ? -11.434 -13.058 15.927 1.00 82.00 337 GLN A CA 1
ATOM 2667 C C . GLN A 1 337 ? -10.387 -12.036 15.474 1.00 82.00 337 GLN A C 1
ATOM 2669 O O . GLN A 1 337 ? -9.439 -12.395 14.793 1.00 82.00 337 GLN A O 1
ATOM 2674 N N . TYR A 1 338 ? -10.523 -10.779 15.893 1.00 86.12 338 TYR A N 1
ATOM 2675 C CA . TYR A 1 338 ? -9.494 -9.754 15.729 1.00 86.12 338 TYR A CA 1
ATOM 2676 C C . TYR A 1 338 ? -8.848 -9.532 17.091 1.00 86.12 338 TYR A C 1
ATOM 2678 O O . TYR A 1 338 ? -9.235 -8.616 17.818 1.00 86.12 338 TYR A O 1
ATOM 2686 N N . ALA A 1 339 ? -7.919 -10.398 17.495 1.00 88.38 339 ALA A N 1
ATOM 2687 C CA . ALA A 1 339 ? -7.165 -10.207 18.732 1.00 88.38 339 ALA A CA 1
ATOM 2688 C C . ALA A 1 339 ? -6.176 -9.030 18.599 1.00 88.38 339 ALA A C 1
ATOM 2690 O O . ALA A 1 339 ? -5.897 -8.555 17.495 1.00 88.38 339 ALA A O 1
ATOM 2691 N N . GLU A 1 340 ? -5.706 -8.500 19.729 1.00 89.50 340 GLU A N 1
ATOM 2692 C CA . GLU A 1 340 ? -4.642 -7.489 19.748 1.00 89.50 340 GLU A CA 1
ATOM 2693 C C . GLU A 1 340 ? -3.308 -8.149 19.391 1.00 89.50 340 GLU A C 1
ATOM 2695 O O . GLU A 1 340 ? -2.989 -9.213 19.917 1.00 89.50 340 GLU A O 1
ATOM 2700 N N . LEU A 1 341 ? -2.537 -7.530 18.494 1.00 90.19 341 LEU A N 1
ATOM 2701 C CA . LEU A 1 341 ? -1.213 -8.028 18.138 1.00 90.19 341 LEU A CA 1
ATOM 2702 C C . LEU A 1 341 ? -0.218 -7.678 19.238 1.00 90.19 341 LEU A C 1
ATOM 2704 O O . LEU A 1 341 ? -0.001 -6.503 19.549 1.0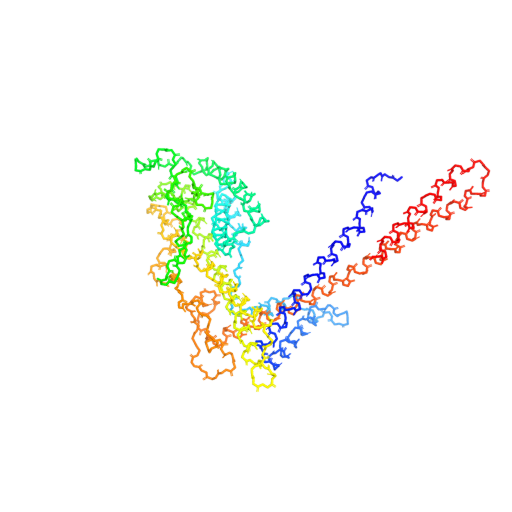0 90.19 341 LEU A O 1
ATOM 2708 N N . THR A 1 342 ? 0.421 -8.703 19.783 1.00 87.69 342 THR A N 1
ATOM 2709 C CA . THR A 1 342 ? 1.501 -8.577 20.758 1.00 87.69 342 THR A CA 1
ATOM 2710 C C . THR A 1 342 ? 2.860 -8.762 20.087 1.00 87.69 342 THR A C 1
ATOM 2712 O O . THR A 1 342 ? 2.967 -9.269 18.969 1.00 87.69 342 THR A O 1
ATOM 2715 N N . PHE A 1 343 ? 3.938 -8.400 20.787 1.00 81.69 343 PHE A N 1
ATOM 2716 C CA . PHE A 1 343 ? 5.299 -8.663 20.310 1.00 81.69 343 PHE A CA 1
ATOM 2717 C C . PHE A 1 343 ? 5.560 -10.150 20.023 1.00 81.69 343 PHE A C 1
ATOM 2719 O O . PHE A 1 343 ? 6.316 -10.470 19.108 1.00 81.69 343 PHE A O 1
ATOM 2726 N N . HIS A 1 344 ? 4.934 -11.056 20.779 1.00 80.69 344 HIS A N 1
ATOM 2727 C CA . HIS A 1 344 ? 5.102 -12.495 20.586 1.00 80.69 344 HIS A CA 1
ATOM 2728 C C . HIS A 1 344 ? 4.489 -12.980 19.270 1.00 80.69 344 HIS A C 1
ATOM 2730 O O . HIS A 1 344 ? 5.080 -13.841 18.625 1.00 80.69 344 HIS A O 1
ATOM 2736 N N . ASP A 1 345 ? 3.374 -12.387 18.835 1.00 82.88 345 ASP A N 1
ATOM 2737 C CA . ASP A 1 345 ? 2.700 -12.759 17.584 1.00 82.88 345 ASP A CA 1
ATOM 2738 C C . ASP A 1 345 ? 3.537 -12.402 16.348 1.00 82.88 345 ASP A C 1
ATOM 2740 O O . ASP A 1 345 ? 3.541 -13.123 15.353 1.00 82.88 345 ASP A O 1
ATOM 2744 N N . ILE A 1 346 ? 4.265 -11.285 16.412 1.00 83.69 346 ILE A N 1
ATOM 2745 C CA . ILE A 1 346 ? 5.051 -10.745 15.293 1.00 83.69 346 ILE A CA 1
ATOM 2746 C C . ILE A 1 346 ? 6.543 -11.083 15.372 1.00 83.69 346 ILE A C 1
ATOM 2748 O O . ILE A 1 346 ? 7.349 -10.555 14.600 1.00 83.69 346 ILE A O 1
ATOM 2752 N N . LYS A 1 347 ? 6.947 -11.918 16.330 1.00 77.19 347 LYS A N 1
ATOM 2753 C CA . LYS A 1 347 ? 8.335 -12.352 16.448 1.00 77.19 347 LYS A CA 1
ATOM 2754 C C . LYS A 1 347 ? 8.654 -13.308 15.299 1.00 77.19 347 LYS A C 1
ATOM 2756 O O . LYS A 1 347 ? 8.010 -14.339 15.131 1.00 77.19 347 LYS A O 1
ATOM 2761 N N . CYS A 1 348 ? 9.686 -12.988 14.527 1.00 70.06 348 CYS A N 1
ATOM 2762 C CA . CYS A 1 348 ? 10.205 -13.906 13.523 1.00 70.06 348 CYS A CA 1
ATOM 2763 C C . CYS A 1 348 ? 11.065 -14.982 14.196 1.00 70.06 348 CYS A C 1
ATOM 2765 O O . CYS A 1 348 ? 12.115 -14.679 14.767 1.00 70.06 348 CYS A O 1
ATOM 2767 N N . ASP A 1 349 ? 10.608 -16.231 14.144 1.00 66.06 349 ASP A N 1
ATOM 2768 C CA . ASP A 1 349 ? 11.347 -17.399 14.611 1.00 66.06 349 ASP A CA 1
ATOM 2769 C C . ASP A 1 349 ? 11.700 -18.280 13.408 1.00 66.06 349 ASP A C 1
ATOM 2771 O O . ASP A 1 349 ? 10.824 -18.784 12.714 1.00 66.06 349 ASP A O 1
ATOM 2775 N N . VAL A 1 350 ? 12.997 -18.453 13.140 1.00 62.25 350 VAL A N 1
ATOM 2776 C CA . VAL A 1 350 ? 13.495 -19.233 11.993 1.00 62.25 350 VAL A CA 1
ATOM 2777 C C . VAL A 1 350 ? 12.998 -20.680 12.040 1.00 62.25 350 VAL A C 1
ATOM 2779 O O . VAL A 1 350 ? 12.752 -21.262 10.986 1.00 62.25 350 VAL A O 1
ATOM 2782 N N . THR A 1 351 ? 12.816 -21.232 13.243 1.00 58.41 351 THR A N 1
ATOM 2783 C CA . THR A 1 351 ? 12.282 -22.585 13.448 1.00 58.41 351 THR A CA 1
ATOM 2784 C C . THR A 1 351 ? 10.784 -22.645 13.152 1.00 58.41 351 THR A C 1
ATOM 2786 O O . THR A 1 351 ? 10.319 -23.583 12.512 1.00 58.41 351 THR A O 1
ATOM 2789 N N . ALA A 1 352 ? 10.047 -21.585 13.497 1.00 51.53 352 ALA A N 1
ATOM 2790 C CA . ALA A 1 352 ? 8.621 -21.441 13.216 1.00 51.53 352 ALA A CA 1
ATOM 2791 C C . ALA A 1 352 ? 8.313 -21.050 11.765 1.00 51.53 352 ALA A C 1
ATOM 2793 O O . ALA A 1 352 ? 7.155 -20.834 11.450 1.00 51.53 352 ALA A O 1
ATOM 2794 N N . TYR A 1 353 ? 9.318 -20.935 10.893 1.00 59.44 353 TYR A N 1
ATOM 2795 C CA . TYR A 1 353 ? 9.164 -20.773 9.444 1.00 59.44 353 TYR A CA 1
ATOM 2796 C C . TYR A 1 353 ? 10.007 -21.792 8.678 1.00 59.44 353 TYR A C 1
ATOM 2798 O O . TYR A 1 353 ? 10.416 -21.538 7.536 1.00 59.44 353 TYR A O 1
ATOM 2806 N N . ASP A 1 354 ? 10.311 -22.940 9.299 1.00 59.19 354 ASP A N 1
ATOM 2807 C CA . ASP A 1 354 ? 11.038 -24.000 8.623 1.00 59.19 354 ASP A CA 1
ATOM 2808 C C . ASP A 1 354 ? 10.160 -24.870 7.720 1.00 59.19 354 ASP A C 1
ATOM 2810 O O . ASP A 1 354 ? 9.708 -25.938 8.103 1.00 59.19 354 ASP A O 1
ATOM 2814 N N . ILE A 1 355 ? 9.978 -24.433 6.472 1.00 54.66 355 ILE A N 1
ATOM 2815 C CA . ILE A 1 355 ? 9.280 -25.200 5.422 1.00 54.66 355 ILE A CA 1
ATOM 2816 C C . ILE A 1 355 ? 10.017 -26.516 5.075 1.00 54.66 355 ILE A C 1
ATOM 2818 O O . ILE A 1 355 ? 9.513 -27.317 4.293 1.00 54.66 355 ILE A O 1
ATOM 2822 N N . MET A 1 356 ? 11.243 -26.722 5.576 1.00 52.97 356 MET A N 1
ATOM 2823 C CA . MET A 1 356 ? 12.098 -27.871 5.247 1.00 52.97 356 MET A CA 1
ATOM 2824 C C . MET A 1 356 ? 12.210 -28.897 6.392 1.00 52.97 356 MET A C 1
ATOM 2826 O O . MET A 1 356 ? 12.949 -29.868 6.238 1.00 52.97 356 MET A O 1
ATOM 2830 N N . GLY A 1 357 ? 11.512 -28.698 7.520 1.00 47.88 357 GLY A N 1
ATOM 2831 C CA . GLY A 1 357 ? 11.639 -29.521 8.730 1.00 47.88 357 GLY A CA 1
ATOM 2832 C C . GLY A 1 357 ? 10.371 -30.296 9.118 1.00 47.88 357 GLY A C 1
ATOM 2833 O O . GLY A 1 357 ? 9.255 -29.853 8.879 1.00 47.88 357 GLY A O 1
ATOM 2834 N N . ASN A 1 358 ? 10.550 -31.445 9.783 1.00 49.31 358 ASN A N 1
ATOM 2835 C CA . ASN A 1 358 ? 9.492 -32.362 10.252 1.00 49.31 358 ASN A CA 1
ATOM 2836 C C . ASN A 1 358 ? 8.871 -31.947 11.613 1.00 49.31 358 ASN A C 1
ATOM 2838 O O . ASN A 1 358 ? 8.589 -32.800 12.455 1.00 49.31 358 ASN A O 1
ATOM 2842 N N . GLY A 1 359 ? 8.751 -30.646 11.891 1.00 53.59 359 GLY A N 1
ATOM 2843 C CA . GLY A 1 359 ? 8.359 -30.122 13.208 1.00 53.59 359 GLY A CA 1
ATOM 2844 C C . GLY A 1 359 ? 6.861 -29.836 13.364 1.00 53.59 359 GLY A C 1
ATOM 2845 O O . GLY A 1 359 ? 6.149 -29.655 12.383 1.00 53.59 359 GLY A O 1
ATOM 2846 N N . GLN A 1 360 ? 6.392 -29.733 14.616 1.00 55.91 360 GLN A N 1
ATOM 2847 C CA . GLN A 1 360 ? 5.073 -29.188 14.977 1.00 55.91 360 GLN A CA 1
ATOM 2848 C C . GLN A 1 360 ? 5.034 -27.676 14.691 1.00 55.91 360 GLN A C 1
ATOM 2850 O O . GLN A 1 360 ? 5.184 -26.844 15.585 1.00 55.91 360 GLN A O 1
ATOM 2855 N N . PHE A 1 361 ? 4.900 -27.322 13.419 1.00 65.31 361 PHE A N 1
ATOM 2856 C CA . PHE A 1 361 ? 4.781 -25.953 12.938 1.00 65.31 361 PHE A CA 1
ATOM 2857 C C . PHE A 1 361 ? 3.393 -25.393 13.283 1.00 65.31 361 PHE A C 1
ATOM 2859 O O . PHE A 1 361 ? 2.373 -25.996 12.947 1.00 65.31 361 PHE A O 1
ATOM 2866 N N . LYS A 1 362 ? 3.349 -24.246 13.975 1.00 74.94 362 LYS A N 1
ATOM 2867 C CA . LYS A 1 362 ? 2.101 -23.531 14.270 1.00 74.94 362 LYS A CA 1
ATOM 2868 C C . LYS A 1 362 ? 2.229 -22.054 13.919 1.00 74.94 362 LYS A C 1
ATOM 2870 O O . LYS A 1 362 ? 3.028 -21.335 14.519 1.00 74.94 362 LYS A O 1
ATOM 2875 N N . LEU A 1 363 ? 1.419 -21.601 12.971 1.00 79.75 363 LEU A N 1
ATOM 2876 C CA . LEU A 1 363 ? 1.346 -20.203 12.572 1.00 79.75 363 LEU A CA 1
ATOM 2877 C C . LEU A 1 363 ? 0.678 -19.360 13.669 1.00 79.75 363 LEU A C 1
ATOM 2879 O O . LEU A 1 363 ? -0.276 -19.817 14.312 1.00 79.75 363 LEU A O 1
ATOM 2883 N N . PRO A 1 364 ? 1.115 -18.101 13.862 1.00 83.94 364 PRO A N 1
ATOM 2884 C CA . PRO A 1 364 ? 0.365 -17.142 14.661 1.00 83.94 364 PRO A CA 1
ATOM 2885 C C . PRO A 1 364 ? -1.082 -17.010 14.166 1.00 83.94 364 PRO A C 1
ATOM 2887 O O . PRO A 1 364 ? -1.359 -17.101 12.968 1.00 83.94 364 PRO A O 1
ATOM 2890 N N . TRP A 1 365 ? -2.005 -16.745 15.091 1.00 84.81 365 TRP A N 1
ATOM 2891 C CA . TRP A 1 365 ? -3.455 -16.776 14.855 1.00 84.81 365 TRP A CA 1
ATOM 2892 C C . TRP A 1 365 ? -3.915 -15.918 13.660 1.00 84.81 365 TRP A C 1
ATOM 2894 O O . TRP A 1 365 ? -4.861 -16.283 12.960 1.00 84.81 365 TRP A O 1
ATOM 2904 N N . PHE A 1 366 ? -3.229 -14.803 13.391 1.00 86.25 366 PHE A N 1
ATOM 2905 C CA . PHE A 1 366 ? -3.617 -13.853 12.349 1.00 86.25 366 PHE A CA 1
ATOM 2906 C C . PHE A 1 366 ? -3.337 -14.342 10.920 1.00 86.25 366 PHE A C 1
ATOM 2908 O O . PHE A 1 366 ? -3.963 -13.844 9.987 1.00 86.25 366 PHE A O 1
ATOM 2915 N N . TRP A 1 367 ? -2.454 -15.330 10.722 1.00 84.25 367 TRP A N 1
ATOM 2916 C CA . TRP A 1 367 ? -2.121 -15.846 9.384 1.00 84.25 367 TRP A CA 1
ATOM 2917 C C . TRP A 1 367 ? -3.324 -16.467 8.679 1.00 84.25 367 TRP A C 1
ATOM 2919 O O . TRP A 1 367 ? -3.464 -16.356 7.465 1.00 84.25 367 TRP A O 1
ATOM 2929 N N . LYS A 1 368 ? -4.212 -17.099 9.450 1.00 81.25 368 LYS A N 1
ATOM 2930 C CA . LYS A 1 368 ? -5.399 -17.783 8.930 1.00 81.25 368 LYS A CA 1
ATOM 2931 C C . LYS A 1 368 ? -6.657 -16.924 8.914 1.00 81.25 368 LYS A C 1
ATOM 2933 O O . LYS A 1 368 ? -7.708 -17.408 8.501 1.00 81.25 368 LYS A O 1
ATOM 2938 N N . LEU A 1 369 ? -6.579 -15.654 9.316 1.00 81.62 369 LEU A N 1
ATOM 2939 C CA . LEU A 1 369 ? -7.723 -14.750 9.175 1.00 81.62 369 LEU A CA 1
ATOM 2940 C C . LEU A 1 369 ? -8.088 -14.495 7.716 1.00 81.62 369 LEU A C 1
ATOM 2942 O O . LEU A 1 369 ? -9.263 -14.345 7.401 1.00 81.62 369 LEU A O 1
ATOM 2946 N N . THR A 1 370 ? -7.091 -14.483 6.836 1.00 71.25 370 THR A N 1
ATOM 2947 C CA . THR A 1 370 ? -7.267 -14.300 5.393 1.00 71.25 370 THR A CA 1
ATOM 2948 C C . THR A 1 370 ? -7.250 -15.627 4.632 1.00 71.25 370 THR A C 1
ATOM 2950 O O . THR A 1 370 ? -7.208 -15.629 3.403 1.00 71.25 370 THR A O 1
ATOM 2953 N N . ALA A 1 371 ? -7.283 -16.773 5.321 1.00 77.94 371 ALA A N 1
ATOM 2954 C CA . ALA A 1 371 ? -7.370 -18.071 4.662 1.00 77.94 371 ALA A CA 1
ATOM 2955 C C . ALA A 1 371 ? -8.760 -18.270 4.046 1.00 77.94 371 ALA A C 1
ATOM 2957 O O . ALA A 1 371 ? -9.773 -18.008 4.695 1.00 77.94 371 ALA A O 1
ATOM 2958 N N . ARG A 1 372 ? -8.812 -18.775 2.806 1.00 77.69 372 ARG A N 1
ATOM 2959 C CA . ARG A 1 372 ? -10.078 -19.163 2.159 1.00 77.69 372 ARG A CA 1
ATOM 2960 C C . ARG A 1 372 ? -10.753 -20.316 2.894 1.00 77.69 372 ARG A C 1
ATOM 2962 O O . ARG A 1 372 ? -11.975 -20.362 2.970 1.00 77.69 372 ARG A O 1
ATOM 2969 N N . ASP A 1 373 ? -9.946 -21.219 3.441 1.00 80.56 373 ASP A N 1
ATOM 2970 C CA . ASP A 1 373 ? -10.391 -22.343 4.250 1.00 80.56 373 ASP A CA 1
ATOM 2971 C C . ASP A 1 373 ? -9.522 -22.439 5.511 1.00 80.56 373 ASP A C 1
ATOM 2973 O O . ASP A 1 373 ? -8.303 -22.622 5.455 1.00 80.56 373 ASP A O 1
ATOM 2977 N N . LYS A 1 374 ? -10.169 -22.282 6.670 1.00 77.12 374 LYS A N 1
ATOM 2978 C CA . LYS A 1 374 ? -9.518 -22.294 7.987 1.00 77.12 374 LYS A CA 1
ATOM 2979 C C . LYS A 1 374 ? -9.078 -23.700 8.416 1.00 77.12 374 LYS A C 1
ATOM 2981 O O . LYS A 1 374 ? -8.270 -23.808 9.339 1.00 77.12 374 LYS A O 1
ATOM 2986 N N . SER A 1 375 ? -9.591 -24.750 7.768 1.00 82.50 375 SER A N 1
ATOM 2987 C CA . SER A 1 375 ? -9.279 -26.153 8.069 1.00 82.50 375 SER A CA 1
ATOM 2988 C C . SER A 1 375 ? -7.960 -26.639 7.455 1.00 82.50 375 SER A C 1
ATOM 2990 O O . SER A 1 375 ? -7.415 -27.647 7.902 1.00 82.50 375 SER A O 1
ATOM 2992 N N . ILE A 1 376 ? -7.406 -25.899 6.485 1.00 83.75 376 ILE A N 1
ATOM 2993 C CA . ILE A 1 376 ? -6.121 -26.209 5.843 1.00 83.75 376 ILE A CA 1
ATOM 2994 C C . ILE A 1 376 ? -5.011 -26.256 6.900 1.00 83.75 376 ILE A C 1
ATOM 2996 O O . ILE A 1 376 ? -4.950 -25.388 7.772 1.00 83.75 376 ILE A O 1
ATOM 3000 N N . SER A 1 377 ? -4.107 -27.238 6.830 1.00 85.44 377 SER A N 1
ATOM 3001 C CA . SER A 1 377 ? -2.963 -27.308 7.747 1.00 85.44 377 SER A CA 1
ATOM 3002 C C . SER A 1 377 ? -2.016 -26.117 7.568 1.00 85.44 377 SER A C 1
ATOM 3004 O O . SER A 1 377 ? -1.873 -25.564 6.476 1.00 85.44 377 SER A O 1
ATOM 3006 N N . ASP A 1 378 ? -1.354 -25.716 8.652 1.00 81.94 378 ASP A N 1
ATOM 3007 C CA . ASP A 1 378 ? -0.429 -24.579 8.643 1.00 81.94 378 ASP A CA 1
ATOM 3008 C C . ASP A 1 378 ? 0.677 -24.771 7.583 1.00 81.94 378 ASP A C 1
ATOM 3010 O O . ASP A 1 378 ? 0.986 -23.836 6.842 1.00 81.94 378 ASP A O 1
ATOM 3014 N N . ASP A 1 379 ? 1.182 -26.000 7.429 1.00 80.19 379 ASP A N 1
ATOM 3015 C CA . ASP A 1 379 ? 2.209 -26.367 6.446 1.00 80.19 379 ASP A CA 1
ATOM 3016 C C . ASP A 1 379 ? 1.762 -26.145 4.997 1.00 80.19 379 ASP A C 1
ATOM 3018 O O . ASP A 1 379 ? 2.490 -25.574 4.184 1.00 80.19 379 ASP A O 1
ATOM 3022 N N . VAL A 1 380 ? 0.545 -26.575 4.656 1.00 83.50 380 VAL A N 1
ATOM 3023 C CA . VAL A 1 380 ? 0.009 -26.413 3.298 1.00 83.50 380 VAL A CA 1
ATOM 3024 C C . VAL A 1 380 ? -0.241 -24.935 3.009 1.00 83.50 380 VAL A C 1
ATOM 3026 O O . VAL A 1 380 ? 0.090 -24.449 1.924 1.00 83.50 380 VAL A O 1
ATOM 3029 N N . PHE A 1 381 ? -0.765 -24.200 3.993 1.00 84.44 381 PHE A N 1
ATOM 3030 C CA . PHE A 1 381 ? -1.014 -22.769 3.868 1.00 84.44 381 PHE A CA 1
ATOM 3031 C C . PHE A 1 381 ? 0.280 -21.984 3.618 1.00 84.44 381 PHE A C 1
ATOM 3033 O O . PHE A 1 381 ? 0.358 -21.195 2.673 1.00 84.44 381 PHE A O 1
ATOM 3040 N N . ILE A 1 382 ? 1.320 -22.221 4.427 1.00 82.06 382 ILE A N 1
ATOM 3041 C CA . ILE A 1 382 ? 2.588 -21.505 4.283 1.00 82.06 382 ILE A CA 1
ATOM 3042 C C . ILE A 1 382 ? 3.294 -21.882 2.974 1.00 82.06 382 ILE A C 1
ATOM 3044 O O . ILE A 1 382 ? 3.818 -21.003 2.289 1.00 82.06 382 ILE A O 1
ATOM 3048 N N . GLN A 1 383 ? 3.256 -23.154 2.561 1.00 82.38 383 GLN A N 1
ATOM 3049 C CA . GLN A 1 383 ? 3.839 -23.590 1.289 1.00 82.38 383 GLN A CA 1
ATOM 3050 C C . GLN A 1 383 ? 3.185 -22.902 0.086 1.00 82.38 383 GLN A C 1
ATOM 3052 O O . GLN A 1 383 ? 3.899 -22.458 -0.819 1.00 82.38 383 GLN A O 1
ATOM 3057 N N . ASP A 1 384 ? 1.855 -22.768 0.074 1.00 85.81 384 ASP A N 1
ATOM 3058 C CA . ASP A 1 384 ? 1.155 -22.041 -0.989 1.00 85.81 384 ASP A CA 1
ATOM 3059 C C . ASP A 1 384 ? 1.484 -20.541 -0.970 1.00 85.81 384 ASP A C 1
ATOM 3061 O O . ASP A 1 384 ? 1.705 -19.942 -2.025 1.00 85.81 384 ASP A O 1
ATOM 3065 N N . PHE A 1 385 ? 1.633 -19.943 0.217 1.00 85.44 385 PHE A N 1
ATOM 3066 C CA . PHE A 1 385 ? 2.083 -18.556 0.357 1.00 85.44 385 PHE A CA 1
ATOM 3067 C C . PHE A 1 385 ? 3.464 -18.328 -0.280 1.00 85.44 385 PHE A C 1
ATOM 3069 O O . PHE A 1 385 ? 3.647 -17.400 -1.075 1.00 85.44 385 PHE A O 1
ATOM 3076 N N . PHE A 1 386 ? 4.436 -19.204 0.002 1.00 83.88 386 PHE A N 1
ATOM 3077 C CA . PHE A 1 386 ? 5.765 -19.141 -0.616 1.00 83.88 386 PHE A CA 1
ATOM 3078 C C . PHE A 1 386 ? 5.727 -19.402 -2.125 1.00 83.88 386 PHE A C 1
ATOM 3080 O O . PHE A 1 386 ? 6.394 -18.683 -2.876 1.00 83.88 386 PHE A O 1
ATOM 3087 N N . ARG A 1 387 ? 4.924 -20.376 -2.576 1.00 87.81 387 ARG A N 1
ATOM 3088 C CA . ARG A 1 387 ? 4.706 -20.656 -4.002 1.00 87.81 387 ARG A CA 1
ATOM 3089 C C . ARG A 1 387 ? 4.217 -19.409 -4.730 1.00 87.81 387 ARG A C 1
ATOM 3091 O O . ARG A 1 387 ? 4.841 -18.984 -5.700 1.00 87.81 387 ARG A O 1
ATOM 3098 N N . MET A 1 388 ? 3.130 -18.806 -4.256 1.00 88.19 388 MET A N 1
ATOM 3099 C CA . MET A 1 388 ? 2.516 -17.639 -4.891 1.00 88.19 388 MET A CA 1
ATOM 3100 C C . MET A 1 388 ? 3.452 -16.436 -4.904 1.00 88.19 388 MET A C 1
ATOM 3102 O O . MET A 1 388 ? 3.552 -15.739 -5.913 1.00 88.19 388 MET A O 1
ATOM 3106 N N . ARG A 1 389 ? 4.204 -16.216 -3.822 1.00 86.06 389 ARG A N 1
ATOM 3107 C CA . ARG A 1 389 ? 5.193 -15.137 -3.771 1.00 86.06 389 ARG A CA 1
ATOM 3108 C C . ARG A 1 389 ? 6.336 -15.345 -4.762 1.00 86.06 389 ARG A C 1
ATOM 3110 O O . ARG A 1 389 ? 6.747 -14.386 -5.415 1.00 86.06 389 ARG A O 1
ATOM 3117 N N . TRP A 1 390 ? 6.837 -16.572 -4.891 1.00 88.69 390 TRP A N 1
ATOM 3118 C CA . TRP A 1 390 ? 7.877 -16.891 -5.867 1.00 88.69 390 TRP A CA 1
ATOM 3119 C C . TRP A 1 390 ? 7.368 -16.723 -7.304 1.00 88.69 390 TRP A C 1
ATOM 3121 O O . TRP A 1 390 ? 8.037 -16.075 -8.108 1.00 88.69 390 TRP A O 1
ATOM 3131 N N . ILE A 1 391 ? 6.162 -17.220 -7.606 1.00 89.94 391 ILE A N 1
ATOM 3132 C CA . ILE A 1 391 ? 5.521 -17.055 -8.919 1.00 89.94 391 ILE A CA 1
ATOM 3133 C C . ILE A 1 391 ? 5.358 -15.566 -9.249 1.00 89.94 391 ILE A C 1
ATOM 3135 O O . ILE A 1 391 ? 5.773 -15.135 -10.322 1.00 89.94 391 ILE A O 1
ATOM 3139 N N . ASN A 1 392 ? 4.835 -14.760 -8.321 1.00 88.94 392 ASN A N 1
ATOM 3140 C CA . ASN A 1 392 ? 4.664 -13.317 -8.518 1.00 88.94 392 ASN A CA 1
ATOM 3141 C C . ASN A 1 392 ? 5.999 -12.594 -8.750 1.00 88.94 392 ASN A C 1
ATOM 3143 O O . ASN A 1 392 ? 6.074 -11.702 -9.595 1.00 88.94 392 ASN A O 1
ATOM 3147 N N . ALA A 1 393 ? 7.061 -12.979 -8.034 1.00 89.38 393 ALA A N 1
ATOM 3148 C CA . ALA A 1 393 ? 8.394 -12.419 -8.240 1.00 89.38 393 ALA A CA 1
ATOM 3149 C C . ALA A 1 393 ? 8.956 -12.780 -9.625 1.00 89.38 393 ALA A C 1
ATOM 3151 O O . ALA A 1 393 ? 9.478 -11.904 -10.314 1.00 89.38 393 ALA A O 1
ATOM 3152 N N . ARG A 1 394 ? 8.803 -14.041 -10.059 1.00 91.81 394 ARG A N 1
ATOM 3153 C CA . ARG A 1 394 ? 9.252 -14.508 -11.378 1.00 91.81 394 ARG A CA 1
ATOM 3154 C C . ARG A 1 394 ? 8.493 -13.816 -12.508 1.00 91.81 394 ARG A C 1
ATOM 3156 O O . ARG A 1 394 ? 9.123 -13.186 -13.344 1.00 91.81 394 ARG A O 1
ATOM 3163 N N . VAL A 1 395 ? 7.162 -13.867 -12.489 1.00 89.88 395 VAL A N 1
ATOM 3164 C CA . VAL A 1 395 ? 6.310 -13.232 -13.511 1.00 89.88 395 VAL A CA 1
ATOM 3165 C C . VAL A 1 395 ? 6.526 -11.715 -13.535 1.00 89.88 395 VAL A C 1
ATOM 3167 O O . VAL A 1 395 ? 6.519 -11.087 -14.592 1.00 89.88 395 VAL A O 1
ATOM 3170 N N . GLY A 1 396 ? 6.756 -11.104 -12.369 1.00 89.75 396 GLY A N 1
ATOM 3171 C CA . GLY A 1 396 ? 7.145 -9.703 -12.281 1.00 89.75 396 GLY A CA 1
ATOM 3172 C C . GLY A 1 396 ? 8.459 -9.416 -13.010 1.00 89.75 396 GLY A C 1
ATOM 3173 O O . GLY A 1 396 ? 8.550 -8.413 -13.717 1.00 89.75 396 GLY A O 1
ATOM 3174 N N . LEU A 1 397 ? 9.480 -10.258 -12.840 1.00 91.88 397 LEU A N 1
ATOM 3175 C CA . LEU A 1 397 ? 10.744 -10.110 -13.559 1.00 91.88 397 LEU A CA 1
ATOM 3176 C C . LEU A 1 397 ? 10.546 -10.288 -15.070 1.00 91.88 397 LEU A C 1
ATOM 3178 O O . LEU A 1 397 ? 10.945 -9.397 -15.812 1.00 91.88 397 LEU A O 1
ATOM 3182 N N . ASP A 1 398 ? 9.848 -11.345 -15.497 1.00 90.25 398 ASP A N 1
ATOM 3183 C CA . ASP A 1 398 ? 9.556 -11.618 -16.913 1.00 90.25 398 ASP A CA 1
ATOM 3184 C C . ASP A 1 398 ? 8.877 -10.405 -17.577 1.00 90.25 398 ASP A C 1
ATOM 3186 O O . ASP A 1 398 ? 9.335 -9.899 -18.598 1.00 90.25 398 ASP A O 1
ATOM 3190 N N . ARG A 1 399 ? 7.851 -9.833 -16.929 1.00 89.75 399 ARG A N 1
ATOM 3191 C CA . ARG A 1 399 ? 7.179 -8.615 -17.408 1.00 89.75 399 ARG A CA 1
ATOM 3192 C C . ARG A 1 399 ? 8.115 -7.407 -17.476 1.00 89.75 399 ARG A C 1
ATOM 3194 O O . ARG A 1 399 ? 7.953 -6.544 -18.332 1.00 89.75 399 ARG A O 1
ATOM 3201 N N . SER A 1 400 ? 9.043 -7.280 -16.530 1.00 91.06 400 SER A N 1
ATOM 3202 C CA . SER A 1 400 ? 10.032 -6.199 -16.565 1.00 91.06 400 SER A CA 1
ATOM 3203 C C . SER A 1 400 ? 10.992 -6.353 -17.740 1.00 91.06 400 SER A C 1
ATOM 3205 O O . SER A 1 400 ? 11.322 -5.346 -18.363 1.00 91.06 400 SER A O 1
ATOM 3207 N N . ASP A 1 401 ? 11.407 -7.582 -18.042 1.00 91.31 401 ASP A N 1
ATOM 3208 C CA . ASP A 1 401 ? 12.262 -7.898 -19.185 1.00 91.31 401 ASP A CA 1
ATOM 3209 C C . ASP A 1 401 ? 11.539 -7.599 -20.505 1.00 91.31 401 ASP A C 1
ATOM 3211 O O . ASP A 1 401 ? 12.097 -6.917 -21.364 1.00 91.31 401 ASP A O 1
ATOM 3215 N N . GLU A 1 402 ? 10.267 -7.993 -20.625 1.00 90.31 402 GLU A N 1
ATOM 3216 C CA . GLU A 1 402 ? 9.406 -7.644 -21.764 1.00 90.31 402 GLU A CA 1
ATOM 3217 C C . GLU A 1 402 ? 9.260 -6.124 -21.935 1.00 90.31 402 GLU A C 1
ATOM 3219 O O . GLU A 1 402 ? 9.484 -5.593 -23.021 1.00 90.31 402 GLU A O 1
ATOM 3224 N N . GLU A 1 403 ? 8.916 -5.397 -20.865 1.00 91.25 403 GLU A N 1
ATOM 3225 C CA . GLU A 1 403 ? 8.747 -3.938 -20.908 1.00 91.25 403 GLU A CA 1
ATOM 3226 C C . GLU A 1 403 ? 10.047 -3.224 -21.315 1.00 91.25 403 GLU A C 1
ATOM 3228 O O . GLU A 1 403 ? 10.001 -2.228 -22.036 1.00 91.25 403 GLU A O 1
ATOM 3233 N N . ILE A 1 404 ? 11.206 -3.722 -20.877 1.00 92.38 404 ILE A N 1
ATOM 3234 C CA . ILE A 1 404 ? 12.512 -3.184 -21.271 1.00 92.38 404 ILE A CA 1
ATOM 3235 C C . ILE A 1 404 ? 12.808 -3.484 -22.739 1.00 92.38 404 ILE A C 1
ATOM 3237 O O . ILE A 1 404 ? 13.219 -2.573 -23.455 1.00 92.38 404 ILE A O 1
ATOM 3241 N N . ALA A 1 405 ? 12.555 -4.708 -23.206 1.00 90.94 405 ALA A N 1
ATOM 3242 C CA . ALA A 1 405 ? 12.743 -5.076 -24.606 1.00 90.94 405 ALA A CA 1
ATOM 3243 C C . ALA A 1 405 ? 11.866 -4.223 -25.540 1.00 90.94 405 ALA A C 1
ATOM 3245 O O . ALA A 1 405 ? 12.357 -3.702 -26.542 1.00 90.94 405 ALA A O 1
ATOM 3246 N N . VAL A 1 406 ? 10.597 -4.005 -25.174 1.00 91.06 406 VAL A N 1
ATOM 3247 C CA . VAL A 1 406 ? 9.686 -3.113 -25.908 1.00 91.06 406 VAL A CA 1
ATOM 3248 C C . VAL A 1 406 ? 10.212 -1.679 -25.914 1.00 91.06 406 VAL A C 1
ATOM 3250 O O . VAL A 1 406 ? 10.258 -1.064 -26.972 1.00 91.06 406 VAL A O 1
ATOM 3253 N N . LEU A 1 407 ? 10.668 -1.149 -24.774 1.00 91.00 407 LEU A N 1
ATOM 3254 C CA . LEU A 1 407 ? 11.224 0.208 -24.710 1.00 91.00 407 LEU A CA 1
ATOM 3255 C C . LEU A 1 407 ? 12.500 0.358 -25.548 1.00 91.00 407 LEU A C 1
ATOM 3257 O O . LEU A 1 407 ? 12.688 1.396 -26.174 1.00 91.00 407 LEU A O 1
ATOM 3261 N N . MET A 1 408 ? 13.359 -0.661 -25.594 1.00 90.00 408 MET A N 1
ATOM 3262 C CA . MET A 1 408 ? 14.537 -0.661 -26.464 1.00 90.00 408 MET A CA 1
ATOM 3263 C C . MET A 1 408 ? 14.138 -0.642 -27.943 1.00 90.00 408 MET A C 1
ATOM 3265 O O . MET A 1 408 ? 14.699 0.134 -28.715 1.00 90.00 408 MET A O 1
ATOM 3269 N N . ALA A 1 409 ? 13.135 -1.436 -28.331 1.00 90.50 409 ALA A N 1
ATOM 3270 C CA . ALA A 1 409 ? 12.589 -1.412 -29.685 1.00 90.50 409 ALA A CA 1
ATOM 3271 C C . ALA A 1 409 ? 11.937 -0.056 -30.018 1.00 90.50 409 ALA A C 1
ATOM 3273 O O . ALA A 1 409 ? 12.151 0.478 -31.103 1.00 90.50 409 ALA A O 1
ATOM 3274 N N . GLU A 1 410 ? 11.192 0.542 -29.083 1.00 90.88 410 GLU A N 1
ATOM 3275 C CA . GLU A 1 410 ? 10.636 1.893 -29.227 1.00 90.88 410 GLU A CA 1
ATOM 3276 C C . GLU A 1 410 ? 11.736 2.944 -29.413 1.00 90.88 410 GLU A C 1
ATOM 3278 O O . GLU A 1 410 ? 11.618 3.795 -30.293 1.00 90.88 410 GLU A O 1
ATOM 3283 N N . MET A 1 411 ? 12.823 2.880 -28.637 1.00 89.19 411 MET A N 1
ATOM 3284 C CA . MET A 1 411 ? 13.969 3.783 -28.786 1.00 89.19 411 MET A CA 1
ATOM 3285 C C . MET A 1 411 ? 14.632 3.648 -30.164 1.00 89.19 411 MET A C 1
ATOM 3287 O O . MET A 1 411 ? 14.906 4.667 -30.800 1.00 89.19 411 MET A O 1
ATOM 3291 N N . ASP A 1 412 ? 14.823 2.421 -30.662 1.00 90.00 412 ASP A N 1
ATOM 3292 C CA . ASP A 1 412 ? 15.364 2.185 -32.008 1.00 90.00 412 ASP A CA 1
ATOM 3293 C C . ASP A 1 412 ? 14.417 2.709 -33.101 1.00 90.00 412 ASP A C 1
ATOM 3295 O O . ASP A 1 412 ? 14.847 3.391 -34.032 1.00 90.00 412 ASP A O 1
ATOM 3299 N N . MET A 1 413 ? 13.105 2.490 -32.959 1.00 90.25 413 MET A N 1
ATOM 3300 C CA . MET A 1 413 ? 12.104 3.050 -33.875 1.00 90.25 413 MET A CA 1
ATOM 3301 C C . MET A 1 413 ? 12.120 4.581 -33.885 1.00 90.25 413 MET A C 1
ATOM 3303 O O . MET A 1 413 ? 12.020 5.181 -34.953 1.00 90.25 413 MET A O 1
ATOM 3307 N N . ILE A 1 414 ? 12.274 5.226 -32.724 1.00 90.19 414 ILE A N 1
ATOM 3308 C CA . ILE A 1 414 ? 12.392 6.687 -32.621 1.00 90.19 414 ILE A CA 1
ATOM 3309 C C . ILE A 1 414 ? 13.653 7.170 -33.346 1.00 90.19 414 ILE A C 1
ATOM 3311 O O . ILE A 1 414 ? 13.575 8.101 -34.149 1.00 90.19 414 ILE A O 1
ATOM 3315 N N . HIS A 1 415 ? 14.797 6.523 -33.106 1.00 90.44 415 HIS A N 1
ATOM 3316 C CA . HIS A 1 415 ? 16.058 6.850 -33.772 1.00 90.44 415 HIS A CA 1
ATOM 3317 C C . HIS A 1 415 ? 15.939 6.737 -35.300 1.00 90.44 415 HIS A C 1
ATOM 3319 O O . HIS A 1 415 ? 16.251 7.691 -36.019 1.00 90.44 415 HIS A O 1
ATOM 3325 N N . ARG A 1 416 ? 15.414 5.611 -35.800 1.00 90.69 416 ARG A N 1
ATOM 3326 C CA . ARG A 1 416 ? 15.180 5.390 -37.237 1.00 90.69 416 ARG A CA 1
ATOM 3327 C C . ARG A 1 416 ? 14.169 6.372 -37.817 1.00 90.69 416 ARG A C 1
ATOM 3329 O O . ARG A 1 416 ? 14.378 6.872 -38.916 1.00 90.69 416 ARG A O 1
ATOM 3336 N N . GLY A 1 417 ? 13.103 6.675 -37.079 1.00 90.00 417 GLY A N 1
ATOM 3337 C CA . GLY A 1 417 ? 12.089 7.646 -37.480 1.00 90.00 417 GLY A CA 1
ATOM 3338 C C . GLY A 1 417 ? 12.679 9.041 -37.677 1.00 90.00 417 GLY A C 1
ATOM 3339 O O . GLY A 1 417 ? 12.394 9.689 -38.680 1.00 90.00 417 GLY A O 1
ATOM 3340 N N . TYR A 1 418 ? 13.557 9.491 -36.776 1.00 91.19 418 TYR A 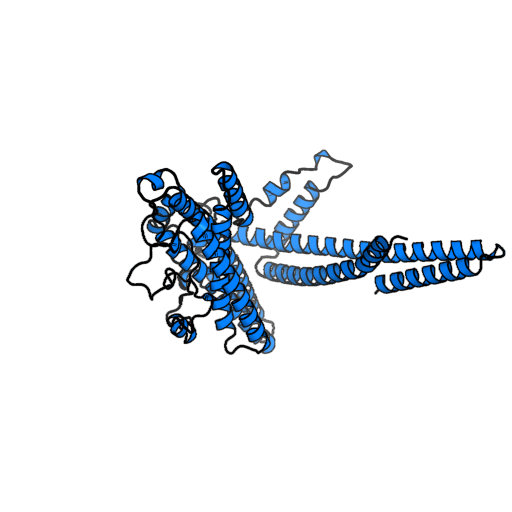N 1
ATOM 3341 C CA . TYR A 1 418 ? 14.274 10.757 -36.953 1.00 91.19 418 TYR A CA 1
ATOM 3342 C C . TYR A 1 418 ? 15.248 10.725 -38.127 1.00 91.19 418 TYR A C 1
ATOM 3344 O O . TYR A 1 418 ? 15.287 11.689 -38.887 1.00 91.19 418 TYR A O 1
ATOM 3352 N N . GLY A 1 419 ? 15.968 9.617 -38.323 1.00 91.94 419 GLY A N 1
ATOM 3353 C CA . GLY A 1 419 ? 16.822 9.431 -39.498 1.00 91.94 419 GLY A CA 1
ATOM 3354 C C . GLY A 1 419 ? 16.038 9.526 -40.811 1.00 91.94 419 GLY A C 1
ATOM 3355 O O . GLY A 1 419 ? 16.438 10.251 -41.715 1.00 91.94 419 GLY A O 1
ATOM 3356 N N . HIS A 1 420 ? 14.874 8.877 -40.889 1.00 91.81 420 HIS A N 1
ATOM 3357 C CA . HIS A 1 420 ? 13.995 8.958 -42.057 1.00 91.81 420 HIS A CA 1
ATOM 3358 C C . HIS A 1 420 ? 13.485 10.386 -42.303 1.00 91.81 420 HIS A C 1
ATOM 3360 O O . HIS A 1 420 ? 13.517 10.865 -43.433 1.00 91.81 420 HIS A O 1
ATOM 3366 N N . MET A 1 421 ? 13.085 11.105 -41.248 1.00 90.88 421 MET A N 1
ATOM 3367 C CA . MET A 1 421 ? 12.665 12.504 -41.374 1.00 90.88 421 MET A CA 1
ATOM 3368 C C . MET A 1 421 ? 13.806 13.411 -41.854 1.00 90.88 421 MET A C 1
ATOM 3370 O O . MET A 1 421 ? 13.554 14.327 -42.633 1.00 90.88 421 MET A O 1
ATOM 3374 N N . ALA A 1 422 ? 15.043 13.174 -41.405 1.00 92.81 422 ALA A N 1
ATOM 3375 C CA . ALA A 1 422 ? 16.212 13.899 -41.898 1.00 92.81 422 ALA A CA 1
ATOM 3376 C C . ALA A 1 422 ? 16.418 13.661 -43.403 1.00 92.81 422 ALA A C 1
ATOM 3378 O O . ALA A 1 422 ? 16.541 14.623 -44.159 1.00 92.81 422 ALA A O 1
ATOM 3379 N N . GLU A 1 423 ? 16.355 12.401 -43.841 1.00 94.38 423 GLU A N 1
ATOM 3380 C CA . GLU A 1 423 ? 16.501 12.015 -45.250 1.00 94.38 423 GLU A CA 1
ATOM 3381 C C . GLU A 1 423 ? 15.436 12.653 -46.154 1.00 94.38 423 GLU A C 1
ATOM 3383 O O . GLU A 1 423 ? 15.733 13.155 -47.239 1.00 94.38 423 GLU A O 1
ATOM 3388 N N . ASP A 1 424 ? 14.190 12.706 -45.680 1.00 93.81 424 ASP A N 1
ATOM 3389 C CA . ASP A 1 424 ? 13.088 13.369 -46.377 1.00 93.81 424 ASP A CA 1
ATOM 3390 C C . ASP A 1 424 ? 13.363 14.864 -46.597 1.00 93.81 424 ASP A C 1
ATOM 3392 O O . ASP A 1 424 ? 13.059 15.413 -47.661 1.00 93.81 424 ASP A O 1
ATOM 3396 N N . TRP A 1 425 ? 13.922 15.548 -45.593 1.00 93.44 425 TRP A N 1
ATOM 3397 C CA . TRP A 1 425 ? 14.280 16.963 -45.704 1.00 93.44 425 TRP A CA 1
ATOM 3398 C C . TRP A 1 425 ? 15.504 17.188 -46.589 1.00 93.44 425 TRP A C 1
ATOM 3400 O O . TRP A 1 425 ? 15.479 18.134 -47.381 1.00 93.44 425 TRP A O 1
ATOM 3410 N N . ARG A 1 426 ? 16.497 16.293 -46.544 1.00 94.50 426 ARG A N 1
ATOM 3411 C CA . ARG A 1 426 ? 17.630 16.294 -47.478 1.00 94.50 426 ARG A CA 1
ATOM 3412 C C . ARG A 1 426 ? 17.151 16.171 -48.921 1.00 94.50 426 ARG A C 1
ATOM 3414 O O . ARG A 1 426 ? 17.417 17.045 -49.741 1.00 94.50 426 ARG A O 1
ATOM 3421 N N . THR A 1 427 ? 16.332 15.158 -49.203 1.00 93.94 427 THR A N 1
ATOM 3422 C CA . THR A 1 427 ? 15.765 14.910 -50.538 1.00 93.94 427 THR A CA 1
ATOM 3423 C C . THR A 1 427 ? 14.970 16.119 -51.048 1.00 93.94 427 THR A C 1
ATOM 3425 O O . THR A 1 427 ? 14.989 16.441 -52.236 1.00 93.94 427 THR A O 1
ATOM 3428 N N . ARG A 1 428 ? 14.250 16.823 -50.162 1.00 91.75 428 ARG A N 1
ATOM 3429 C CA . ARG A 1 428 ? 13.542 18.066 -50.516 1.00 91.75 428 ARG A CA 1
ATOM 3430 C C . ARG A 1 428 ? 14.505 19.198 -50.860 1.00 91.75 428 ARG A C 1
ATOM 3432 O O . ARG A 1 428 ? 14.249 19.892 -51.840 1.00 91.75 428 ARG A O 1
ATOM 3439 N N . ALA A 1 429 ? 15.579 19.372 -50.089 1.00 91.94 429 ALA A N 1
ATOM 3440 C CA . ALA A 1 429 ? 16.605 20.375 -50.362 1.00 91.94 429 ALA A CA 1
ATOM 3441 C C . ALA A 1 429 ? 17.257 20.134 -51.733 1.00 91.94 429 ALA A C 1
ATOM 3443 O O . ALA A 1 429 ? 17.276 21.042 -52.557 1.00 91.94 429 ALA A O 1
ATOM 3444 N N . GLU A 1 430 ? 17.670 18.897 -52.017 1.00 92.12 430 GLU A N 1
ATOM 3445 C CA . GLU A 1 430 ? 18.293 18.502 -53.291 1.00 92.12 430 GLU A CA 1
ATOM 3446 C C . GLU A 1 430 ? 17.377 18.714 -54.506 1.00 92.12 430 GLU A C 1
ATOM 3448 O O . GLU A 1 430 ? 17.839 19.027 -55.604 1.00 92.12 430 GLU A O 1
ATOM 3453 N N . ARG A 1 431 ? 16.059 18.535 -54.341 1.00 90.38 431 ARG A N 1
ATOM 3454 C CA . ARG A 1 431 ? 15.080 18.814 -55.406 1.00 90.38 431 ARG A CA 1
ATOM 3455 C C . ARG A 1 431 ? 14.916 20.310 -55.656 1.00 90.38 431 ARG A C 1
ATOM 3457 O O . ARG A 1 431 ? 14.780 20.704 -56.808 1.00 90.38 431 ARG A O 1
ATOM 3464 N N . MET A 1 432 ? 14.903 21.118 -54.596 1.00 88.88 432 MET A N 1
ATOM 3465 C CA . MET A 1 432 ? 14.744 22.574 -54.691 1.00 88.88 432 MET A CA 1
ATOM 3466 C C . MET A 1 432 ? 16.011 23.265 -55.196 1.00 88.88 432 MET A C 1
ATOM 3468 O O . MET A 1 432 ? 15.909 24.276 -55.870 1.00 88.88 432 MET A O 1
ATOM 3472 N N . GLU A 1 433 ? 17.188 22.696 -54.936 1.00 87.94 433 GLU A N 1
ATOM 3473 C CA . GLU A 1 433 ? 18.482 23.197 -55.422 1.00 87.94 433 GLU A CA 1
ATOM 3474 C C . GLU A 1 433 ? 18.607 23.140 -56.955 1.00 87.94 433 GLU A C 1
ATOM 3476 O O . GLU A 1 433 ? 19.421 23.844 -57.540 1.00 87.94 433 GLU A O 1
ATOM 3481 N N . LYS A 1 434 ? 17.764 22.340 -57.621 1.00 86.56 434 LYS A N 1
ATOM 3482 C CA . LYS A 1 434 ? 17.676 22.250 -59.089 1.00 86.56 434 LYS A CA 1
ATOM 3483 C C . LYS A 1 434 ? 16.736 23.290 -59.712 1.00 86.56 434 LYS A C 1
ATOM 3485 O O . LYS A 1 434 ? 16.548 23.266 -60.926 1.00 86.56 434 LYS A O 1
ATOM 3490 N N . LEU A 1 435 ? 16.094 24.131 -58.900 1.00 84.75 435 LEU A N 1
ATOM 3491 C CA . LEU A 1 435 ? 15.126 25.138 -59.330 1.00 84.75 435 LEU A CA 1
ATOM 3492 C C . LEU A 1 435 ? 15.665 26.537 -59.006 1.00 84.75 435 LEU A C 1
ATOM 3494 O O . LEU A 1 435 ? 15.995 26.819 -57.855 1.00 84.75 435 LEU A O 1
ATOM 3498 N N . ASP A 1 436 ? 15.701 27.422 -60.001 1.00 79.44 436 ASP A N 1
ATOM 3499 C CA . ASP A 1 436 ? 16.143 28.808 -59.811 1.00 79.44 436 ASP A CA 1
ATOM 3500 C C . ASP A 1 436 ? 15.177 29.589 -58.897 1.00 79.44 436 ASP A C 1
ATOM 3502 O O . ASP A 1 436 ? 13.954 29.469 -59.020 1.00 79.44 436 ASP A O 1
ATOM 3506 N N . GLY A 1 437 ? 15.721 30.406 -57.984 1.00 82.12 437 GLY A N 1
ATOM 3507 C CA . GLY A 1 437 ? 14.951 31.292 -57.096 1.00 82.12 437 GLY A CA 1
ATOM 3508 C C . GLY A 1 437 ? 14.419 30.657 -55.801 1.00 82.12 437 GLY A C 1
ATOM 3509 O O . GLY A 1 437 ? 13.566 31.248 -55.133 1.00 82.12 437 GLY A O 1
ATOM 3510 N N . TYR A 1 438 ? 14.886 29.457 -55.434 1.00 85.00 438 TYR A N 1
ATOM 3511 C CA . TYR A 1 438 ? 14.463 28.724 -54.228 1.00 85.00 438 TYR A CA 1
ATOM 3512 C C . TYR A 1 438 ? 15.542 28.631 -53.130 1.00 85.00 438 TYR A C 1
ATOM 3514 O O . TYR A 1 438 ? 15.427 27.816 -52.210 1.00 85.00 438 TYR A O 1
ATOM 3522 N N . GLU A 1 439 ? 16.570 29.481 -53.149 1.00 88.38 439 GLU A N 1
ATOM 3523 C CA . GLU A 1 439 ? 17.743 29.396 -52.263 1.00 88.38 439 GLU A CA 1
ATOM 3524 C C . GLU A 1 439 ? 17.360 29.438 -50.771 1.00 88.38 439 GLU A C 1
ATOM 3526 O O . GLU A 1 439 ? 17.853 28.653 -49.956 1.00 88.38 439 GLU A O 1
ATOM 3531 N N . ALA A 1 440 ? 16.408 30.301 -50.403 1.00 85.62 440 ALA A N 1
ATOM 3532 C CA . ALA A 1 440 ? 15.908 30.401 -49.030 1.00 85.62 440 ALA A CA 1
ATOM 3533 C C . ALA A 1 440 ? 15.170 29.126 -48.566 1.00 85.62 440 ALA A C 1
ATOM 3535 O O . ALA A 1 440 ? 15.232 28.743 -47.389 1.00 85.62 440 ALA A O 1
ATOM 3536 N N . HIS A 1 441 ? 14.488 28.438 -49.485 1.00 85.44 441 HIS A N 1
ATOM 3537 C CA . HIS A 1 441 ? 13.797 27.182 -49.200 1.00 85.44 441 HIS A CA 1
ATOM 3538 C C . HIS A 1 441 ? 14.782 26.023 -49.021 1.00 85.44 441 HIS A C 1
ATOM 3540 O O . HIS A 1 441 ? 14.592 25.216 -48.107 1.00 85.44 441 HIS A O 1
ATOM 3546 N N . VAL A 1 442 ? 15.864 25.988 -49.807 1.00 88.44 442 VAL A N 1
ATOM 3547 C CA . VAL A 1 442 ? 16.968 25.024 -49.653 1.00 88.44 442 VAL A CA 1
ATOM 3548 C C . VAL A 1 442 ? 17.627 25.170 -48.281 1.00 88.44 442 VAL A C 1
ATOM 3550 O O . VAL A 1 442 ? 17.744 24.185 -47.551 1.00 88.44 442 VAL A O 1
ATOM 3553 N N . LEU A 1 443 ? 17.981 26.397 -47.877 1.00 89.00 443 LEU A N 1
ATOM 3554 C CA . LEU A 1 443 ? 18.569 26.663 -46.556 1.00 89.00 443 LEU A CA 1
ATOM 3555 C C . LEU A 1 443 ? 17.641 26.228 -45.416 1.00 89.00 443 LEU A C 1
ATOM 3557 O O . LEU A 1 443 ? 18.076 25.600 -44.451 1.00 89.00 443 LEU A O 1
ATOM 3561 N N . THR A 1 444 ? 16.342 26.506 -45.548 1.00 90.06 444 THR A N 1
ATOM 3562 C CA . THR A 1 444 ? 15.344 26.085 -44.558 1.00 90.06 444 THR A CA 1
ATOM 3563 C C . THR A 1 444 ? 15.227 24.561 -44.483 1.00 90.06 444 THR A C 1
ATOM 3565 O O . THR A 1 444 ? 15.117 24.012 -43.387 1.00 90.06 444 THR A O 1
ATOM 3568 N N . ALA A 1 445 ? 15.251 23.864 -45.622 1.00 88.62 445 ALA A N 1
ATOM 3569 C CA . ALA A 1 445 ? 15.179 22.407 -45.674 1.00 88.62 445 ALA A CA 1
ATOM 3570 C C . ALA A 1 445 ? 16.415 21.748 -45.037 1.00 88.62 445 ALA A C 1
ATOM 3572 O O . ALA A 1 445 ? 16.246 20.856 -44.206 1.00 88.62 445 ALA A O 1
ATOM 3573 N N . ARG A 1 446 ? 17.626 22.251 -45.318 1.00 90.31 446 ARG A N 1
ATOM 3574 C CA . ARG A 1 446 ? 18.873 21.783 -44.678 1.00 90.31 446 ARG A CA 1
ATOM 3575 C C . ARG A 1 446 ? 18.870 22.014 -43.163 1.00 90.31 446 ARG A C 1
ATOM 3577 O O . ARG A 1 446 ? 19.131 21.097 -42.397 1.00 90.31 446 ARG A O 1
ATOM 3584 N N . ALA A 1 447 ? 18.418 23.181 -42.698 1.00 89.25 447 ALA A N 1
ATOM 3585 C CA . ALA A 1 447 ? 18.276 23.432 -41.259 1.00 89.25 447 ALA A CA 1
ATOM 3586 C C . ALA A 1 447 ? 17.282 22.466 -40.574 1.00 89.25 447 ALA A C 1
ATOM 3588 O O . ALA A 1 447 ? 17.418 22.137 -39.389 1.00 89.25 447 ALA A O 1
ATOM 3589 N N . LYS A 1 448 ? 16.250 22.003 -41.298 1.00 89.12 448 LYS A N 1
ATOM 3590 C CA . LYS A 1 448 ? 15.328 20.975 -40.795 1.00 89.12 448 LYS A CA 1
ATOM 3591 C C . LYS A 1 448 ? 15.970 19.595 -40.767 1.00 89.12 448 LYS A C 1
ATOM 3593 O O . LYS A 1 448 ? 15.757 18.904 -39.776 1.00 89.12 448 LYS A O 1
ATOM 3598 N N . GLU A 1 449 ? 16.738 19.217 -41.783 1.00 92.12 449 GLU A N 1
ATOM 3599 C CA . GLU A 1 449 ? 17.550 17.994 -41.771 1.00 92.12 449 GLU A CA 1
ATOM 3600 C C . GLU A 1 449 ? 18.449 17.946 -40.527 1.00 92.12 449 GLU A C 1
ATOM 3602 O O . GLU A 1 449 ? 18.334 17.006 -39.740 1.00 92.12 449 GLU A O 1
ATOM 3607 N N . ASP A 1 450 ? 19.244 18.993 -40.287 1.00 91.12 450 ASP A N 1
ATOM 3608 C CA . ASP A 1 450 ? 20.154 19.076 -39.135 1.00 91.12 450 ASP A CA 1
ATOM 3609 C C . ASP A 1 450 ? 19.417 18.898 -37.804 1.00 91.12 450 ASP A C 1
ATOM 3611 O O . ASP A 1 450 ? 19.855 18.165 -36.916 1.00 91.12 450 ASP A O 1
ATOM 3615 N N . THR A 1 451 ? 18.240 19.521 -37.681 1.00 88.75 451 THR A N 1
ATOM 3616 C CA . THR A 1 451 ? 17.387 19.383 -36.493 1.00 88.75 451 THR A CA 1
ATOM 3617 C C . THR A 1 451 ? 16.978 17.922 -36.259 1.00 88.75 451 THR A C 1
ATOM 3619 O O . THR A 1 451 ? 16.950 17.456 -35.118 1.00 88.75 451 THR A O 1
ATOM 3622 N N . TRP A 1 452 ? 16.639 17.185 -37.321 1.00 89.56 452 TRP A N 1
ATOM 3623 C CA . TRP A 1 452 ? 16.252 15.775 -37.222 1.00 89.56 452 TRP A CA 1
ATOM 3624 C C . TRP A 1 452 ? 17.441 14.863 -36.933 1.00 89.56 452 TRP A C 1
ATOM 3626 O O . TRP A 1 452 ? 17.303 13.950 -36.119 1.00 89.56 452 TRP A O 1
ATOM 3636 N N . LEU A 1 453 ? 18.610 15.139 -37.516 1.00 90.19 453 LEU A N 1
ATOM 3637 C CA . LEU A 1 453 ? 19.851 14.429 -37.198 1.00 90.19 453 LEU A CA 1
ATOM 3638 C C . LEU A 1 453 ? 20.235 14.612 -35.727 1.00 90.19 453 LEU A C 1
ATOM 3640 O O . LEU A 1 453 ? 20.543 13.634 -35.046 1.00 90.19 453 LEU A O 1
ATOM 3644 N N . GLU A 1 454 ? 20.122 15.832 -35.196 1.00 87.75 454 GLU A N 1
ATOM 3645 C CA . GLU A 1 454 ? 20.368 16.104 -33.778 1.00 87.75 454 GLU A CA 1
ATOM 3646 C C . GLU A 1 454 ? 19.426 15.289 -32.875 1.00 87.75 454 GLU A C 1
ATOM 3648 O O . GLU A 1 454 ? 19.847 14.719 -31.863 1.00 87.75 454 GLU A O 1
ATOM 3653 N N . TYR A 1 455 ? 18.143 15.186 -33.236 1.00 85.31 455 TYR A N 1
ATOM 3654 C CA . TYR A 1 455 ? 17.194 14.347 -32.500 1.00 85.31 455 TYR A CA 1
ATOM 3655 C C . TYR A 1 455 ? 17.512 12.857 -32.624 1.00 85.31 455 TYR A C 1
ATOM 3657 O O . TYR A 1 455 ? 17.405 12.140 -31.625 1.00 85.31 455 TYR A O 1
ATOM 3665 N N . GLY A 1 456 ? 17.948 12.404 -33.801 1.00 85.25 456 GLY A N 1
ATOM 3666 C CA . GLY A 1 456 ? 18.438 11.048 -34.043 1.00 85.25 456 GLY A CA 1
ATOM 3667 C C . GLY A 1 456 ? 19.599 10.683 -33.121 1.00 85.25 456 GLY A C 1
ATOM 3668 O O . GLY A 1 456 ? 19.543 9.653 -32.448 1.00 85.25 456 GLY A O 1
ATOM 3669 N N . GLU A 1 457 ? 20.604 11.551 -33.017 1.00 85.19 457 GLU A N 1
ATOM 3670 C CA . GLU A 1 457 ? 21.762 11.352 -32.138 1.00 85.19 457 GLU A CA 1
ATOM 3671 C C . GLU A 1 457 ? 21.382 11.348 -30.655 1.00 85.19 457 GLU A C 1
ATOM 3673 O O . GLU A 1 457 ? 21.875 10.527 -29.880 1.00 85.19 457 GLU A O 1
ATOM 3678 N N . ARG A 1 458 ? 20.452 12.217 -30.243 1.00 81.75 458 ARG A N 1
ATOM 3679 C CA . ARG A 1 458 ? 19.933 12.220 -28.866 1.00 81.75 458 ARG A CA 1
ATOM 3680 C C . ARG A 1 458 ? 19.143 10.958 -28.518 1.00 81.75 458 ARG A C 1
ATOM 3682 O O . ARG A 1 458 ? 19.104 10.608 -27.348 1.00 81.75 458 ARG A O 1
ATOM 3689 N N . ALA A 1 459 ? 18.490 10.320 -29.490 1.00 80.94 459 ALA A N 1
ATOM 3690 C CA . ALA A 1 459 ? 17.734 9.084 -29.279 1.00 80.94 459 ALA A CA 1
ATOM 3691 C C . ALA A 1 459 ? 18.610 7.821 -29.272 1.00 80.94 459 ALA A C 1
ATOM 3693 O O . ALA A 1 459 ? 18.198 6.809 -28.713 1.00 80.94 459 ALA A O 1
ATOM 3694 N N . ARG A 1 460 ? 19.800 7.882 -29.884 1.00 79.56 460 ARG A N 1
ATOM 3695 C CA . ARG A 1 460 ? 20.773 6.780 -29.916 1.00 79.56 460 ARG A CA 1
ATOM 3696 C C . ARG A 1 460 ? 21.507 6.587 -28.580 1.00 79.56 460 ARG A C 1
ATOM 3698 O O . ARG A 1 460 ? 21.920 5.470 -28.282 1.00 79.56 460 ARG A O 1
ATOM 3705 N N . ARG A 1 461 ? 21.717 7.669 -27.825 1.00 63.19 461 ARG A N 1
ATOM 3706 C CA . ARG A 1 461 ? 22.388 7.680 -26.510 1.00 63.19 461 ARG A CA 1
ATOM 3707 C C . ARG A 1 461 ? 21.427 7.315 -25.386 1.00 63.19 461 ARG A C 1
ATOM 3709 O O . ARG A 1 461 ? 21.900 6.677 -24.420 1.00 63.19 461 ARG A O 1
#

Secondary structure (DSSP, 8-state):
--HHHHHHHHHHHHHHHHHHHHHHHHHHHHHHHHHHHHHHS-HHHHHHHHHHHHHHHHHHS--TT-GGG--TTHHHHHT--SB----HHHHHHHHHHHHHHH-SS--HHHHHHHHHHHHHHHHHHHHHHHHTPSPPHHHHHHHHHHHHHHHHHHHHHHHHHHHHH------TTS-TT-TTGGG-------SSS-TT--HHHHHTTSTTT--GGGS----GGGS-S-B-SHHHHHHHHHHHHHHHHHHHHHHHHHHHHHHHHHHHHHHHHHTSSSSPSPPHHHHHHHHHHHHHHHHHHHHHHHHHHHHHHHHHT--B-HHHHTT-GGGGHHHHHHTTTTPPPPTTTT---SGGG-TTS-S-----GGGGTTBS-TTS-HHHHHHHHHHHHHHHHHHHHHHHHHHHHHHHHHHHHHHHHHHHHHHHHHHHHHHHTTSTT-HHHHHHHHHHHHHHHHHHHHHH-

Sequence (461 aa):
MNDMNLKKIRNLTTATIAKYKKKAAIRESRMALLDAMAQNSSVTSRTKWQEQIALAYRRRSIDLANPRAYDPKFMDTFFNSLFITPNKGAAELALIERDMAETNEPGLAKLIINGLQLQIEQLSWQAYEKNHTPMTEPSRRMMTAARTSLKTRIAKHNKLAAELLGPLSVDNSQPEGDALFDTGVRLRGMTSLGEWETASSRQARQRSTRQPEFYGVDLPSARKGKMGSEILARAGAYEIYMRENWLAQLLHEICLLLVDQVATLRRTIQHTPRAGPMSQKDTRATQAKKLEQSQGVRVYAQQYNEFRKRMKGIEAAPAFAAAHPEYSITAQIERGQYAELTFHDIKCDVTAYDIMGNGQFKLPWFWKLTARDKSISDDVFIQDFFRMRWINARVGLDRSDEEIAVLMAEMDMIHRGYGHMAEDWRTRAERMEKLDGYEAHVLTARAKEDTWLEYGERARR

Foldseek 3Di:
DPPVVVVVLLVLLVVLVVVLVVLVVLLVVLVVLLVLLVLLDDPVLVVVLVVLVVLVCQQCDCDPVCNVSNDPCVVVVSLPFLFDQQDLPVLLVVLQVVQVVPDPDRDLSVLLVLLLVLLLLLLVLLLLPLVQPVPDPVSVVVSVVSQVVSQVSLVVSVVVCCVQVNDADQDPPDDPPQSQLVVFFAQADQDPDRSSCDVLVVLCNPPVSNTSSRTGRDALLSHADAAADLSSLVRLLSNLSSLVSLLLNLLVQLVVLLSSLLSLVSVQVVCPPPPPDDPPVVVVVSVVSNVVSLSSSSSSLSSSQRSLVSNLRHHHDPVNCVVRVSNCVNVCVVVVLSPRDHPVLSDRDNVLSCLPDPDPRDHRSSLCSRGPDSPDDPSVNSSSVSSSSSSCSVVSSVVSVVSSVVSVVVLVVSLVVLQVQLVVLVVVLVVQVVPPPCVVVSVVSNVRSVVSVVSSVSSVD

Radius of gyration: 29.13 Å; chains: 1; bounding box: 67×64×89 Å